Protein AF-A0A6B4JIZ2-F1 (afdb_monomer)

Solvent-accessible surface area (backbone atoms only — not comparable to full-atom values): 22905 Å² total; per-residue (Å²): 134,82,74,83,55,58,24,70,42,28,42,56,47,60,20,70,51,65,84,42,61,45,101,82,74,44,72,43,75,40,37,78,91,6,51,50,68,74,68,67,51,63,59,51,65,47,53,53,39,52,45,56,62,53,36,44,100,83,35,39,20,76,47,27,55,49,54,54,38,46,74,62,72,42,75,89,44,73,67,50,52,55,53,50,52,52,50,54,50,54,38,32,78,66,62,44,31,44,63,80,60,90,85,73,57,56,83,41,79,39,52,32,40,38,50,48,42,57,54,41,32,75,88,33,56,34,80,47,45,51,68,60,52,48,56,41,58,73,72,37,88,50,67,67,60,30,27,50,40,50,52,54,48,51,52,51,45,51,54,19,52,69,50,98,80,53,76,44,59,36,72,91,58,103,55,95,50,58,26,32,79,48,46,67,68,59,54,23,67,57,68,68,44,86,61,44,69,61,41,53,52,53,38,39,77,67,58,48,30,50,70,52,62,36,34,30,20,45,69,96,36,81,84,59,63,41,80,45,59,31,40,36,23,51,48,57,70,76,97,78,52,48,73,64,57,36,51,51,38,43,56,53,45,54,53,44,50,44,51,56,40,41,77,71,48,28,45,71,38,68,72,55,99,77,70,48,68,69,58,54,51,51,52,54,52,43,53,53,34,53,77,66,76,40,94,46,68,73,59,53,52,51,48,51,54,59,53,50,60,50,53,57,55,56,53,59,52,51,60,56,47,62,67,44,55,61,56,49,51,56,51,52,52,48,54,50,55,53,64,68,43,76,85,55,82,89,57,75,70,56,60,54,58,60,66,67,66,71,81,81,85,83,88,82,88,91,76,98,72,94,75,92,74,91,78,80,81,93,80,75,56,78,69,61,60,50,58,68,71,69,65,133

Mean predicted aligned error: 16.9 Å

Organism: Clostridium botulinum (NCBI:txid1491)

Structure (mmCIF, N/CA/C/O backbon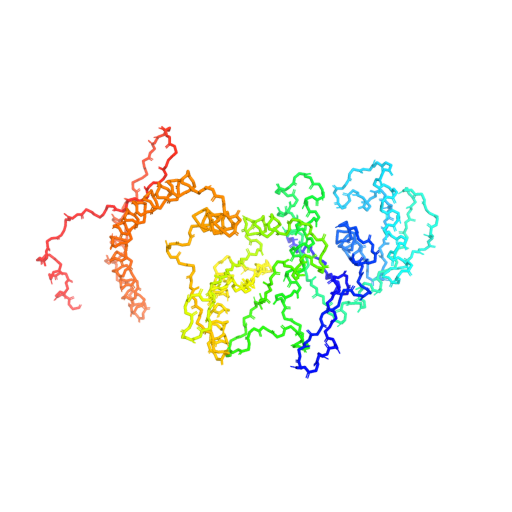e):
data_AF-A0A6B4JIZ2-F1
#
_entry.id   AF-A0A6B4JIZ2-F1
#
loop_
_atom_site.group_PDB
_atom_site.id
_atom_site.type_symbol
_atom_site.label_atom_id
_atom_site.label_alt_id
_atom_site.label_comp_id
_atom_site.label_asym_id
_atom_site.label_entity_id
_atom_site.label_seq_id
_atom_site.pdbx_PDB_ins_code
_atom_site.Cartn_x
_atom_site.Cartn_y
_atom_site.Cartn_z
_atom_site.occupancy
_atom_site.B_iso_or_equiv
_atom_site.auth_seq_id
_atom_site.auth_comp_id
_atom_site.auth_asym_id
_atom_site.auth_atom_id
_atom_site.pdbx_PDB_model_num
ATOM 1 N N . MET A 1 1 ? 20.246 -20.806 0.760 1.00 30.23 1 MET A N 1
ATOM 2 C CA . MET A 1 1 ? 20.469 -19.353 0.905 1.00 30.23 1 MET A CA 1
ATOM 3 C C . MET A 1 1 ? 19.427 -18.648 0.041 1.00 30.23 1 MET A C 1
ATOM 5 O O . MET A 1 1 ? 19.687 -18.408 -1.129 1.00 30.23 1 MET A O 1
ATOM 9 N N . ASN A 1 2 ? 18.224 -18.398 0.566 1.00 36.44 2 ASN A N 1
ATOM 10 C CA . ASN A 1 2 ? 17.301 -17.473 -0.095 1.00 36.44 2 ASN A CA 1
ATOM 11 C C . ASN A 1 2 ? 17.750 -16.081 0.333 1.00 36.44 2 ASN A C 1
ATOM 13 O O . ASN A 1 2 ? 17.566 -15.714 1.490 1.00 36.44 2 ASN A O 1
ATOM 17 N N . LYS A 1 3 ? 18.420 -15.341 -0.556 1.00 54.50 3 LYS A N 1
ATOM 18 C CA . LYS A 1 3 ? 18.503 -13.890 -0.374 1.00 54.50 3 LYS A CA 1
ATOM 19 C C . LYS A 1 3 ? 17.057 -13.403 -0.372 1.00 54.50 3 LYS A C 1
ATOM 21 O O . LYS A 1 3 ? 16.339 -13.716 -1.316 1.00 54.50 3 LYS A O 1
ATOM 26 N N . ASN A 1 4 ? 16.628 -12.714 0.683 1.00 64.25 4 ASN A N 1
ATOM 27 C CA . ASN A 1 4 ? 15.334 -12.039 0.678 1.00 64.25 4 ASN A CA 1
ATOM 28 C C . ASN A 1 4 ? 15.313 -11.129 -0.563 1.00 64.25 4 ASN A C 1
ATOM 30 O O . ASN A 1 4 ? 16.148 -10.229 -0.664 1.00 64.25 4 ASN A O 1
ATOM 34 N N . VAL A 1 5 ? 14.449 -11.411 -1.542 1.00 80.44 5 VAL A N 1
ATOM 35 C CA . VAL A 1 5 ? 14.265 -10.526 -2.696 1.00 80.44 5 VAL A CA 1
ATOM 36 C C . VAL A 1 5 ? 13.431 -9.348 -2.212 1.00 80.44 5 VAL A C 1
ATOM 38 O O . VAL A 1 5 ? 12.364 -9.521 -1.621 1.00 80.44 5 VAL A O 1
ATOM 41 N N . TYR A 1 6 ? 13.933 -8.136 -2.410 1.00 85.06 6 TYR A N 1
ATOM 42 C CA . TYR A 1 6 ? 13.248 -6.915 -2.007 1.00 85.06 6 TYR A CA 1
ATOM 43 C C . TYR A 1 6 ? 13.550 -5.788 -2.988 1.00 85.06 6 TYR A C 1
ATOM 45 O O . TYR A 1 6 ? 14.576 -5.795 -3.669 1.00 85.06 6 TYR A O 1
ATOM 53 N N . ALA A 1 7 ? 12.671 -4.791 -3.010 1.00 87.38 7 ALA A N 1
ATOM 54 C CA . ALA A 1 7 ? 12.886 -3.540 -3.721 1.00 87.38 7 ALA A CA 1
ATOM 55 C C . ALA A 1 7 ? 12.887 -2.373 -2.735 1.00 87.38 7 ALA A C 1
ATOM 57 O O . ALA A 1 7 ? 12.100 -2.336 -1.786 1.00 87.38 7 ALA A O 1
ATOM 58 N N . LYS A 1 8 ? 13.749 -1.386 -2.981 1.00 87.00 8 LYS A N 1
ATOM 59 C CA . LYS A 1 8 ? 13.679 -0.083 -2.314 1.00 87.00 8 LYS A CA 1
ATOM 60 C C . LYS A 1 8 ? 12.735 0.798 -3.118 1.00 87.00 8 LYS A C 1
ATOM 62 O O . LYS A 1 8 ? 13.150 1.383 -4.106 1.00 87.00 8 LYS A O 1
ATOM 67 N N . ILE A 1 9 ? 11.465 0.857 -2.729 1.00 87.38 9 ILE A N 1
ATOM 68 C CA . ILE A 1 9 ? 10.481 1.676 -3.437 1.00 87.38 9 ILE A CA 1
ATOM 69 C C . ILE A 1 9 ? 10.708 3.144 -3.060 1.00 87.38 9 ILE A C 1
ATOM 71 O O . ILE A 1 9 ? 10.628 3.469 -1.871 1.00 87.38 9 ILE A O 1
ATOM 75 N N . PRO A 1 10 ? 10.977 4.041 -4.022 1.00 85.44 10 PRO A N 1
ATOM 76 C CA . PRO A 1 10 ? 11.199 5.451 -3.728 1.00 85.44 10 PRO A CA 1
ATOM 77 C C . PRO A 1 10 ? 9.958 6.075 -3.093 1.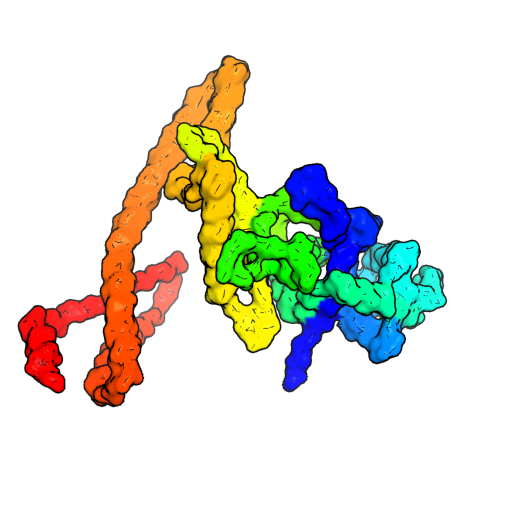00 85.44 10 PRO A C 1
ATOM 79 O O . PRO A 1 10 ? 8.830 5.844 -3.529 1.00 85.44 10 PRO A O 1
ATOM 82 N N . ASN A 1 11 ? 10.139 6.912 -2.078 1.00 80.38 11 ASN A N 1
ATOM 83 C CA . ASN A 1 11 ? 9.001 7.521 -1.389 1.00 80.38 11 ASN A CA 1
ATOM 84 C C . ASN A 1 11 ? 8.222 8.514 -2.274 1.00 80.38 11 ASN A C 1
ATOM 86 O O . ASN A 1 11 ? 7.037 8.760 -2.020 1.00 80.38 11 ASN A O 1
ATOM 90 N N . ILE A 1 12 ? 8.867 9.053 -3.316 1.00 80.00 12 ILE A N 1
ATOM 91 C CA . ILE A 1 12 ? 8.257 9.940 -4.316 1.00 80.00 12 ILE A CA 1
ATOM 92 C C . ILE A 1 12 ? 7.117 9.256 -5.090 1.00 80.00 12 ILE A C 1
ATOM 94 O O . ILE A 1 12 ? 6.154 9.916 -5.473 1.00 80.00 12 ILE A O 1
ATOM 98 N N . ILE A 1 13 ? 7.138 7.921 -5.218 1.00 84.19 13 ILE A N 1
ATOM 99 C CA . ILE A 1 13 ? 6.072 7.145 -5.877 1.00 84.19 13 ILE A CA 1
ATOM 100 C C . ILE A 1 13 ? 4.710 7.391 -5.213 1.00 84.19 13 ILE A C 1
ATOM 102 O O . ILE A 1 13 ? 3.686 7.470 -5.894 1.00 84.19 13 ILE A O 1
ATOM 106 N N . MET A 1 14 ? 4.706 7.536 -3.885 1.00 79.06 14 MET A N 1
ATOM 107 C CA . MET A 1 14 ? 3.495 7.643 -3.069 1.00 79.06 14 MET A CA 1
ATOM 108 C C . MET A 1 14 ? 3.146 9.080 -2.666 1.00 79.06 14 MET A C 1
ATOM 110 O O . MET A 1 14 ? 2.078 9.284 -2.094 1.00 79.06 14 MET A O 1
ATOM 114 N N . GLY A 1 15 ? 4.020 10.059 -2.932 1.00 64.56 15 GLY A N 1
ATOM 115 C CA . GLY A 1 15 ? 3.714 11.472 -2.704 1.00 64.56 15 GLY A CA 1
ATOM 116 C C . GLY A 1 15 ? 3.508 11.835 -1.247 1.00 64.56 15 GLY A C 1
ATOM 117 O O . GLY A 1 15 ? 2.380 12.011 -0.791 1.00 64.56 15 GLY A O 1
ATOM 118 N N . VAL A 1 16 ? 4.609 11.955 -0.513 1.00 59.97 16 VAL A N 1
ATOM 119 C CA . VAL A 1 16 ? 4.591 12.483 0.852 1.00 59.97 16 VAL A CA 1
ATOM 120 C C . VAL A 1 16 ? 5.795 13.408 1.009 1.00 59.97 16 VAL A C 1
ATOM 122 O O . VAL A 1 16 ? 6.751 13.083 1.718 1.00 59.97 16 VAL A O 1
ATOM 125 N N . ASN A 1 17 ? 5.778 14.525 0.278 1.00 55.53 17 ASN A N 1
ATOM 126 C CA . ASN A 1 17 ? 6.721 15.617 0.505 1.00 55.53 17 ASN A CA 1
ATOM 127 C C . ASN A 1 17 ? 6.260 16.423 1.719 1.00 55.53 17 ASN A C 1
ATOM 129 O O . ASN A 1 17 ? 5.088 16.776 1.852 1.00 55.53 17 ASN A O 1
ATOM 133 N N . THR A 1 18 ? 7.203 16.664 2.618 1.00 53.00 18 THR A N 1
ATOM 134 C CA . THR A 1 18 ? 7.031 17.295 3.929 1.00 53.00 18 THR A CA 1
ATOM 135 C C . THR A 1 18 ? 8.002 18.458 4.021 1.00 53.00 18 THR A C 1
ATOM 137 O O . THR A 1 18 ? 8.946 18.436 4.802 1.00 53.00 18 THR A O 1
ATOM 140 N N . HIS A 1 19 ? 7.821 19.442 3.147 1.00 51.72 19 HIS A N 1
ATOM 141 C CA . HIS A 1 19 ? 8.665 20.641 3.129 1.00 51.72 19 HIS A CA 1
ATOM 142 C C . HIS A 1 19 ? 7.857 21.932 3.238 1.00 51.72 19 HIS A C 1
ATOM 144 O O . HIS A 1 19 ? 8.424 23.016 3.183 1.00 51.72 19 HIS A O 1
ATOM 150 N N . ILE A 1 20 ? 6.537 21.829 3.403 1.00 55.00 20 ILE A N 1
ATOM 151 C CA . ILE A 1 20 ? 5.663 22.987 3.546 1.00 55.00 20 ILE A CA 1
ATOM 152 C C . ILE A 1 20 ? 5.068 22.921 4.946 1.00 55.00 20 ILE A C 1
ATOM 154 O O . ILE A 1 20 ? 4.199 22.097 5.204 1.00 55.00 20 ILE A O 1
ATOM 158 N N . GLU A 1 21 ? 5.538 23.752 5.866 1.00 55.38 21 GLU A N 1
ATOM 159 C CA . GLU A 1 21 ? 4.862 23.950 7.147 1.00 55.38 21 GLU A CA 1
ATOM 160 C C . GLU A 1 21 ? 3.722 24.958 6.963 1.00 55.38 21 GLU A C 1
ATOM 162 O O . GLU A 1 21 ? 3.862 25.960 6.262 1.00 55.38 21 GLU A O 1
ATOM 167 N N . ASN A 1 22 ? 2.561 24.692 7.562 1.00 59.22 22 ASN A N 1
ATOM 168 C CA . ASN A 1 22 ? 1.513 25.704 7.658 1.00 59.22 22 ASN A CA 1
ATOM 169 C C . ASN A 1 22 ? 1.886 26.778 8.693 1.00 59.22 22 ASN A C 1
ATOM 171 O O . ASN A 1 22 ? 2.806 26.596 9.483 1.00 59.22 22 ASN A O 1
ATOM 175 N N . GLU A 1 23 ? 1.116 27.867 8.752 1.00 57.19 23 GLU A N 1
ATOM 176 C CA . GLU A 1 23 ? 1.317 28.981 9.702 1.00 57.19 23 GLU A CA 1
ATOM 177 C C . GLU A 1 23 ? 1.361 28.552 11.184 1.00 57.19 23 GLU A C 1
ATOM 179 O O . GLU A 1 23 ? 1.831 29.293 12.040 1.00 57.19 23 GLU A O 1
ATOM 184 N N . ASN A 1 24 ? 0.898 27.336 11.490 1.00 53.03 24 ASN A N 1
ATOM 185 C CA . ASN A 1 24 ? 0.906 26.743 12.824 1.00 53.03 24 ASN A CA 1
ATOM 186 C C . ASN A 1 24 ? 2.078 25.758 13.040 1.00 53.03 24 ASN A C 1
ATOM 188 O O . ASN A 1 24 ? 2.020 24.962 13.979 1.00 53.03 24 ASN A O 1
ATOM 192 N N . GLY A 1 25 ? 3.082 25.739 12.154 1.00 51.38 25 GLY A N 1
ATOM 193 C CA . GLY A 1 25 ? 4.253 24.855 12.228 1.00 51.38 25 GLY A CA 1
ATOM 194 C C . GLY A 1 25 ? 3.950 23.374 11.974 1.00 51.38 25 GLY A C 1
ATOM 195 O O . GLY A 1 25 ? 4.674 22.505 12.449 1.00 51.38 25 GLY A O 1
ATOM 196 N N . ASN A 1 26 ? 2.845 23.044 11.289 1.00 53.75 26 ASN A N 1
ATOM 197 C CA . ASN A 1 26 ? 2.516 21.652 10.956 1.00 53.75 26 ASN A CA 1
ATOM 198 C C . ASN A 1 26 ? 2.879 21.339 9.507 1.00 53.75 26 ASN A C 1
ATOM 200 O O . ASN A 1 26 ? 2.448 22.055 8.603 1.00 53.75 26 ASN A O 1
ATOM 204 N N . ASN A 1 27 ? 3.538 20.202 9.284 1.00 56.03 27 ASN A N 1
ATOM 205 C CA . ASN A 1 27 ? 3.815 19.678 7.947 1.00 56.03 27 ASN A CA 1
ATOM 206 C C . ASN A 1 27 ? 2.522 19.500 7.127 1.00 56.03 27 ASN A C 1
ATOM 208 O O . ASN A 1 27 ? 1.617 18.743 7.495 1.00 56.03 27 ASN A O 1
ATOM 212 N N . ILE A 1 28 ? 2.453 20.184 5.988 1.00 57.50 28 ILE A N 1
ATOM 213 C CA . ILE A 1 28 ? 1.485 19.978 4.919 1.00 57.50 28 ILE A CA 1
ATOM 214 C C . ILE A 1 28 ? 2.015 18.848 4.048 1.00 57.50 28 ILE A C 1
ATOM 216 O O . ILE A 1 28 ? 3.112 18.902 3.498 1.00 57.50 28 ILE A O 1
ATOM 220 N N . TYR A 1 29 ? 1.188 17.823 3.920 1.00 64.44 29 TYR A N 1
ATOM 221 C CA . TYR A 1 29 ? 1.446 16.685 3.062 1.00 64.44 29 TYR A CA 1
ATOM 222 C C . TYR A 1 29 ? 0.773 16.911 1.708 1.00 64.44 29 TYR A C 1
ATOM 224 O O . TYR A 1 29 ? -0.430 17.195 1.656 1.00 64.44 29 TYR A O 1
ATOM 232 N N . THR A 1 30 ? 1.533 16.751 0.627 1.00 64.94 30 THR A N 1
ATOM 233 C CA . THR A 1 30 ? 1.037 16.820 -0.753 1.00 64.94 30 THR A CA 1
ATOM 234 C C . THR A 1 30 ? 1.385 15.543 -1.516 1.00 64.94 30 THR A C 1
ATOM 236 O O . THR A 1 30 ? 2.464 14.981 -1.323 1.00 64.94 30 THR A O 1
ATOM 239 N N . ASN A 1 31 ? 0.445 15.075 -2.343 1.00 70.44 31 ASN A N 1
ATOM 240 C CA . ASN A 1 31 ? 0.663 14.012 -3.327 1.00 70.44 31 ASN A CA 1
ATOM 241 C C . ASN A 1 31 ? 1.052 14.568 -4.705 1.00 70.44 31 ASN A C 1
ATOM 243 O O . ASN A 1 31 ? 1.204 13.794 -5.649 1.00 70.44 31 ASN A O 1
ATOM 247 N N . GLU A 1 32 ? 1.171 15.888 -4.828 1.00 69.12 32 GLU A N 1
ATOM 248 C CA . GLU A 1 32 ? 1.540 16.563 -6.065 1.00 69.12 32 GLU A CA 1
ATOM 249 C C . GLU A 1 32 ? 2.915 16.079 -6.540 1.00 69.12 32 GLU A C 1
ATOM 251 O O . GLU A 1 32 ? 3.854 15.958 -5.750 1.00 69.12 32 GLU A O 1
ATOM 256 N N . GLY A 1 33 ? 3.000 15.720 -7.821 1.00 70.81 33 GLY A N 1
ATOM 257 C CA . GLY A 1 33 ? 4.197 15.122 -8.415 1.00 70.81 33 GLY A CA 1
ATOM 258 C C . GLY A 1 33 ? 4.400 13.633 -8.113 1.00 70.81 33 GLY A C 1
ATOM 259 O O . GLY A 1 33 ? 5.359 13.049 -8.600 1.00 70.81 33 GLY A O 1
ATOM 260 N N . SER A 1 34 ? 3.519 12.978 -7.348 1.00 79.19 34 SER A N 1
ATOM 261 C CA . SER A 1 34 ? 3.618 11.528 -7.129 1.00 79.19 34 SER A CA 1
ATOM 262 C C . SER A 1 34 ? 3.075 10.714 -8.294 1.00 79.19 34 SER A C 1
ATOM 264 O O . SER A 1 34 ? 2.073 11.088 -8.909 1.00 79.19 34 SER A O 1
ATOM 266 N N . ILE A 1 35 ? 3.655 9.534 -8.546 1.00 79.31 35 ILE A N 1
ATOM 267 C CA . ILE A 1 35 ? 3.146 8.649 -9.608 1.00 79.31 35 ILE A CA 1
ATOM 268 C C . ILE A 1 35 ? 1.696 8.234 -9.338 1.00 79.31 35 ILE A C 1
ATOM 270 O O . ILE A 1 35 ? 0.900 8.116 -10.272 1.00 79.31 35 ILE A O 1
ATOM 274 N N . LEU A 1 36 ? 1.326 8.034 -8.067 1.00 80.38 36 LEU A N 1
ATOM 275 C CA . LEU A 1 36 ? -0.056 7.717 -7.709 1.00 80.38 36 LEU A CA 1
ATOM 276 C C . LEU A 1 36 ? -1.050 8.810 -8.115 1.00 80.38 36 LEU A C 1
ATOM 278 O O . LEU A 1 36 ? -2.168 8.476 -8.514 1.00 80.38 36 LEU A O 1
ATOM 282 N N . ASP A 1 37 ? -0.664 10.083 -8.028 1.00 77.12 37 ASP A N 1
ATOM 283 C CA . ASP A 1 37 ? -1.515 11.200 -8.445 1.00 77.12 37 ASP A CA 1
ATOM 284 C C . ASP A 1 37 ? -1.565 11.356 -9.971 1.00 77.12 37 ASP A C 1
ATOM 286 O O . ASP A 1 37 ? -2.635 11.596 -10.533 1.00 77.12 37 ASP A O 1
ATOM 290 N N . ILE A 1 38 ? -0.430 11.135 -10.640 1.00 75.06 38 ILE A N 1
ATOM 291 C CA . ILE A 1 38 ? -0.276 11.290 -12.092 1.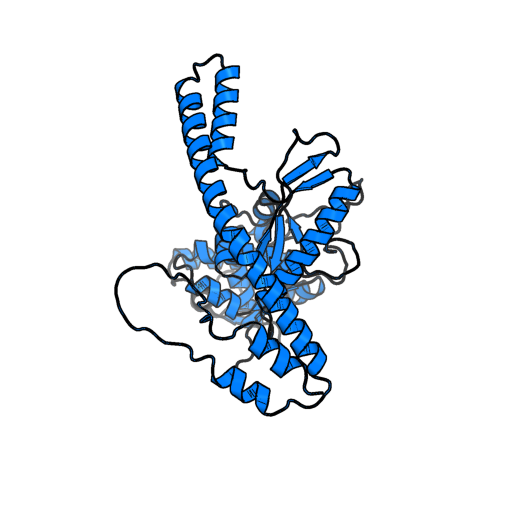00 75.06 38 ILE A CA 1
ATOM 292 C C . ILE A 1 38 ? -0.990 10.164 -12.849 1.00 75.06 38 ILE A C 1
ATOM 294 O O . ILE A 1 38 ? -1.841 10.417 -13.701 1.00 75.06 38 ILE A O 1
ATOM 298 N N . VAL A 1 39 ? -0.667 8.905 -12.538 1.00 73.88 39 VAL A N 1
ATOM 299 C CA . VAL A 1 39 ? -1.109 7.757 -13.347 1.00 73.88 39 VAL A CA 1
ATOM 300 C C . VAL A 1 39 ? -2.419 7.156 -12.837 1.00 73.88 39 VAL A C 1
ATOM 302 O O . VAL A 1 39 ? -3.164 6.547 -13.607 1.00 73.88 39 VAL A O 1
ATOM 305 N N . LYS A 1 40 ? -2.736 7.332 -11.545 1.00 72.38 40 LYS A N 1
ATOM 306 C CA . LYS A 1 40 ? -3.954 6.813 -10.885 1.00 72.38 40 LYS A CA 1
ATOM 307 C C . LYS A 1 40 ? -4.224 5.318 -11.142 1.00 72.38 40 LYS A C 1
ATOM 309 O O . LYS A 1 40 ? -5.369 4.873 -11.044 1.00 72.38 40 LYS A O 1
ATOM 314 N N . ASP A 1 41 ? -3.185 4.537 -11.451 1.00 79.94 41 ASP A N 1
ATOM 315 C CA . ASP A 1 41 ? -3.265 3.092 -11.688 1.00 79.94 41 ASP A CA 1
ATOM 316 C C . ASP A 1 41 ? -2.644 2.330 -10.513 1.00 79.94 41 ASP A C 1
ATOM 318 O O . ASP A 1 41 ? -1.480 2.516 -10.159 1.00 79.94 41 ASP A O 1
ATOM 322 N N . ASP A 1 42 ? -3.418 1.419 -9.925 1.00 82.25 42 ASP A N 1
ATOM 323 C CA . ASP A 1 42 ? -2.990 0.617 -8.778 1.00 82.25 42 ASP A CA 1
ATOM 324 C C . ASP A 1 42 ? -1.826 -0.335 -9.124 1.00 82.25 42 ASP A C 1
ATOM 326 O O . ASP A 1 42 ? -1.161 -0.846 -8.224 1.00 82.25 42 ASP A O 1
ATOM 330 N N . LYS A 1 43 ? -1.570 -0.600 -10.416 1.00 89.38 43 LYS A N 1
ATOM 331 C CA . LYS A 1 43 ? -0.469 -1.462 -10.891 1.00 89.38 43 LYS A CA 1
ATOM 332 C C . LYS A 1 43 ? 0.912 -0.858 -10.686 1.00 89.38 43 LYS A C 1
ATOM 334 O O . LYS A 1 43 ? 1.879 -1.617 -10.669 1.00 89.38 43 LYS A O 1
ATOM 339 N N . VAL A 1 44 ? 1.004 0.459 -10.497 1.00 90.19 44 VAL A N 1
ATOM 340 C CA . VAL A 1 44 ? 2.286 1.170 -10.439 1.00 90.19 44 VAL A CA 1
ATOM 341 C C . VAL A 1 44 ? 3.248 0.566 -9.417 1.00 90.19 44 VAL A C 1
ATOM 343 O O . VAL A 1 44 ? 4.416 0.383 -9.729 1.00 90.19 44 VAL A O 1
ATOM 346 N N . ILE A 1 45 ? 2.766 0.164 -8.237 1.00 90.38 45 ILE A N 1
ATOM 347 C CA . ILE A 1 45 ? 3.640 -0.363 -7.179 1.00 90.38 45 ILE A CA 1
ATOM 348 C C . ILE A 1 45 ? 4.324 -1.659 -7.608 1.00 90.38 45 ILE A C 1
ATOM 350 O O . ILE A 1 45 ? 5.517 -1.826 -7.372 1.00 90.38 45 ILE A O 1
ATOM 354 N N . LYS A 1 46 ? 3.589 -2.557 -8.275 1.00 91.19 46 LYS A N 1
ATOM 355 C CA . LYS A 1 46 ? 4.164 -3.801 -8.792 1.00 91.19 46 LYS A CA 1
ATOM 356 C C . LYS A 1 46 ? 5.106 -3.539 -9.958 1.00 91.19 46 LYS A C 1
ATOM 358 O O . LYS A 1 46 ? 6.180 -4.114 -9.985 1.00 91.19 46 LYS A O 1
ATOM 363 N N . VAL A 1 47 ? 4.742 -2.642 -10.874 1.00 94.00 47 VAL A N 1
ATOM 364 C CA . VAL A 1 47 ? 5.626 -2.282 -11.992 1.00 94.00 47 VAL A CA 1
ATOM 365 C C . VAL A 1 47 ? 6.939 -1.697 -11.478 1.00 94.00 47 VAL A C 1
ATOM 367 O O . VAL A 1 47 ? 7.995 -2.158 -11.882 1.00 94.00 47 VAL A O 1
ATOM 370 N N . VAL A 1 48 ? 6.893 -0.755 -10.534 1.00 93.00 48 VAL A N 1
ATOM 371 C CA . VAL A 1 48 ? 8.098 -0.186 -9.910 1.00 93.00 48 VAL A CA 1
ATOM 372 C C . VAL A 1 48 ? 8.918 -1.266 -9.201 1.00 93.00 48 VAL A C 1
ATOM 374 O O . VAL A 1 48 ? 10.133 -1.294 -9.359 1.00 93.00 48 VAL A O 1
ATOM 377 N N . TYR A 1 49 ? 8.271 -2.171 -8.458 1.00 93.25 49 TYR A N 1
ATOM 378 C CA . TYR A 1 49 ? 8.946 -3.301 -7.814 1.00 93.25 49 TYR A CA 1
ATOM 379 C C . TYR A 1 49 ? 9.687 -4.180 -8.833 1.00 93.25 49 TYR A C 1
ATOM 381 O O . TYR A 1 49 ? 10.887 -4.392 -8.683 1.00 93.25 49 TYR A O 1
ATOM 389 N N . GLU A 1 50 ? 9.002 -4.637 -9.884 1.00 94.31 50 GLU A N 1
ATOM 390 C CA . GLU A 1 50 ? 9.582 -5.517 -10.907 1.00 94.31 50 GLU A CA 1
ATOM 391 C C . GLU A 1 50 ? 10.705 -4.837 -11.692 1.00 94.31 50 GLU A C 1
ATOM 393 O O . GLU A 1 50 ? 11.721 -5.465 -11.980 1.00 94.31 50 GLU A O 1
ATOM 398 N N . LEU A 1 51 ? 10.558 -3.544 -12.000 1.00 94.56 51 LEU A N 1
ATOM 399 C CA . LEU A 1 51 ? 11.619 -2.778 -12.646 1.00 94.56 51 LEU A CA 1
ATOM 400 C C . LEU A 1 51 ? 12.862 -2.723 -11.753 1.00 94.56 51 LEU A C 1
ATOM 402 O O . LEU A 1 51 ? 13.933 -3.071 -12.226 1.00 94.56 51 LEU A O 1
ATOM 406 N N . ILE A 1 52 ? 12.718 -2.384 -10.466 1.00 92.06 52 ILE A N 1
ATOM 407 C CA . ILE A 1 52 ? 13.844 -2.284 -9.520 1.00 92.06 52 ILE A CA 1
ATOM 408 C C . ILE A 1 52 ? 14.514 -3.641 -9.282 1.00 92.06 52 ILE A C 1
ATOM 410 O O . ILE A 1 52 ? 15.740 -3.716 -9.245 1.00 92.06 52 ILE A O 1
ATOM 414 N N . VAL A 1 53 ? 13.738 -4.716 -9.123 1.00 91.12 53 VAL A N 1
ATOM 415 C CA . VAL A 1 53 ? 14.288 -6.072 -8.943 1.00 91.12 53 VAL A CA 1
ATOM 416 C C . VAL A 1 53 ? 14.980 -6.561 -10.218 1.00 91.12 53 VAL A C 1
ATOM 418 O O . VAL A 1 53 ? 16.014 -7.224 -10.139 1.00 91.12 53 VAL A O 1
ATOM 421 N N . GLY A 1 54 ? 14.436 -6.222 -11.390 1.00 90.69 54 GLY A N 1
ATOM 422 C CA . GLY A 1 54 ? 15.005 -6.561 -12.695 1.00 90.69 54 GLY A CA 1
ATOM 423 C C . GLY A 1 54 ? 16.179 -5.677 -13.131 1.00 90.69 54 GLY A C 1
ATOM 424 O O . GLY A 1 54 ? 16.831 -5.987 -14.131 1.00 90.69 54 GLY A O 1
ATOM 425 N N . THR A 1 55 ? 16.462 -4.588 -12.415 1.00 92.00 55 THR A N 1
ATOM 426 C CA . THR A 1 55 ? 17.564 -3.674 -12.721 1.00 92.00 55 THR A CA 1
ATOM 427 C C . THR A 1 55 ? 18.917 -4.315 -12.433 1.00 92.00 55 THR A C 1
ATOM 429 O O . THR A 1 55 ? 19.190 -4.824 -11.346 1.00 92.00 55 THR A O 1
ATOM 432 N N . ASN A 1 56 ? 19.812 -4.257 -13.417 1.00 90.44 56 ASN A N 1
ATOM 433 C CA . ASN A 1 56 ? 21.183 -4.732 -13.274 1.00 90.44 56 ASN A CA 1
ATOM 434 C C . ASN A 1 56 ? 22.109 -3.671 -12.644 1.00 90.44 56 ASN A C 1
ATOM 436 O O . ASN A 1 56 ? 21.731 -2.530 -12.396 1.00 90.44 56 ASN A O 1
ATOM 440 N N . PHE A 1 57 ? 23.379 -4.027 -12.436 1.00 85.31 57 PHE A N 1
ATOM 441 C CA . PHE A 1 57 ? 24.384 -3.138 -11.833 1.00 85.31 57 PHE A CA 1
ATOM 442 C C . PHE A 1 57 ? 24.681 -1.849 -12.626 1.00 85.31 57 PHE A C 1
ATOM 444 O O . PHE A 1 57 ? 25.382 -0.982 -12.113 1.00 85.31 57 PHE A O 1
ATOM 451 N N . ARG A 1 58 ? 24.204 -1.735 -13.873 1.00 85.88 58 ARG A N 1
ATOM 452 C CA . ARG A 1 58 ? 24.334 -0.545 -14.727 1.00 85.88 58 ARG A CA 1
ATOM 453 C C . ARG A 1 58 ? 23.080 0.335 -14.716 1.00 85.88 58 ARG A C 1
ATOM 455 O O . ARG A 1 58 ? 22.981 1.198 -15.575 1.00 85.88 58 ARG A O 1
ATOM 462 N N . GLY A 1 59 ? 22.107 0.075 -13.838 1.00 86.81 59 GLY A N 1
ATOM 463 C CA . GLY A 1 59 ? 20.871 0.866 -13.782 1.00 86.81 59 GLY A CA 1
ATOM 464 C C . GLY A 1 59 ? 19.836 0.515 -14.856 1.00 86.81 59 GLY A C 1
ATOM 465 O O . GLY A 1 59 ? 18.799 1.171 -14.967 1.00 86.81 59 GLY A O 1
ATOM 466 N N . LEU A 1 60 ? 20.075 -0.550 -15.628 1.00 92.69 60 LEU A N 1
ATOM 467 C CA . LEU A 1 60 ? 19.225 -0.965 -16.743 1.00 92.69 60 LEU A CA 1
ATOM 468 C C . LEU A 1 60 ? 18.377 -2.186 -16.385 1.00 92.69 60 LEU A C 1
ATOM 470 O O . LEU A 1 60 ? 18.909 -3.223 -15.982 1.00 92.69 60 LEU A O 1
ATOM 474 N N . CYS A 1 61 ? 17.072 -2.088 -16.619 1.00 94.94 61 CYS A N 1
ATOM 475 C CA . CYS A 1 61 ? 16.152 -3.219 -16.638 1.00 94.94 61 CYS A CA 1
ATOM 476 C C . CYS A 1 61 ? 15.909 -3.632 -18.099 1.00 94.94 61 CYS A C 1
ATOM 478 O O . CYS A 1 61 ? 15.509 -2.807 -18.922 1.00 94.94 61 CYS A O 1
ATOM 480 N N . VAL A 1 62 ? 16.180 -4.898 -18.434 1.00 95.31 62 VAL A N 1
ATOM 481 C CA . VAL A 1 62 ? 15.997 -5.441 -19.792 1.00 95.31 62 VAL A CA 1
ATOM 482 C C . VAL A 1 62 ? 14.858 -6.447 -19.763 1.00 95.31 62 VAL A C 1
ATOM 484 O O . VAL A 1 62 ? 15.015 -7.546 -19.233 1.00 95.31 62 VAL A O 1
ATOM 487 N N . ILE A 1 63 ? 13.702 -6.065 -20.302 1.00 95.75 63 ILE A N 1
ATOM 488 C CA . ILE A 1 63 ? 12.461 -6.839 -20.173 1.00 95.75 63 ILE A CA 1
ATOM 489 C C . ILE A 1 63 ? 11.542 -6.611 -21.378 1.00 95.75 63 ILE A C 1
ATOM 491 O O . ILE A 1 63 ? 11.597 -5.560 -22.016 1.00 95.75 63 ILE A O 1
ATOM 495 N N . SER A 1 64 ? 10.688 -7.581 -21.713 1.00 96.00 64 SER A N 1
ATOM 496 C CA . SER A 1 64 ? 9.580 -7.353 -22.650 1.00 96.00 64 SER A CA 1
ATOM 497 C C . SER A 1 64 ? 8.319 -6.888 -21.911 1.00 96.00 64 SER A C 1
ATOM 499 O O . SER A 1 64 ? 8.144 -7.141 -20.718 1.00 96.00 64 SER A O 1
ATOM 501 N N . LEU A 1 65 ? 7.386 -6.238 -22.612 1.00 95.06 65 LEU A N 1
ATOM 502 C CA . LEU A 1 65 ? 6.104 -5.864 -22.003 1.00 95.06 65 LEU A CA 1
ATOM 503 C C . LEU A 1 65 ? 5.314 -7.104 -21.545 1.00 95.06 65 LEU A C 1
ATOM 505 O O . LEU A 1 65 ? 4.646 -7.055 -20.515 1.00 95.06 65 LEU A O 1
ATOM 509 N N . GLU A 1 66 ? 5.360 -8.204 -22.307 1.00 95.69 66 GLU A N 1
ATOM 510 C CA . GLU A 1 66 ? 4.687 -9.455 -21.928 1.00 95.69 66 GLU A CA 1
ATOM 511 C C . GLU A 1 66 ? 5.279 -10.045 -20.641 1.00 95.69 66 GLU A C 1
ATOM 513 O O . GLU A 1 66 ? 4.509 -10.413 -19.752 1.00 95.69 66 GLU A O 1
ATOM 518 N N . ASP A 1 67 ? 6.606 -10.045 -20.496 1.00 96.81 67 ASP A N 1
ATOM 519 C CA . ASP A 1 67 ? 7.273 -10.529 -19.282 1.00 96.81 67 ASP A CA 1
ATOM 520 C C . ASP A 1 67 ? 6.950 -9.646 -18.073 1.00 96.81 67 ASP A C 1
ATOM 522 O O . ASP A 1 67 ? 6.617 -10.161 -17.009 1.00 96.81 67 ASP A O 1
ATOM 526 N N . LEU A 1 68 ? 6.941 -8.316 -18.233 1.00 96.25 68 LEU A N 1
ATOM 527 C CA . LEU A 1 68 ? 6.573 -7.397 -17.150 1.00 96.25 68 LEU A CA 1
ATOM 528 C C . LEU A 1 68 ? 5.138 -7.641 -16.650 1.00 96.25 68 LEU A C 1
ATOM 530 O O . LEU A 1 68 ? 4.882 -7.638 -15.443 1.00 96.25 68 LEU A O 1
ATOM 534 N N . ILE A 1 69 ? 4.195 -7.872 -17.571 1.00 95.06 69 ILE A N 1
ATOM 535 C CA . ILE A 1 69 ? 2.801 -8.205 -17.243 1.00 95.06 69 ILE A CA 1
ATOM 536 C C . ILE A 1 69 ? 2.740 -9.511 -16.440 1.00 95.06 69 ILE A C 1
ATOM 538 O O . ILE A 1 69 ? 2.046 -9.570 -15.419 1.00 95.06 69 ILE A O 1
ATOM 542 N N . ILE A 1 70 ? 3.470 -10.538 -16.886 1.00 94.00 70 ILE A N 1
ATOM 543 C CA . ILE A 1 70 ? 3.525 -11.849 -16.228 1.00 94.00 70 ILE A CA 1
ATOM 544 C C . ILE A 1 70 ? 4.126 -11.724 -14.829 1.00 94.00 70 ILE A C 1
ATOM 546 O O . ILE A 1 70 ? 3.509 -12.196 -13.874 1.00 94.00 70 ILE A O 1
ATOM 550 N N . ASN A 1 71 ? 5.261 -11.038 -14.691 1.00 92.50 71 ASN A N 1
ATOM 551 C CA . ASN A 1 71 ? 5.953 -10.854 -13.416 1.00 92.50 71 ASN A CA 1
ATOM 552 C C . ASN A 1 71 ? 5.086 -10.083 -12.408 1.00 92.50 71 ASN A C 1
ATOM 554 O O . ASN A 1 71 ? 4.978 -10.462 -11.246 1.00 92.50 71 ASN A O 1
ATOM 558 N N . CYS A 1 72 ? 4.313 -9.094 -12.870 1.00 90.88 72 CYS A N 1
ATOM 559 C CA . CYS A 1 72 ? 3.326 -8.410 -12.028 1.00 90.88 72 CYS A CA 1
ATOM 560 C C . CYS A 1 72 ? 2.125 -9.300 -11.613 1.00 90.88 72 CYS A C 1
ATOM 562 O O . CYS A 1 72 ? 1.281 -8.873 -10.808 1.00 90.88 72 CYS A O 1
ATOM 564 N N . GLY A 1 73 ? 2.005 -10.518 -12.153 1.00 88.31 73 GLY A N 1
ATOM 565 C CA . GLY A 1 73 ? 0.937 -11.482 -11.870 1.00 88.31 73 GLY A CA 1
ATOM 566 C C . GLY A 1 73 ? -0.342 -11.261 -12.686 1.00 88.31 73 GLY A C 1
ATOM 567 O O . GLY A 1 73 ? -1.442 -11.573 -12.215 1.00 88.31 73 GLY A O 1
ATOM 568 N N . TYR A 1 74 ? -0.232 -10.679 -13.883 1.00 90.50 74 TYR A N 1
ATOM 569 C CA . TYR A 1 74 ? -1.363 -10.396 -14.771 1.00 90.50 74 TYR A CA 1
ATOM 570 C C . TYR A 1 74 ? -1.391 -11.338 -15.979 1.00 90.50 74 TYR A C 1
ATOM 572 O O . TYR A 1 74 ? -0.346 -11.738 -16.487 1.00 90.50 74 TYR A O 1
ATOM 580 N N . PRO A 1 75 ? -2.585 -11.678 -16.499 1.00 91.88 75 PRO A N 1
ATOM 581 C CA . PRO A 1 75 ? -2.686 -12.404 -17.756 1.00 91.88 75 PRO A CA 1
ATOM 582 C C . PRO A 1 75 ? -2.305 -11.504 -18.937 1.00 91.88 75 PRO A C 1
ATOM 584 O O . PRO A 1 75 ? -2.711 -10.340 -19.014 1.00 91.88 75 PRO A O 1
ATOM 587 N N . VAL A 1 76 ? -1.591 -12.068 -19.908 1.00 94.31 76 VAL A N 1
ATOM 588 C CA . VAL A 1 76 ? -1.188 -11.369 -21.133 1.00 94.31 76 VAL A CA 1
ATOM 589 C C . VAL A 1 76 ? -2.372 -11.286 -22.101 1.00 94.31 76 VAL A C 1
ATOM 591 O O . VAL A 1 76 ? -2.589 -12.158 -22.938 1.00 94.31 76 VAL A O 1
ATOM 594 N N . ASN A 1 77 ? -3.166 -10.221 -21.986 1.00 94.62 77 ASN A N 1
ATOM 595 C CA . ASN A 1 77 ? -4.306 -9.935 -22.861 1.00 94.62 77 ASN A CA 1
ATOM 596 C C . ASN A 1 77 ? -4.228 -8.509 -23.438 1.00 94.62 77 ASN A C 1
ATOM 598 O O . ASN A 1 77 ? -3.352 -7.724 -23.073 1.00 94.62 77 ASN A O 1
ATOM 602 N N . LYS A 1 78 ? -5.125 -8.181 -24.376 1.00 93.88 78 LYS A N 1
ATOM 603 C CA . LYS A 1 78 ? -5.130 -6.883 -25.073 1.00 93.88 78 LYS A CA 1
ATOM 604 C C . LYS A 1 78 ? -5.241 -5.701 -24.103 1.00 93.88 78 LYS A C 1
ATOM 606 O O . LYS A 1 78 ? -4.509 -4.727 -24.257 1.00 93.88 78 LYS A O 1
ATOM 611 N N . ASP A 1 79 ? -6.107 -5.808 -23.102 1.00 91.94 79 ASP A N 1
ATOM 612 C CA . ASP A 1 79 ? -6.382 -4.713 -22.170 1.00 91.94 79 ASP A CA 1
ATOM 613 C C . ASP A 1 79 ? -5.192 -4.445 -21.245 1.00 91.94 79 ASP A C 1
ATOM 615 O O . ASP A 1 79 ? -4.794 -3.294 -21.067 1.00 91.94 79 ASP A O 1
ATOM 619 N N . ASN A 1 80 ? -4.558 -5.500 -20.722 1.00 92.50 80 ASN A N 1
ATOM 620 C CA . ASN A 1 80 ? -3.355 -5.373 -19.902 1.00 92.50 80 ASN A CA 1
ATOM 621 C C . ASN A 1 80 ? -2.173 -4.850 -20.718 1.00 92.50 80 ASN A C 1
ATOM 623 O O . ASN A 1 80 ? -1.464 -3.978 -20.232 1.00 92.50 80 ASN A O 1
ATOM 627 N N . LYS A 1 81 ? -1.998 -5.286 -21.972 1.00 93.88 81 LYS A N 1
ATOM 628 C CA . LYS A 1 81 ? -0.976 -4.718 -22.869 1.00 93.88 81 LYS A CA 1
ATOM 629 C C . LYS A 1 81 ? -1.140 -3.206 -23.007 1.00 93.88 81 LYS A C 1
ATOM 631 O O . LYS A 1 81 ? -0.202 -2.467 -22.746 1.00 93.88 81 LYS A O 1
ATOM 636 N N . ILE A 1 82 ? -2.352 -2.742 -23.318 1.00 92.12 82 ILE A N 1
ATOM 637 C CA . ILE A 1 82 ? -2.647 -1.306 -23.438 1.00 92.12 82 ILE A CA 1
ATOM 638 C C . ILE A 1 82 ? -2.412 -0.581 -22.105 1.00 92.12 82 ILE A C 1
ATOM 640 O O . ILE A 1 82 ? -1.811 0.491 -22.088 1.00 92.12 82 ILE A O 1
ATOM 644 N N . SER A 1 83 ? -2.886 -1.144 -20.991 1.00 91.44 83 SER A N 1
ATOM 645 C CA . SER A 1 83 ? -2.760 -0.531 -19.664 1.00 91.44 83 SER A CA 1
ATOM 646 C C . SER A 1 83 ? -1.303 -0.405 -19.216 1.00 91.44 83 SER A C 1
ATOM 648 O O . SER A 1 83 ? -0.930 0.654 -18.722 1.00 91.44 83 SER A O 1
ATOM 650 N N . PHE A 1 84 ? -0.481 -1.441 -19.401 1.00 93.69 84 PHE A N 1
ATOM 651 C CA . PHE A 1 84 ? 0.934 -1.413 -19.024 1.00 93.69 84 PHE A CA 1
ATOM 652 C C . PHE A 1 84 ? 1.752 -0.507 -19.947 1.00 93.69 84 PHE A C 1
ATOM 654 O O . PHE A 1 84 ? 2.582 0.244 -19.449 1.00 93.69 84 PHE A O 1
ATOM 661 N N . THR A 1 85 ? 1.482 -0.497 -21.259 1.00 93.62 85 THR A N 1
ATOM 662 C CA . THR A 1 85 ? 2.119 0.461 -22.177 1.00 93.62 85 THR A CA 1
ATOM 663 C C . THR A 1 85 ? 1.837 1.898 -21.746 1.00 93.62 85 THR A C 1
ATOM 665 O O . THR A 1 85 ? 2.769 2.679 -21.600 1.00 93.62 85 THR A O 1
ATOM 668 N N . LYS A 1 86 ? 0.571 2.241 -21.468 1.00 91.88 86 LYS A N 1
ATOM 669 C CA . LYS A 1 86 ? 0.201 3.584 -20.990 1.00 91.88 86 LYS A CA 1
ATOM 670 C C . LYS A 1 86 ? 0.891 3.948 -19.678 1.00 91.88 86 LYS A C 1
ATOM 672 O O . LYS A 1 86 ? 1.320 5.083 -19.525 1.00 91.88 86 LYS A O 1
ATOM 677 N N . LEU A 1 87 ? 0.995 2.997 -18.751 1.00 92.62 87 LEU A N 1
ATOM 678 C CA . LEU A 1 87 ? 1.677 3.196 -17.475 1.00 92.62 87 LEU A CA 1
ATOM 679 C C . LEU A 1 87 ? 3.176 3.470 -17.674 1.00 92.62 87 LEU A C 1
ATOM 681 O O . LEU A 1 87 ? 3.674 4.435 -17.109 1.00 92.62 87 LEU A O 1
ATOM 685 N N . LEU A 1 88 ? 3.875 2.682 -18.497 1.00 93.56 88 LEU A N 1
ATOM 686 C CA . LEU A 1 88 ? 5.301 2.894 -18.778 1.00 93.56 88 LEU A CA 1
ATOM 687 C C . LEU A 1 88 ? 5.559 4.221 -19.498 1.00 93.56 88 LEU A C 1
ATOM 689 O O . LEU A 1 88 ? 6.475 4.942 -19.116 1.00 93.56 88 LEU A O 1
ATOM 693 N N . ILE A 1 89 ? 4.731 4.567 -20.490 1.00 92.19 89 ILE A N 1
ATOM 694 C CA . ILE A 1 89 ? 4.819 5.860 -21.181 1.00 92.19 89 ILE A CA 1
ATOM 695 C C . ILE A 1 89 ? 4.617 6.999 -20.181 1.00 92.19 89 ILE A C 1
ATOM 697 O O . ILE A 1 89 ? 5.462 7.879 -20.103 1.00 92.19 89 ILE A O 1
ATOM 701 N N . ALA A 1 90 ? 3.573 6.944 -19.348 1.00 90.69 90 ALA A N 1
ATOM 702 C CA . ALA A 1 90 ? 3.322 7.985 -18.356 1.00 90.69 90 ALA A CA 1
ATOM 703 C C . ALA A 1 90 ? 4.452 8.090 -17.315 1.00 90.69 90 ALA A C 1
ATOM 705 O O . ALA A 1 90 ? 4.827 9.191 -16.924 1.00 90.69 90 ALA A O 1
ATOM 706 N N . MET A 1 91 ? 5.030 6.966 -16.876 1.00 91.56 91 MET A N 1
ATOM 707 C CA . MET A 1 91 ? 6.208 6.981 -16.000 1.00 91.56 91 MET A CA 1
ATOM 708 C C . MET A 1 91 ? 7.422 7.616 -16.690 1.00 91.56 91 MET A C 1
ATOM 710 O O . MET A 1 91 ? 8.185 8.315 -16.030 1.00 91.56 91 MET A O 1
ATOM 714 N N . SER A 1 92 ? 7.587 7.402 -17.998 1.00 92.06 92 SER A N 1
ATOM 715 C CA . SER A 1 92 ? 8.678 7.991 -18.775 1.00 92.06 92 SER A CA 1
ATOM 716 C C . SER A 1 92 ? 8.487 9.488 -19.030 1.00 92.06 92 SER A C 1
ATOM 718 O O . SER A 1 92 ? 9.412 10.260 -18.813 1.00 92.06 92 SER A O 1
ATOM 720 N N . GLU A 1 93 ? 7.277 9.916 -19.398 1.00 90.81 93 GLU A N 1
ATOM 721 C CA . GLU A 1 93 ? 6.916 11.329 -19.603 1.00 90.81 93 GLU A CA 1
ATOM 722 C C . GLU A 1 93 ? 7.070 12.175 -18.333 1.00 90.81 93 GLU A C 1
ATOM 724 O O . GLU A 1 93 ? 7.269 13.382 -18.418 1.00 90.81 93 GLU A O 1
ATOM 729 N N . ASN A 1 94 ? 6.977 11.547 -17.158 1.00 87.50 94 ASN A N 1
ATOM 730 C CA . ASN A 1 94 ? 7.163 12.197 -15.861 1.00 87.50 94 ASN A CA 1
ATOM 731 C C . ASN A 1 94 ? 8.536 11.887 -15.240 1.00 87.50 94 ASN A C 1
ATOM 733 O O . ASN A 1 94 ? 8.703 12.008 -14.031 1.00 87.50 94 ASN A O 1
ATOM 737 N N . GLU A 1 95 ? 9.502 11.462 -16.059 1.00 88.19 95 GLU A N 1
ATOM 738 C CA . GLU A 1 95 ? 10.917 11.314 -15.692 1.00 88.19 95 GLU A CA 1
ATOM 739 C C . GLU A 1 95 ? 11.203 10.317 -14.551 1.00 88.19 95 GLU A C 1
ATOM 741 O O . GLU A 1 95 ? 12.258 10.362 -13.919 1.00 88.19 95 GLU A O 1
ATOM 746 N N . PHE A 1 96 ? 10.300 9.364 -14.295 1.00 88.06 96 PHE A N 1
ATOM 747 C CA . PHE A 1 96 ? 10.549 8.288 -13.328 1.00 88.06 96 PHE A CA 1
ATOM 748 C C . PHE A 1 96 ? 11.417 7.172 -13.910 1.00 88.06 96 PHE A C 1
ATOM 750 O O . PHE A 1 96 ? 12.130 6.505 -13.164 1.00 88.06 96 PHE A O 1
ATOM 757 N N . ILE A 1 97 ? 11.344 6.955 -15.224 1.00 92.94 97 ILE A N 1
ATOM 758 C CA . ILE A 1 97 ? 12.144 5.987 -15.986 1.00 92.94 97 ILE A CA 1
ATOM 759 C C . ILE A 1 97 ? 12.504 6.580 -17.353 1.00 92.94 97 ILE A C 1
ATOM 761 O O . ILE A 1 97 ? 11.828 7.493 -17.823 1.00 92.94 97 ILE A O 1
ATOM 765 N N . SER A 1 98 ? 13.509 6.025 -18.027 1.00 93.56 98 SER A N 1
ATOM 766 C CA . SER A 1 98 ? 13.775 6.314 -19.444 1.00 93.56 98 SER A CA 1
ATOM 767 C C . SER A 1 98 ? 13.529 5.065 -20.281 1.00 93.56 98 SER A C 1
ATOM 769 O O . SER A 1 98 ? 13.992 3.982 -19.921 1.00 93.56 98 SER A O 1
ATOM 771 N N . LEU A 1 99 ? 12.790 5.200 -21.381 1.00 92.50 99 LEU A N 1
ATOM 772 C CA . LEU A 1 99 ? 12.566 4.124 -22.345 1.00 92.50 99 LEU A CA 1
ATOM 773 C C . LEU A 1 99 ? 13.462 4.340 -23.566 1.00 92.50 99 LEU A C 1
ATOM 775 O O . LEU A 1 99 ? 13.464 5.426 -24.142 1.00 92.50 99 LEU A O 1
ATOM 779 N N . ASP A 1 100 ? 14.151 3.291 -24.019 1.00 88.00 100 ASP A N 1
ATOM 780 C CA . ASP A 1 100 ? 14.936 3.324 -25.262 1.00 88.00 100 ASP A CA 1
ATOM 781 C C . ASP A 1 100 ? 14.090 3.627 -26.514 1.00 88.00 100 ASP A C 1
ATOM 783 O O . ASP A 1 100 ? 14.595 4.148 -27.511 1.00 88.00 100 ASP A O 1
ATOM 787 N N . LYS A 1 101 ? 12.790 3.321 -26.466 1.00 86.62 101 LYS A N 1
ATOM 788 C CA . LYS A 1 101 ? 11.797 3.646 -27.496 1.00 86.62 101 LYS A CA 1
ATOM 789 C C . LYS A 1 101 ? 10.398 3.785 -26.893 1.00 86.62 101 LYS A C 1
ATOM 791 O O . LYS A 1 101 ? 10.006 3.017 -26.017 1.00 86.62 101 LYS A O 1
ATOM 796 N N . ILE A 1 102 ? 9.619 4.731 -27.416 1.00 81.56 102 ILE A N 1
ATOM 797 C CA . ILE A 1 102 ? 8.226 4.976 -26.996 1.00 81.56 102 ILE A CA 1
ATOM 798 C C . ILE A 1 102 ? 7.251 4.083 -27.782 1.00 81.56 102 ILE A C 1
ATOM 800 O O . ILE A 1 102 ? 6.282 3.571 -27.224 1.00 81.56 102 ILE A O 1
ATOM 804 N N . ASP A 1 103 ? 7.550 3.821 -29.056 1.00 85.38 103 ASP A N 1
ATOM 805 C CA . ASP A 1 103 ? 6.776 2.915 -29.904 1.00 85.38 103 ASP A CA 1
ATOM 806 C C . ASP A 1 103 ? 7.355 1.497 -29.844 1.00 85.38 103 ASP A C 1
ATOM 808 O O . ASP A 1 103 ? 8.307 1.156 -30.549 1.00 85.38 103 ASP A O 1
ATOM 812 N N . PHE A 1 104 ? 6.769 0.647 -29.000 1.00 87.31 104 PHE A N 1
ATOM 813 C CA . PHE A 1 104 ? 7.173 -0.752 -28.857 1.00 87.31 104 PHE A CA 1
ATOM 814 C C . PHE A 1 104 ? 5.998 -1.723 -28.945 1.00 87.31 104 PHE A C 1
ATOM 816 O O . PHE A 1 104 ? 4.879 -1.458 -28.499 1.00 87.31 104 PHE A O 1
ATOM 823 N N . LYS A 1 105 ? 6.264 -2.902 -29.509 1.00 88.38 105 LYS A N 1
ATOM 824 C CA . LYS A 1 105 ? 5.331 -4.030 -29.508 1.00 88.38 105 LYS A CA 1
ATOM 825 C C . LYS A 1 105 ? 5.498 -4.851 -28.228 1.00 88.38 105 LYS A C 1
ATOM 827 O O . LYS A 1 105 ? 6.574 -4.864 -27.639 1.00 88.38 105 LYS A O 1
ATOM 832 N N . PRO A 1 106 ? 4.477 -5.629 -27.823 1.00 87.25 106 PRO A N 1
ATOM 833 C CA . PRO A 1 106 ? 4.527 -6.373 -26.567 1.00 87.25 106 PRO A CA 1
ATOM 834 C C . PRO A 1 106 ? 5.715 -7.337 -26.405 1.00 87.25 106 PRO A C 1
ATOM 836 O O . PRO A 1 106 ? 6.170 -7.561 -25.289 1.00 87.25 106 PRO A O 1
ATOM 839 N N . LYS A 1 107 ? 6.202 -7.906 -27.513 1.00 90.31 107 LYS A N 1
ATOM 840 C CA . LYS A 1 107 ? 7.320 -8.862 -27.541 1.00 90.31 107 LYS A CA 1
ATOM 841 C C . LYS A 1 107 ? 8.682 -8.209 -27.741 1.00 90.31 107 LYS A C 1
ATOM 843 O O . LYS A 1 107 ? 9.691 -8.909 -27.731 1.00 90.31 107 LYS A O 1
ATOM 848 N N . ASP A 1 108 ? 8.712 -6.906 -27.994 1.00 91.75 108 ASP A N 1
ATOM 849 C CA . ASP A 1 108 ? 9.973 -6.216 -28.192 1.00 91.75 108 ASP A CA 1
ATOM 850 C C . ASP A 1 108 ? 10.715 -6.172 -26.857 1.00 91.75 108 ASP A C 1
ATOM 852 O O . ASP A 1 108 ? 10.121 -5.903 -25.812 1.00 91.75 108 ASP A O 1
ATOM 856 N N . ILE A 1 109 ? 12.020 -6.428 -26.902 1.00 93.19 109 ILE A N 1
ATOM 857 C CA . ILE A 1 109 ? 12.891 -6.210 -25.749 1.00 93.19 109 ILE A CA 1
ATOM 858 C C . ILE A 1 109 ? 13.016 -4.697 -25.555 1.00 93.19 109 ILE A C 1
ATOM 860 O O . ILE A 1 109 ? 13.307 -3.973 -26.519 1.00 93.19 109 ILE A O 1
ATOM 864 N N . LEU A 1 110 ? 12.753 -4.245 -24.331 1.00 94.19 110 LEU A N 1
ATOM 865 C CA . LEU A 1 110 ? 12.905 -2.866 -23.883 1.00 94.19 110 LEU A CA 1
ATOM 866 C C . LEU A 1 110 ? 14.143 -2.760 -23.005 1.00 94.19 110 LEU A C 1
ATOM 868 O O . LEU A 1 110 ? 14.367 -3.615 -22.145 1.00 94.19 110 LEU A O 1
ATOM 872 N N . HIS A 1 111 ? 14.904 -1.690 -23.200 1.00 94.12 111 HIS A N 1
ATOM 873 C CA . HIS A 1 111 ? 15.934 -1.266 -22.262 1.00 94.12 111 HIS A CA 1
ATOM 874 C C . HIS A 1 111 ? 15.389 -0.061 -21.510 1.00 94.12 111 HIS A C 1
ATOM 876 O O . HIS A 1 111 ? 15.150 0.995 -22.095 1.00 94.12 111 HIS A O 1
ATOM 882 N N . ILE A 1 112 ? 15.139 -0.257 -20.220 1.00 95.38 112 ILE A N 1
ATOM 883 C CA . ILE A 1 112 ? 14.534 0.745 -19.354 1.00 95.38 112 ILE A CA 1
ATOM 884 C C . ILE A 1 112 ? 15.604 1.221 -18.379 1.00 95.38 112 ILE A C 1
ATOM 886 O O . ILE A 1 112 ? 16.076 0.441 -17.547 1.00 95.38 112 ILE A O 1
ATOM 890 N N . GLU A 1 113 ? 15.996 2.489 -18.472 1.00 94.25 113 GLU A N 1
ATOM 891 C CA . GLU A 1 113 ? 16.867 3.101 -17.469 1.00 94.25 113 GLU A CA 1
ATOM 892 C C . GLU A 1 113 ? 16.035 3.411 -16.225 1.00 94.25 113 GLU A C 1
ATOM 894 O O . GLU A 1 113 ? 14.977 4.045 -16.285 1.00 94.25 113 GLU A O 1
ATOM 899 N N . THR A 1 114 ? 16.521 2.940 -15.083 1.00 91.50 114 THR A N 1
ATOM 900 C CA . THR A 1 114 ? 15.844 3.041 -13.781 1.00 91.50 114 THR A CA 1
ATOM 901 C C . THR A 1 114 ? 16.647 3.879 -12.787 1.00 91.50 114 THR A C 1
ATOM 903 O O . THR A 1 114 ? 16.334 3.909 -11.594 1.00 91.50 114 THR A O 1
ATOM 906 N N . ASP A 1 115 ? 17.663 4.598 -13.271 1.00 85.88 115 ASP A N 1
ATOM 907 C CA . ASP A 1 115 ? 18.518 5.464 -12.459 1.00 85.88 115 ASP A CA 1
ATOM 908 C C . ASP A 1 115 ? 17.691 6.489 -11.692 1.00 85.88 115 ASP A C 1
ATOM 910 O O . ASP A 1 115 ? 17.921 6.671 -10.507 1.00 85.88 115 ASP A O 1
ATOM 914 N N . LYS A 1 116 ? 16.637 7.048 -12.294 1.00 83.38 116 LYS A N 1
ATOM 915 C CA . LYS A 1 116 ? 15.727 7.990 -11.623 1.00 83.38 116 LYS A CA 1
ATOM 916 C C . LYS A 1 116 ? 14.949 7.372 -10.460 1.00 83.38 116 LYS A C 1
ATOM 918 O O . LYS A 1 116 ? 14.791 8.015 -9.423 1.00 83.38 116 LYS A O 1
ATOM 923 N N . LEU A 1 117 ? 14.529 6.108 -10.568 1.00 85.69 117 LEU A N 1
ATOM 924 C CA . LEU A 1 117 ? 13.958 5.379 -9.428 1.00 85.69 117 LEU A CA 1
ATOM 925 C C . LEU A 1 117 ? 15.019 5.183 -8.337 1.00 85.69 117 LEU A C 1
ATOM 927 O O . LEU A 1 117 ? 14.741 5.346 -7.152 1.00 85.69 117 LEU A O 1
ATOM 931 N N . THR A 1 118 ? 16.254 4.879 -8.722 1.00 79.00 118 THR A N 1
ATOM 932 C CA . THR A 1 118 ? 17.341 4.630 -7.769 1.00 79.00 118 THR A CA 1
ATOM 933 C C . THR A 1 118 ? 17.801 5.922 -7.081 1.00 79.00 118 THR A C 1
ATOM 935 O O . THR A 1 118 ? 17.958 5.943 -5.862 1.00 79.00 118 THR A O 1
ATOM 938 N N . GLU A 1 119 ? 17.932 7.023 -7.822 1.00 79.25 119 GLU A N 1
ATOM 939 C CA . GLU A 1 119 ? 18.206 8.379 -7.334 1.00 79.25 119 GLU A CA 1
ATOM 940 C C . GLU A 1 119 ? 17.093 8.858 -6.405 1.00 79.25 119 GLU A C 1
ATOM 942 O O . GLU A 1 119 ? 17.376 9.372 -5.328 1.00 79.25 119 GLU A O 1
ATOM 947 N N . GLY A 1 120 ? 15.827 8.602 -6.749 1.00 70.62 120 GLY A N 1
ATOM 948 C CA . GLY A 1 120 ? 14.691 8.901 -5.877 1.00 70.62 120 GLY A CA 1
ATOM 949 C C . GLY A 1 120 ? 14.749 8.189 -4.519 1.00 70.62 120 GLY A C 1
ATOM 950 O O . GLY A 1 120 ? 14.118 8.637 -3.563 1.00 70.62 120 GLY A O 1
ATOM 951 N N . CYS A 1 121 ? 15.537 7.115 -4.372 1.00 72.12 121 CYS A N 1
ATOM 952 C CA . CYS A 1 121 ? 15.790 6.514 -3.060 1.00 72.12 121 CYS A CA 1
ATOM 953 C C . CYS A 1 121 ? 16.701 7.365 -2.162 1.00 72.12 121 CYS A C 1
ATOM 955 O O . CYS A 1 121 ? 16.691 7.151 -0.948 1.00 72.12 121 CYS A O 1
ATOM 957 N N . ILE A 1 122 ? 17.488 8.299 -2.713 1.00 72.06 122 ILE A N 1
ATOM 958 C CA . ILE A 1 122 ? 18.386 9.178 -1.943 1.00 72.06 122 ILE A CA 1
ATOM 959 C C . ILE A 1 122 ? 17.568 10.059 -0.992 1.00 72.06 122 ILE A C 1
ATOM 961 O O . ILE A 1 122 ? 17.919 10.189 0.180 1.00 72.06 122 ILE A O 1
ATOM 965 N N . GLU A 1 123 ? 16.442 10.590 -1.472 1.00 66.12 123 GLU A N 1
ATOM 966 C CA . GLU A 1 123 ? 15.494 11.392 -0.682 1.00 66.12 123 GLU A CA 1
ATOM 967 C C . GLU A 1 123 ? 14.681 10.541 0.310 1.00 66.12 123 GLU A C 1
ATOM 969 O O . GLU A 1 123 ? 14.112 11.036 1.283 1.00 66.12 123 GLU A O 1
ATOM 974 N N . GLY A 1 124 ? 14.651 9.226 0.094 1.00 73.62 124 GLY A N 1
ATOM 975 C CA . GLY A 1 124 ? 14.073 8.247 0.999 1.00 73.62 124 GLY A CA 1
ATOM 976 C C . GLY A 1 124 ? 13.338 7.138 0.260 1.00 73.62 124 GLY A C 1
ATOM 977 O O . GLY A 1 124 ? 12.749 7.333 -0.802 1.00 73.62 124 GLY A O 1
ATOM 978 N N . TYR A 1 125 ? 13.318 5.959 0.869 1.00 81.69 125 TYR A N 1
ATOM 979 C CA . TYR A 1 125 ? 12.679 4.778 0.305 1.00 81.69 125 TYR A CA 1
ATOM 980 C C . TYR A 1 125 ? 11.944 3.978 1.373 1.00 81.69 125 TYR A C 1
ATOM 982 O O . TYR A 1 125 ? 12.227 4.082 2.568 1.00 81.69 125 TYR A O 1
ATOM 990 N N . THR A 1 126 ? 11.028 3.140 0.908 1.00 83.38 126 THR A N 1
ATOM 991 C CA . THR A 1 126 ? 10.355 2.118 1.697 1.00 83.38 126 THR A CA 1
ATOM 992 C C . THR A 1 126 ? 10.708 0.757 1.116 1.00 83.38 126 THR A C 1
ATOM 994 O O . THR A 1 126 ? 10.510 0.510 -0.072 1.00 83.38 126 THR A O 1
ATOM 997 N N . VAL A 1 127 ? 11.260 -0.132 1.942 1.00 84.88 127 VAL A N 1
ATOM 998 C CA . VAL A 1 127 ? 11.551 -1.507 1.518 1.00 84.88 127 VAL A CA 1
ATOM 999 C C . VAL A 1 127 ? 10.235 -2.255 1.318 1.00 84.88 127 VAL A C 1
ATOM 1001 O O . VAL A 1 127 ? 9.360 -2.204 2.182 1.00 84.88 127 VAL A O 1
ATOM 1004 N N . LEU A 1 128 ? 10.103 -2.955 0.197 1.00 87.62 128 LEU A N 1
ATOM 1005 C CA . LEU A 1 128 ? 9.028 -3.902 -0.078 1.00 87.62 128 LEU A CA 1
ATOM 1006 C C . LEU A 1 128 ? 9.651 -5.279 -0.316 1.00 87.62 128 LEU A C 1
ATOM 1008 O O . LEU A 1 128 ? 10.418 -5.454 -1.262 1.00 87.62 128 LEU A O 1
ATOM 1012 N N . GLU A 1 129 ? 9.347 -6.236 0.553 1.00 86.44 129 GLU A N 1
ATOM 1013 C CA . GLU A 1 129 ? 9.905 -7.590 0.499 1.00 86.44 129 GLU A CA 1
ATOM 1014 C C . GLU A 1 129 ? 8.998 -8.531 -0.309 1.00 86.44 129 GLU A C 1
ATOM 1016 O O . GLU A 1 129 ? 7.771 -8.438 -0.255 1.00 86.44 129 GLU A O 1
ATOM 1021 N N . GLU A 1 130 ? 9.581 -9.501 -1.016 1.00 87.25 130 GLU A N 1
ATOM 1022 C CA . GLU A 1 130 ? 8.833 -10.492 -1.807 1.00 87.25 130 GLU A CA 1
ATOM 1023 C C . GLU A 1 130 ? 7.799 -11.251 -0.960 1.00 87.25 130 GLU A C 1
ATOM 1025 O O . GLU A 1 130 ? 6.661 -11.448 -1.380 1.00 87.25 130 GLU A O 1
ATOM 1030 N N . LYS A 1 131 ? 8.126 -11.590 0.294 1.00 87.31 131 LYS A N 1
ATOM 1031 C CA . LYS A 1 131 ? 7.163 -12.239 1.204 1.00 87.31 131 LYS A CA 1
ATOM 1032 C C . LYS A 1 131 ? 5.931 -11.375 1.508 1.00 87.31 131 LYS A C 1
ATOM 1034 O O . LYS A 1 131 ? 4.861 -11.924 1.757 1.00 87.31 131 LYS A O 1
ATOM 1039 N N . GLU A 1 132 ? 6.051 -10.045 1.492 1.00 89.06 132 GLU A N 1
ATOM 1040 C CA . GLU A 1 132 ? 4.919 -9.128 1.706 1.00 89.06 132 GLU A CA 1
ATOM 1041 C C . GLU A 1 132 ? 3.972 -9.182 0.509 1.00 89.06 132 GLU A C 1
ATOM 1043 O O . GLU A 1 132 ? 2.750 -9.264 0.672 1.00 89.06 132 GLU A O 1
ATOM 1048 N N . LEU A 1 133 ? 4.546 -9.217 -0.697 1.00 89.69 133 LEU A N 1
ATOM 1049 C CA . LEU A 1 133 ? 3.806 -9.443 -1.933 1.00 89.69 133 LEU A CA 1
ATOM 1050 C C . LEU A 1 133 ? 3.122 -10.810 -1.922 1.00 89.69 133 LEU A C 1
ATOM 1052 O O . LEU A 1 133 ? 1.934 -10.898 -2.233 1.00 89.69 133 LEU A O 1
ATOM 1056 N N . ASP A 1 134 ? 3.829 -11.858 -1.512 1.00 89.50 134 ASP A N 1
ATOM 1057 C CA . ASP A 1 134 ? 3.302 -13.217 -1.417 1.00 89.50 134 ASP A CA 1
ATOM 1058 C C . ASP A 1 134 ? 2.107 -13.331 -0.475 1.00 89.50 134 ASP A C 1
ATOM 1060 O O . ASP A 1 134 ? 1.125 -13.992 -0.819 1.00 89.50 134 ASP A O 1
ATOM 1064 N N . ILE A 1 135 ? 2.162 -12.704 0.705 1.00 91.06 135 ILE A N 1
ATOM 1065 C CA . ILE A 1 135 ? 1.052 -12.707 1.670 1.00 91.06 135 ILE A CA 1
ATOM 1066 C C . ILE A 1 135 ? -0.215 -12.138 1.015 1.00 91.06 135 ILE A C 1
ATOM 1068 O O . ILE A 1 135 ? -1.285 -12.754 1.077 1.00 91.06 135 ILE A O 1
ATOM 1072 N N . ILE A 1 136 ? -0.094 -11.003 0.321 1.00 92.50 136 ILE A N 1
ATOM 1073 C CA . ILE A 1 136 ? -1.216 -10.362 -0.377 1.00 92.50 136 ILE A CA 1
ATOM 1074 C C . ILE A 1 136 ? -1.680 -11.216 -1.567 1.00 92.50 136 ILE A C 1
ATOM 1076 O O . ILE A 1 136 ? -2.879 -11.463 -1.726 1.00 92.50 136 ILE A O 1
ATOM 1080 N N . ASN A 1 137 ? -0.751 -11.706 -2.391 1.00 90.00 137 ASN A N 1
ATOM 1081 C CA . ASN A 1 137 ? -1.054 -12.503 -3.581 1.00 90.00 137 ASN A CA 1
ATOM 1082 C C . ASN A 1 137 ? -1.758 -13.828 -3.230 1.00 90.00 137 ASN A C 1
ATOM 1084 O O . ASN A 1 137 ? -2.644 -14.255 -3.974 1.00 90.00 137 ASN A O 1
ATOM 1088 N N . LYS A 1 138 ? -1.408 -14.451 -2.093 1.00 90.94 138 LYS A N 1
ATOM 1089 C CA . LYS A 1 138 ? -2.039 -15.680 -1.577 1.00 90.94 138 LYS A CA 1
ATOM 1090 C C . LYS A 1 138 ? -3.457 -15.442 -1.057 1.00 90.94 138 LYS A C 1
ATOM 1092 O O . LYS A 1 138 ? -4.304 -16.322 -1.191 1.00 90.94 138 LYS A O 1
ATOM 1097 N N . LYS A 1 139 ? -3.731 -14.279 -0.455 1.00 92.44 139 LYS A N 1
ATOM 1098 C CA . LYS A 1 139 ? -5.042 -13.969 0.142 1.00 92.44 139 LYS A CA 1
ATOM 1099 C C . LYS A 1 139 ? -6.102 -13.602 -0.889 1.00 92.44 139 LYS A C 1
ATOM 1101 O O . LYS A 1 139 ? -7.245 -14.039 -0.765 1.00 92.44 139 LYS A O 1
ATOM 1106 N N . PHE A 1 140 ? -5.750 -12.757 -1.850 1.00 91.50 140 PHE A N 1
ATOM 1107 C CA . PHE A 1 140 ? -6.701 -12.219 -2.820 1.00 91.50 140 PHE A CA 1
ATOM 1108 C C . PHE A 1 140 ? -6.515 -12.928 -4.151 1.00 91.50 140 PHE A C 1
ATOM 1110 O O . PHE A 1 140 ? -5.385 -13.115 -4.580 1.00 91.50 140 PHE A O 1
ATOM 1117 N N . SER A 1 141 ? -7.597 -13.319 -4.819 1.00 86.62 141 SER A N 1
ATOM 1118 C CA . SER A 1 141 ? -7.549 -13.847 -6.190 1.00 86.62 141 SER A CA 1
ATOM 1119 C C . SER A 1 141 ? -7.689 -12.740 -7.236 1.00 86.62 141 SER A C 1
ATOM 1121 O O . SER A 1 141 ? -7.119 -12.838 -8.320 1.00 86.62 141 SER A O 1
ATOM 1123 N N . ASP A 1 142 ? -8.419 -11.676 -6.898 1.00 89.56 142 ASP A N 1
ATOM 1124 C CA . ASP A 1 142 ? -8.635 -10.516 -7.753 1.00 89.56 142 ASP A CA 1
ATOM 1125 C C . ASP A 1 142 ? -7.418 -9.574 -7.736 1.00 89.56 142 ASP A C 1
ATOM 1127 O O . ASP A 1 142 ? -6.957 -9.119 -6.686 1.00 89.56 142 ASP A O 1
ATOM 1131 N N . ASN A 1 143 ? -6.897 -9.259 -8.923 1.00 86.31 143 ASN A N 1
ATOM 1132 C CA . ASN A 1 143 ? -5.702 -8.434 -9.087 1.00 86.31 143 ASN A CA 1
ATOM 1133 C C . ASN A 1 143 ? -5.890 -6.972 -8.652 1.00 86.31 143 ASN A C 1
ATOM 1135 O O . ASN A 1 143 ? -4.950 -6.351 -8.151 1.00 86.31 143 ASN A O 1
ATOM 1139 N N . ARG A 1 144 ? -7.097 -6.422 -8.792 1.00 86.31 144 ARG A N 1
ATOM 1140 C CA . ARG A 1 144 ? -7.407 -5.069 -8.330 1.00 86.31 144 ARG A CA 1
ATOM 1141 C C . ARG A 1 144 ? -7.424 -5.017 -6.807 1.00 86.31 144 ARG A C 1
ATOM 1143 O O . ARG A 1 144 ? -6.872 -4.080 -6.230 1.00 86.31 144 ARG A O 1
ATOM 1150 N N . GLU A 1 145 ? -8.004 -6.020 -6.150 1.00 90.06 145 GLU A N 1
ATOM 1151 C CA . GLU A 1 145 ? -7.963 -6.130 -4.689 1.00 90.06 145 GLU A CA 1
ATOM 1152 C C . GLU A 1 145 ? -6.532 -6.319 -4.174 1.00 90.06 145 GLU A C 1
ATOM 1154 O O . GLU A 1 145 ? -6.147 -5.636 -3.222 1.00 90.06 145 GLU A O 1
ATOM 1159 N N . ARG A 1 146 ? -5.717 -7.165 -4.826 1.00 92.06 146 ARG A N 1
ATOM 1160 C CA . ARG A 1 146 ? -4.283 -7.316 -4.503 1.00 92.06 146 ARG A CA 1
ATOM 1161 C C . ARG A 1 146 ? -3.567 -5.971 -4.525 1.00 92.06 146 ARG A C 1
ATOM 1163 O O . ARG A 1 146 ? -2.968 -5.577 -3.529 1.00 92.06 146 ARG A O 1
ATOM 1170 N N . ASN A 1 147 ? -3.665 -5.247 -5.636 1.00 90.50 147 ASN A N 1
ATOM 1171 C CA . ASN A 1 147 ? -2.970 -3.975 -5.787 1.00 90.50 147 ASN A CA 1
ATOM 1172 C C . ASN A 1 147 ? -3.496 -2.895 -4.838 1.00 90.50 147 ASN A C 1
ATOM 1174 O O . ASN A 1 147 ? -2.713 -2.110 -4.313 1.00 90.50 147 ASN A O 1
ATOM 1178 N N . THR A 1 148 ? -4.809 -2.864 -4.588 1.00 91.62 148 THR A N 1
ATOM 1179 C CA . THR A 1 148 ? -5.410 -1.929 -3.626 1.00 91.62 148 THR A CA 1
ATOM 1180 C C . THR A 1 148 ? -4.815 -2.139 -2.235 1.00 91.62 148 THR A C 1
ATOM 1182 O O . THR A 1 148 ? -4.396 -1.173 -1.598 1.00 91.62 148 THR A O 1
ATOM 1185 N N . ASN A 1 149 ? -4.734 -3.395 -1.781 1.00 94.38 149 ASN A N 1
ATOM 1186 C CA . ASN A 1 149 ? -4.148 -3.727 -0.484 1.00 94.38 149 ASN A CA 1
ATOM 1187 C C . ASN A 1 149 ? -2.642 -3.454 -0.452 1.00 94.38 149 ASN A C 1
ATOM 1189 O O . ASN A 1 149 ? -2.163 -2.903 0.532 1.00 94.38 149 ASN A O 1
ATOM 1193 N N . LEU A 1 150 ? -1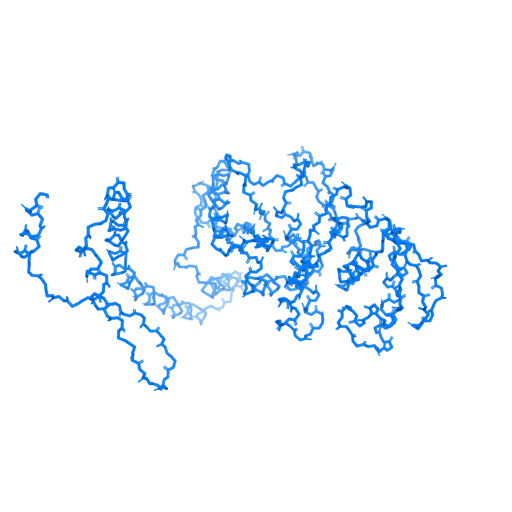.910 -3.758 -1.528 1.00 92.94 150 LEU A N 1
ATOM 1194 C CA . LEU A 1 150 ? -0.476 -3.477 -1.620 1.00 92.94 150 LEU A CA 1
ATOM 1195 C C . LEU A 1 150 ? -0.180 -1.976 -1.543 1.00 92.94 150 LEU A C 1
ATOM 1197 O O . LEU A 1 150 ? 0.680 -1.553 -0.777 1.00 92.94 150 LEU A O 1
ATOM 1201 N N . LYS A 1 151 ? -0.934 -1.162 -2.285 1.00 91.38 151 LYS A N 1
ATOM 1202 C CA . LYS A 1 151 ? -0.837 0.300 -2.246 1.00 91.38 151 LYS A CA 1
ATOM 1203 C C . LYS A 1 151 ? -1.158 0.845 -0.853 1.00 91.38 151 LYS A C 1
ATOM 1205 O O . LYS A 1 151 ? -0.427 1.687 -0.340 1.00 91.38 151 LYS A O 1
ATOM 1210 N N . GLY A 1 152 ? -2.234 0.357 -0.231 1.00 92.31 152 GLY A N 1
ATOM 1211 C CA . GLY A 1 152 ? -2.608 0.746 1.130 1.00 92.31 152 GLY A CA 1
ATOM 1212 C C . GLY A 1 152 ? -1.539 0.369 2.155 1.00 92.31 152 GLY A C 1
ATOM 1213 O O . GLY A 1 152 ? -1.177 1.189 2.995 1.00 92.31 152 GLY A O 1
ATOM 1214 N N . TYR A 1 153 ? -0.993 -0.842 2.049 1.00 93.38 153 TYR A N 1
ATOM 1215 C CA . TYR A 1 153 ? 0.075 -1.333 2.910 1.00 93.38 153 TYR A CA 1
ATOM 1216 C C . TYR A 1 153 ? 1.343 -0.495 2.776 1.00 93.38 153 TYR A C 1
ATOM 1218 O O . TYR A 1 153 ? 1.838 0.017 3.778 1.00 93.38 153 TYR A O 1
ATOM 1226 N N . LEU A 1 154 ? 1.829 -0.300 1.547 1.00 90.00 154 LEU A N 1
ATOM 1227 C CA . LEU A 1 154 ? 3.063 0.435 1.299 1.00 90.00 154 LEU A CA 1
ATOM 1228 C C . LEU A 1 154 ? 2.955 1.892 1.762 1.00 90.00 154 LEU A C 1
ATOM 1230 O O . LEU A 1 154 ? 3.896 2.406 2.359 1.00 90.00 154 LEU A O 1
ATOM 1234 N N . PHE A 1 155 ? 1.790 2.528 1.580 1.00 88.94 155 PHE A N 1
ATOM 1235 C CA . PHE A 1 155 ? 1.538 3.868 2.116 1.00 88.94 155 PHE A CA 1
ATOM 1236 C C . PHE A 1 155 ? 1.693 3.905 3.638 1.00 88.94 155 PHE A C 1
ATOM 1238 O O . PHE A 1 155 ? 2.391 4.757 4.176 1.00 88.94 155 PHE A O 1
ATOM 1245 N N . ILE A 1 156 ? 1.058 2.972 4.351 1.00 89.81 156 ILE A N 1
ATOM 1246 C CA . ILE A 1 156 ? 1.124 2.925 5.817 1.00 89.81 156 ILE A CA 1
ATOM 1247 C C . ILE A 1 156 ? 2.554 2.627 6.274 1.00 89.81 156 ILE A C 1
ATOM 1249 O O . ILE A 1 156 ? 3.039 3.298 7.181 1.00 89.81 156 ILE A O 1
ATOM 1253 N N . LYS A 1 157 ? 3.247 1.690 5.615 1.00 88.12 157 LYS A N 1
ATOM 1254 C CA . LYS A 1 157 ? 4.655 1.354 5.871 1.00 88.12 157 LYS A CA 1
ATOM 1255 C C . LYS A 1 157 ? 5.561 2.571 5.738 1.00 88.12 157 LYS A C 1
ATOM 1257 O O . LYS A 1 157 ? 6.290 2.885 6.673 1.00 88.12 157 LYS A O 1
ATOM 1262 N N . GLN A 1 158 ? 5.426 3.312 4.643 1.00 82.88 158 GLN A N 1
ATOM 1263 C CA . GLN A 1 158 ? 6.157 4.556 4.413 1.00 82.88 158 GLN A CA 1
ATOM 1264 C C . GLN A 1 158 ? 5.900 5.611 5.496 1.00 82.88 158 GLN A C 1
ATOM 1266 O O . GLN A 1 158 ? 6.799 6.367 5.858 1.00 82.88 158 GLN A O 1
ATOM 1271 N N . MET A 1 159 ? 4.667 5.702 5.994 1.00 80.06 159 MET A N 1
ATOM 1272 C CA . MET A 1 159 ? 4.297 6.691 7.007 1.00 80.06 159 MET A CA 1
ATOM 1273 C C . MET A 1 159 ? 4.745 6.303 8.420 1.00 80.06 159 MET A C 1
ATOM 1275 O O . MET A 1 159 ? 4.961 7.189 9.245 1.00 80.06 159 MET A O 1
ATOM 1279 N N . VAL A 1 160 ? 4.839 5.003 8.706 1.00 81.12 160 VAL A N 1
ATOM 1280 C CA . VAL A 1 160 ? 5.226 4.448 10.010 1.00 81.12 160 VAL A CA 1
ATOM 1281 C C . VAL A 1 160 ? 6.745 4.385 10.171 1.00 81.12 160 VAL A C 1
ATOM 1283 O O . VAL A 1 160 ? 7.255 4.721 11.240 1.00 81.12 160 VAL A O 1
ATOM 1286 N N . HIS A 1 161 ? 7.478 3.982 9.131 1.00 74.19 161 HIS A N 1
ATOM 1287 C CA . HIS A 1 161 ? 8.937 3.932 9.181 1.00 74.19 161 HIS A CA 1
ATOM 1288 C C . HIS A 1 161 ? 9.516 5.355 9.158 1.00 74.19 161 HIS A C 1
ATOM 1290 O O . HIS A 1 161 ? 9.229 6.160 8.269 1.00 74.19 161 HIS A O 1
ATOM 1296 N N . LYS A 1 162 ? 10.333 5.677 10.168 1.00 58.97 162 LYS A N 1
ATOM 1297 C CA . LYS A 1 162 ? 10.912 7.014 10.342 1.00 58.97 162 LYS A CA 1
ATOM 1298 C C . LYS A 1 162 ? 11.881 7.350 9.212 1.00 58.97 162 LYS A C 1
ATOM 1300 O O . LYS A 1 162 ? 12.736 6.549 8.841 1.00 58.97 162 LYS A O 1
ATOM 1305 N N . ARG A 1 163 ? 11.780 8.582 8.714 1.00 52.47 163 ARG A N 1
ATOM 1306 C CA . ARG A 1 163 ? 12.773 9.182 7.817 1.00 52.47 163 ARG A CA 1
ATOM 1307 C C . ARG A 1 163 ? 13.904 9.810 8.633 1.00 52.47 163 ARG A C 1
ATOM 1309 O O . ARG A 1 163 ? 13.670 10.310 9.731 1.00 52.47 163 ARG A O 1
ATOM 1316 N N . LYS A 1 164 ? 15.119 9.817 8.070 1.00 47.16 164 LYS A N 1
ATOM 1317 C CA . LYS A 1 164 ? 16.317 10.433 8.677 1.00 47.16 164 LYS A CA 1
ATOM 1318 C C . LYS A 1 164 ? 16.172 11.942 8.929 1.00 47.16 164 LYS A C 1
ATOM 1320 O O . LYS A 1 164 ? 16.913 12.490 9.733 1.00 47.16 164 LYS A O 1
ATOM 1325 N N . ASP A 1 165 ? 15.233 12.597 8.252 1.00 47.03 165 ASP A N 1
ATOM 1326 C CA . ASP A 1 165 ? 14.973 14.039 8.312 1.00 47.03 165 ASP A CA 1
ATOM 1327 C C . ASP A 1 165 ? 13.936 14.449 9.383 1.00 47.03 165 ASP A C 1
ATOM 1329 O O . ASP A 1 165 ? 13.562 15.615 9.453 1.00 47.03 165 ASP A O 1
ATOM 1333 N N . ASN A 1 166 ? 13.443 13.513 10.211 1.00 48.38 166 ASN A N 1
ATOM 1334 C CA . ASN A 1 166 ? 12.425 13.742 11.253 1.00 48.38 166 ASN A CA 1
ATOM 1335 C C . ASN A 1 166 ? 11.084 14.341 10.776 1.00 48.38 166 ASN A C 1
ATOM 1337 O O . ASN A 1 166 ? 10.220 14.659 11.600 1.00 48.38 166 ASN A O 1
ATOM 1341 N N . THR A 1 167 ? 10.840 14.422 9.467 1.00 42.34 167 THR A N 1
ATOM 1342 C CA . THR A 1 167 ? 9.580 14.941 8.902 1.00 42.34 167 THR A CA 1
ATOM 1343 C C . THR A 1 167 ? 8.371 14.046 9.203 1.00 42.34 167 THR A C 1
ATOM 1345 O O . THR A 1 167 ? 7.226 14.501 9.288 1.00 42.34 167 THR A O 1
ATOM 1348 N N . ASN A 1 168 ? 8.649 12.762 9.442 1.00 46.72 168 ASN A N 1
ATOM 1349 C CA . ASN A 1 168 ? 7.753 11.770 10.025 1.00 46.72 168 ASN A CA 1
ATOM 1350 C C . ASN A 1 168 ? 8.210 11.384 11.436 1.00 46.72 168 ASN A C 1
ATOM 1352 O O . ASN A 1 168 ? 8.262 10.201 11.772 1.00 46.72 168 ASN A O 1
ATOM 1356 N N . SER A 1 169 ? 8.551 12.369 12.269 1.00 44.12 169 SER A N 1
ATOM 1357 C CA . SER A 1 169 ? 8.703 12.119 13.700 1.00 44.12 169 SER A CA 1
ATOM 1358 C C . SER A 1 169 ? 7.430 11.430 14.205 1.00 44.12 169 SER A C 1
ATOM 1360 O O . SER A 1 169 ? 6.302 11.868 13.953 1.00 44.12 169 SER A O 1
ATOM 1362 N N . GLY A 1 170 ? 7.618 10.262 14.825 1.00 49.03 170 GLY A N 1
ATOM 1363 C CA . GLY A 1 170 ? 6.560 9.581 15.562 1.00 49.03 170 GLY A CA 1
ATOM 1364 C C . GLY A 1 170 ? 6.066 10.458 16.714 1.00 49.03 170 GLY A C 1
ATOM 1365 O O . GLY A 1 170 ? 6.495 11.600 16.882 1.00 49.03 170 GLY A O 1
ATOM 1366 N N . LEU A 1 171 ? 5.166 9.926 17.536 1.00 49.22 171 LEU A N 1
ATOM 1367 C CA . LEU A 1 171 ? 4.678 10.644 18.713 1.00 49.22 171 LEU A CA 1
ATOM 1368 C C . LEU A 1 171 ? 5.862 11.048 19.606 1.00 49.22 171 LEU A C 1
ATOM 1370 O O . LEU A 1 171 ? 6.631 10.205 20.067 1.00 49.22 171 LEU A O 1
ATOM 1374 N N . THR A 1 172 ? 6.037 12.351 19.812 1.00 44.50 172 THR A N 1
ATOM 1375 C CA . THR A 1 172 ? 7.173 12.927 20.533 1.00 44.50 172 THR A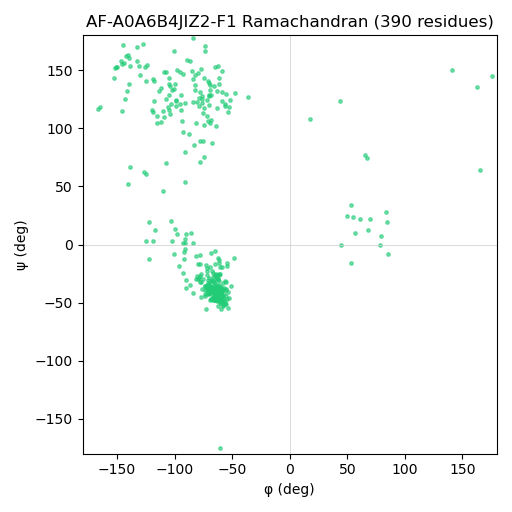 CA 1
ATOM 1376 C C . THR A 1 172 ? 7.010 12.705 22.032 1.00 44.50 172 THR A C 1
ATOM 1378 O O . THR A 1 172 ? 6.436 13.539 22.724 1.00 44.50 172 THR A O 1
ATOM 1381 N N . TYR A 1 173 ? 7.504 11.571 22.543 1.00 33.06 173 TYR A N 1
ATOM 1382 C CA . TYR A 1 173 ? 7.855 11.418 23.960 1.00 33.06 173 TYR A CA 1
ATOM 1383 C C . TYR A 1 173 ? 8.728 10.177 24.218 1.00 33.06 173 TYR A C 1
ATOM 1385 O O . TYR A 1 173 ? 8.268 9.061 24.001 1.00 33.06 173 TYR A O 1
ATOM 1393 N N . GLU A 1 174 ? 9.947 10.387 24.728 1.00 34.44 174 GLU A N 1
ATOM 1394 C CA . GLU A 1 174 ? 10.844 9.466 25.472 1.00 34.44 174 GLU A CA 1
ATOM 1395 C C . GLU A 1 174 ? 11.224 8.084 24.890 1.00 34.44 174 GLU A C 1
ATOM 1397 O O . GLU A 1 174 ? 12.206 7.508 25.346 1.00 34.44 174 GLU A O 1
ATOM 1402 N N . LEU A 1 175 ? 10.532 7.550 23.881 1.00 42.97 175 LEU A N 1
ATOM 1403 C CA . LEU A 1 175 ? 10.827 6.255 23.260 1.00 42.97 175 LEU A CA 1
ATOM 1404 C C . LEU A 1 175 ? 10.605 6.328 21.750 1.00 42.97 175 LEU A C 1
ATOM 1406 O O . LEU A 1 175 ? 9.571 6.813 21.278 1.00 42.97 175 LEU A O 1
ATOM 1410 N N . GLU A 1 176 ? 11.575 5.836 20.983 1.00 54.81 176 GLU A N 1
ATOM 1411 C CA . GLU A 1 176 ? 11.521 5.820 19.527 1.00 54.81 176 GLU A CA 1
ATOM 1412 C C . GLU A 1 176 ? 10.552 4.751 19.000 1.00 54.81 176 GLU A C 1
ATOM 1414 O O . GLU A 1 176 ? 10.984 3.741 18.465 1.00 54.81 176 GLU A O 1
ATOM 1419 N N . THR A 1 177 ? 9.241 4.983 19.092 1.00 61.75 177 THR A N 1
ATOM 1420 C CA . THR A 1 177 ? 8.267 4.051 18.499 1.00 61.75 177 THR A CA 1
ATOM 1421 C C . THR A 1 177 ? 8.213 4.178 16.980 1.00 61.75 177 THR A C 1
ATOM 1423 O O . THR A 1 177 ? 8.294 5.286 16.432 1.00 61.75 177 THR A O 1
ATOM 1426 N N . GLN A 1 178 ? 8.036 3.051 16.291 1.00 74.12 178 GLN A N 1
ATOM 1427 C CA . GLN A 1 178 ? 7.695 3.015 14.868 1.00 74.12 178 GLN A CA 1
ATOM 1428 C C . GLN A 1 178 ? 6.176 2.986 14.725 1.00 74.12 178 GLN A C 1
ATOM 1430 O O . GLN A 1 178 ? 5.550 1.944 14.528 1.00 74.12 178 GLN A O 1
ATOM 1435 N N . SER A 1 179 ? 5.562 4.159 14.862 1.00 78.88 179 SER A N 1
ATOM 1436 C CA . SER A 1 179 ? 4.114 4.314 14.791 1.00 78.88 179 SER A CA 1
ATOM 1437 C C . SER A 1 179 ? 3.712 5.621 14.120 1.00 78.88 179 SER A C 1
ATOM 1439 O O . SER A 1 179 ? 4.456 6.606 14.121 1.00 78.88 179 SER A O 1
ATOM 1441 N N . LYS A 1 180 ? 2.499 5.656 13.561 1.00 83.50 180 LYS A N 1
ATOM 1442 C CA . LYS A 1 180 ? 1.934 6.882 12.988 1.00 83.50 180 LYS A CA 1
ATOM 1443 C C . LYS A 1 180 ? 0.456 7.028 13.306 1.00 83.50 180 LYS A C 1
ATOM 1445 O O . LYS A 1 180 ? -0.325 6.086 13.181 1.00 83.50 180 LYS A O 1
ATOM 1450 N N . VAL A 1 181 ? 0.060 8.250 13.653 1.00 83.50 181 VAL A N 1
ATOM 1451 C CA . VAL A 1 181 ? -1.337 8.619 13.889 1.00 83.50 181 VAL A CA 1
ATOM 1452 C C . VAL A 1 181 ? -1.958 9.202 12.624 1.00 83.50 181 VAL A C 1
ATOM 1454 O O . VAL A 1 181 ? -1.556 10.270 12.161 1.00 83.50 181 VAL A O 1
ATOM 1457 N N . MET A 1 182 ? -2.961 8.523 12.068 1.00 84.56 182 MET A N 1
ATOM 1458 C CA . MET A 1 182 ? -3.661 8.931 10.844 1.00 84.56 182 MET A CA 1
ATOM 1459 C C . MET A 1 182 ? -5.140 8.542 10.910 1.00 84.56 182 MET A C 1
ATOM 1461 O O . MET A 1 182 ? -5.526 7.597 11.595 1.00 84.56 182 MET A O 1
ATOM 1465 N N . ASP A 1 183 ? -5.995 9.244 10.173 1.00 83.19 183 ASP A N 1
ATOM 1466 C CA . ASP A 1 183 ? -7.376 8.808 9.956 1.00 83.19 183 ASP A CA 1
ATOM 1467 C C . ASP A 1 183 ? -7.542 8.153 8.574 1.00 83.19 183 ASP A C 1
ATOM 1469 O O . ASP A 1 183 ? -6.671 8.221 7.703 1.00 83.19 183 ASP A O 1
ATOM 1473 N N . TYR A 1 184 ? -8.673 7.480 8.370 1.00 88.44 184 TYR A N 1
ATOM 1474 C CA . TYR A 1 184 ? -8.987 6.836 7.094 1.00 88.44 184 TYR A CA 1
ATOM 1475 C C . TYR A 1 184 ? -9.136 7.827 5.937 1.00 88.44 184 TYR A C 1
ATOM 1477 O O . TYR A 1 184 ? -8.834 7.468 4.800 1.00 88.44 184 TYR A O 1
ATOM 1485 N N . LYS A 1 185 ? -9.585 9.061 6.201 1.00 84.94 185 LYS A N 1
ATOM 1486 C CA . LYS A 1 185 ? -9.759 10.080 5.156 1.00 84.94 185 LYS A CA 1
ATOM 1487 C C . LYS A 1 185 ? -8.408 10.518 4.607 1.00 84.94 185 LYS A C 1
ATOM 1489 O O . LYS A 1 185 ? -8.276 10.677 3.400 1.00 84.94 185 LYS A O 1
ATOM 1494 N N . TYR A 1 186 ? -7.418 10.659 5.480 1.00 83.06 186 TYR A N 1
ATOM 1495 C CA . TYR A 1 186 ? -6.044 10.962 5.133 1.00 83.06 186 TYR A CA 1
ATOM 1496 C C . TYR A 1 186 ? -5.490 9.871 4.215 1.00 83.06 186 TYR A C 1
ATOM 1498 O O . TYR A 1 186 ? -5.132 10.164 3.082 1.00 83.06 186 TYR A O 1
ATOM 1506 N N . ILE A 1 187 ? -5.540 8.600 4.625 1.00 86.62 187 ILE A N 1
ATOM 1507 C CA . ILE A 1 187 ? -5.031 7.502 3.786 1.00 86.62 187 ILE A CA 1
ATOM 1508 C C . ILE A 1 187 ? -5.771 7.446 2.439 1.00 86.62 187 ILE A C 1
ATOM 1510 O O . ILE A 1 187 ? -5.137 7.353 1.390 1.00 86.62 187 ILE A O 1
ATOM 1514 N N . ALA A 1 188 ? -7.103 7.554 2.437 1.00 87.81 188 ALA A N 1
ATOM 1515 C CA . ALA A 1 188 ? -7.897 7.537 1.208 1.00 87.81 188 ALA A CA 1
ATOM 1516 C C . ALA A 1 188 ? -7.571 8.709 0.267 1.00 87.81 188 ALA A C 1
ATOM 1518 O O . ALA A 1 188 ? -7.547 8.510 -0.945 1.00 87.81 188 ALA A O 1
ATOM 1519 N N . LYS A 1 189 ? -7.285 9.904 0.806 1.00 83.44 189 LYS A N 1
ATOM 1520 C CA . LYS A 1 189 ? -6.896 11.087 0.024 1.00 83.44 189 LYS A CA 1
ATOM 1521 C C . LYS A 1 189 ? -5.611 10.835 -0.766 1.00 83.44 189 LYS A C 1
ATOM 1523 O O . LYS A 1 189 ? -5.600 11.078 -1.964 1.00 83.44 189 LYS A O 1
ATOM 1528 N N . PHE A 1 190 ? -4.561 10.340 -0.110 1.00 82.38 190 PHE A N 1
ATOM 1529 C CA . PHE A 1 190 ? -3.242 10.166 -0.737 1.00 82.38 190 PHE A CA 1
ATOM 1530 C C . PHE A 1 190 ? -3.137 8.894 -1.584 1.00 82.38 190 PHE A C 1
ATOM 1532 O O . PHE A 1 190 ? -2.377 8.845 -2.541 1.00 82.38 190 PHE A O 1
ATOM 1539 N N . THR A 1 191 ? -3.921 7.863 -1.266 1.00 85.19 191 THR A N 1
ATOM 1540 C CA . THR A 1 191 ? -3.886 6.595 -2.012 1.00 85.19 191 THR A CA 1
ATOM 1541 C C . THR A 1 191 ? -4.966 6.489 -3.088 1.00 85.19 191 THR A C 1
ATOM 1543 O O . THR A 1 191 ? -4.876 5.618 -3.949 1.00 85.19 191 THR A O 1
ATOM 1546 N N . GLY A 1 192 ? -6.032 7.293 -3.036 1.00 84.25 192 GLY A N 1
ATOM 1547 C CA . GLY A 1 192 ? -7.200 7.159 -3.916 1.00 84.25 192 GLY A CA 1
ATOM 1548 C C . GLY A 1 192 ? -8.046 5.898 -3.666 1.00 84.25 192 GLY A C 1
ATOM 1549 O O . GLY A 1 192 ? -8.887 5.537 -4.494 1.00 84.25 192 GLY A O 1
ATOM 1550 N N . ILE A 1 193 ? -7.836 5.187 -2.552 1.00 89.00 193 ILE A N 1
ATOM 1551 C CA . ILE A 1 193 ? -8.576 3.960 -2.224 1.00 89.00 193 ILE A CA 1
ATOM 1552 C C . ILE A 1 193 ? -9.999 4.311 -1.772 1.00 89.00 193 ILE A C 1
ATOM 1554 O O . ILE A 1 193 ? -10.199 4.938 -0.734 1.00 89.00 193 ILE A O 1
ATOM 1558 N N . LYS A 1 194 ? -11.000 3.851 -2.535 1.00 87.88 194 LYS A N 1
ATOM 1559 C CA . LYS A 1 194 ? -12.423 4.127 -2.262 1.00 87.88 194 LYS A CA 1
ATOM 1560 C C . LYS A 1 194 ? -12.930 3.467 -0.977 1.00 87.88 194 LYS A C 1
ATOM 1562 O O . LYS A 1 194 ? -13.581 4.125 -0.173 1.00 87.88 194 LYS A O 1
ATOM 1567 N N . ASP A 1 195 ? -12.636 2.180 -0.780 1.00 90.38 195 ASP A N 1
ATOM 1568 C CA . ASP A 1 195 ? -13.026 1.430 0.422 1.00 90.38 195 ASP A CA 1
ATOM 1569 C C . ASP A 1 195 ? -11.813 1.169 1.318 1.00 90.38 195 ASP A C 1
ATOM 1571 O O . ASP A 1 195 ? -11.303 0.052 1.454 1.00 90.38 195 ASP A O 1
ATOM 1575 N N . ILE A 1 196 ? -11.326 2.250 1.926 1.00 91.81 196 ILE A N 1
ATOM 1576 C CA . ILE A 1 196 ? -10.191 2.187 2.845 1.00 91.81 196 ILE A CA 1
ATOM 1577 C C . ILE A 1 196 ? -10.502 1.332 4.081 1.00 91.81 196 ILE A C 1
ATOM 1579 O O . ILE A 1 196 ? -9.614 0.682 4.620 1.00 91.81 196 ILE A O 1
ATOM 1583 N N . THR A 1 197 ? -11.768 1.247 4.505 1.00 90.44 197 THR A N 1
ATOM 1584 C CA . THR A 1 197 ? -12.147 0.435 5.671 1.00 90.44 197 THR A CA 1
ATOM 1585 C C . THR A 1 197 ? -11.934 -1.051 5.396 1.00 90.44 197 THR A C 1
ATOM 1587 O O . THR A 1 197 ? -11.379 -1.752 6.244 1.00 90.44 197 THR A O 1
ATOM 1590 N N . LYS A 1 198 ? -12.351 -1.541 4.220 1.00 93.31 198 LYS A N 1
ATOM 1591 C CA . LYS A 1 198 ? -12.098 -2.925 3.803 1.00 93.31 198 LYS A CA 1
ATOM 1592 C C . LYS A 1 198 ? -10.600 -3.199 3.688 1.00 93.31 198 LYS A C 1
ATOM 1594 O O . LYS A 1 198 ? -10.138 -4.181 4.258 1.00 93.31 198 LYS A O 1
ATOM 1599 N N . CYS A 1 199 ? -9.848 -2.303 3.044 1.00 94.50 199 CYS A N 1
ATOM 1600 C CA . CYS A 1 199 ? -8.394 -2.423 2.905 1.00 94.50 199 CYS A CA 1
ATOM 1601 C C . CYS A 1 199 ? -7.688 -2.553 4.267 1.00 94.50 199 CYS A C 1
ATOM 1603 O O . CYS A 1 199 ? -6.929 -3.490 4.484 1.00 94.50 199 CYS A O 1
ATOM 1605 N N . ILE A 1 200 ? -7.973 -1.662 5.221 1.00 93.88 200 ILE A N 1
ATOM 1606 C CA . ILE A 1 200 ? -7.330 -1.684 6.544 1.00 93.88 200 ILE A CA 1
ATOM 1607 C C . ILE A 1 200 ? -7.679 -2.955 7.329 1.00 93.88 200 ILE A C 1
ATOM 1609 O O . ILE A 1 200 ? -6.804 -3.549 7.957 1.00 93.88 200 ILE A O 1
ATOM 1613 N N . LYS A 1 201 ? -8.940 -3.406 7.280 1.00 92.94 201 LYS A N 1
ATOM 1614 C CA . LYS A 1 201 ? -9.349 -4.671 7.915 1.00 92.94 201 LYS A CA 1
ATOM 1615 C C . LYS A 1 201 ? -8.602 -5.859 7.325 1.00 92.94 201 LYS A C 1
ATOM 1617 O O . LYS A 1 201 ? -8.074 -6.671 8.072 1.00 92.94 201 LYS A O 1
ATOM 1622 N N . SER A 1 202 ? -8.521 -5.919 6.001 1.00 94.62 202 SER A N 1
ATOM 1623 C CA . SER A 1 202 ? -7.786 -6.950 5.279 1.00 94.62 202 SER A CA 1
ATOM 1624 C C . SER A 1 202 ? -6.305 -6.993 5.655 1.00 94.62 202 SER A C 1
ATOM 1626 O O . SER A 1 202 ? -5.787 -8.067 5.940 1.00 94.62 202 SER A O 1
ATOM 1628 N N . LEU A 1 203 ? -5.634 -5.843 5.722 1.00 95.06 203 LEU A N 1
ATOM 1629 C CA . LEU A 1 203 ? -4.224 -5.777 6.120 1.00 95.06 203 LEU A CA 1
ATOM 1630 C C . LEU A 1 203 ? -4.002 -6.185 7.584 1.00 95.06 203 LEU A C 1
ATOM 1632 O O . LEU A 1 203 ? -2.993 -6.817 7.891 1.00 95.06 203 LEU A O 1
ATOM 1636 N N . LYS A 1 204 ? -4.953 -5.871 8.474 1.00 93.31 204 LYS A N 1
ATOM 1637 C CA . LYS A 1 204 ? -4.930 -6.322 9.874 1.00 93.31 204 LYS A CA 1
ATOM 1638 C C . LYS A 1 204 ? -5.157 -7.831 10.002 1.00 93.31 204 LYS A C 1
ATOM 1640 O O . LYS A 1 204 ? -4.467 -8.480 10.775 1.00 93.31 204 LYS A O 1
ATOM 1645 N N . GLU A 1 205 ? -6.086 -8.400 9.232 1.00 92.94 205 GLU A N 1
ATOM 1646 C CA . GLU A 1 205 ? -6.316 -9.855 9.173 1.00 92.94 205 GLU A CA 1
ATOM 1647 C C . GLU A 1 205 ? -5.096 -10.630 8.663 1.00 92.94 205 GLU A C 1
ATOM 1649 O O . GLU A 1 205 ? -4.912 -11.787 9.027 1.00 92.94 205 GLU A O 1
ATOM 1654 N N . LEU A 1 206 ? -4.286 -10.005 7.807 1.00 91.31 206 LEU A N 1
ATOM 1655 C CA . LEU A 1 206 ? -3.031 -10.563 7.307 1.00 91.31 206 LEU A CA 1
ATOM 1656 C C . LEU A 1 206 ? -1.846 -10.331 8.249 1.00 91.31 206 LEU A C 1
ATOM 1658 O O . LEU A 1 206 ? -0.729 -10.702 7.901 1.00 91.31 206 LEU A O 1
ATOM 1662 N N . GLU A 1 207 ? -2.073 -9.696 9.403 1.00 91.00 207 GLU A N 1
ATOM 1663 C CA . GLU A 1 207 ? -1.037 -9.323 10.373 1.00 91.00 207 GLU A CA 1
ATOM 1664 C C . GLU A 1 207 ? 0.091 -8.474 9.763 1.00 91.00 207 GLU A C 1
ATOM 1666 O O . GLU A 1 207 ? 1.203 -8.444 10.280 1.00 91.00 207 GLU A O 1
ATOM 1671 N N . MET A 1 208 ? -0.177 -7.779 8.654 1.00 91.00 208 MET A N 1
ATOM 1672 C CA . MET A 1 208 ? 0.798 -6.889 8.014 1.00 91.00 208 MET A CA 1
ATOM 1673 C C . MET A 1 208 ? 0.843 -5.529 8.713 1.00 91.00 208 MET A C 1
ATOM 1675 O O . MET A 1 208 ? 1.874 -4.860 8.739 1.00 91.00 208 MET A O 1
ATOM 1679 N N . ILE A 1 209 ? -0.287 -5.126 9.296 1.00 92.44 209 ILE A N 1
ATOM 1680 C CA . ILE A 1 209 ? -0.412 -3.941 10.142 1.00 92.44 209 ILE A CA 1
ATOM 1681 C C . ILE A 1 209 ? -1.167 -4.306 11.414 1.00 92.44 209 ILE A C 1
ATOM 1683 O O . ILE A 1 209 ? -2.005 -5.211 11.418 1.00 92.44 209 ILE A O 1
ATOM 1687 N N . ASN A 1 210 ? -0.976 -3.512 12.458 1.00 91.12 210 ASN A N 1
ATOM 1688 C CA . ASN A 1 210 ? -1.943 -3.420 13.539 1.00 91.12 210 ASN A CA 1
ATOM 1689 C C . ASN A 1 210 ? -2.325 -1.959 13.743 1.00 91.12 210 ASN A C 1
ATOM 1691 O O . ASN A 1 210 ? -1.585 -1.034 13.408 1.00 91.12 210 ASN A O 1
ATOM 1695 N N . TYR A 1 211 ? -3.532 -1.754 14.245 1.00 90.25 211 TYR A N 1
ATOM 1696 C CA . TYR A 1 211 ? -3.992 -0.433 14.613 1.00 90.25 211 TYR A CA 1
ATOM 1697 C C . TYR A 1 211 ? -5.015 -0.518 15.728 1.00 90.25 211 TYR A C 1
ATOM 1699 O O . TYR A 1 211 ? -5.770 -1.497 15.836 1.00 90.25 211 TYR A O 1
ATOM 1707 N N . ASP A 1 212 ? -5.057 0.552 16.506 1.00 86.00 212 ASP A N 1
ATOM 1708 C CA . ASP A 1 212 ? -6.070 0.783 17.520 1.00 86.00 212 ASP A CA 1
ATOM 1709 C C . ASP A 1 212 ? -6.469 2.260 17.516 1.00 86.00 212 ASP A C 1
ATOM 1711 O O . ASP A 1 212 ? -5.792 3.117 16.933 1.00 86.00 212 ASP A O 1
ATOM 1715 N N . ASN A 1 213 ? -7.609 2.552 18.120 1.00 77.94 213 ASN A N 1
ATOM 1716 C CA . ASN A 1 213 ? -8.134 3.897 18.230 1.00 77.94 213 ASN A CA 1
ATOM 1717 C C . ASN A 1 213 ? -8.865 4.101 19.551 1.00 77.94 213 ASN A C 1
ATOM 1719 O O . ASN A 1 213 ? -9.062 3.189 20.353 1.00 77.94 213 ASN A O 1
ATOM 1723 N N . PHE A 1 214 ? -9.233 5.348 19.804 1.00 78.38 214 PHE A N 1
ATOM 1724 C CA . PHE A 1 214 ? -9.900 5.743 21.025 1.00 78.38 214 PHE A CA 1
ATOM 1725 C C . PHE A 1 214 ? -11.100 6.619 20.726 1.00 78.38 214 PHE A C 1
ATOM 1727 O O . PHE A 1 214 ? -11.303 7.111 19.618 1.00 78.38 214 PHE A O 1
ATOM 1734 N N . ILE A 1 215 ? -11.879 6.847 21.772 1.00 81.19 215 ILE A N 1
ATOM 1735 C CA . ILE A 1 215 ? -12.801 7.968 21.822 1.00 81.19 215 ILE A CA 1
ATOM 1736 C C . ILE A 1 215 ? -12.121 9.052 22.645 1.00 81.19 215 ILE A C 1
ATOM 1738 O O . ILE A 1 215 ? -11.538 8.773 23.694 1.00 81.19 215 ILE A O 1
ATOM 1742 N N . GLU A 1 216 ? -12.229 10.294 22.204 1.00 85.12 216 GLU A N 1
ATOM 1743 C CA . GLU A 1 216 ? -11.762 11.446 22.963 1.00 85.12 216 GLU A CA 1
ATOM 1744 C C . GLU A 1 216 ? -12.881 12.460 23.195 1.00 85.12 216 GLU A C 1
ATOM 1746 O O . GLU A 1 216 ? -13.874 12.501 22.466 1.00 85.12 216 GLU A O 1
ATOM 1751 N N . TYR A 1 217 ? -12.751 13.246 24.260 1.00 85.44 217 TYR A N 1
ATOM 1752 C CA . TYR A 1 217 ? -13.653 14.353 24.575 1.00 85.44 217 TYR A CA 1
ATOM 1753 C C . TYR A 1 217 ? -12.903 15.456 25.336 1.00 85.44 217 TYR A C 1
ATOM 1755 O O . TYR A 1 217 ? -11.932 15.146 26.029 1.00 85.44 217 TYR A O 1
ATOM 1763 N N . PRO A 1 218 ? -13.318 16.731 25.244 1.00 86.38 218 PRO A N 1
ATOM 1764 C CA . PRO A 1 218 ? -12.698 17.811 26.012 1.00 86.38 218 PRO A CA 1
ATOM 1765 C C . PRO A 1 218 ? -12.847 17.592 27.523 1.00 86.38 218 PRO A C 1
ATOM 1767 O O . PRO A 1 218 ? -13.881 17.106 27.989 1.00 86.38 218 PRO A O 1
ATOM 1770 N N . ILE A 1 219 ? -11.834 17.959 28.310 1.00 82.38 219 ILE A N 1
ATOM 1771 C CA . ILE A 1 219 ? -11.909 17.895 29.778 1.00 82.38 219 ILE A CA 1
ATOM 1772 C C . ILE A 1 219 ? -13.124 18.703 30.263 1.00 82.38 219 ILE A C 1
ATOM 1774 O O . ILE A 1 219 ? -13.319 19.848 29.873 1.00 82.38 219 ILE A O 1
ATOM 1778 N N . GLY A 1 220 ? -13.953 18.085 31.107 1.00 77.25 220 GLY A N 1
ATOM 1779 C CA . GLY A 1 220 ? -15.195 18.686 31.609 1.00 77.25 220 GLY A CA 1
ATOM 1780 C C . GLY A 1 220 ? -16.418 18.505 30.700 1.00 77.25 220 GLY A C 1
ATOM 1781 O O . GLY A 1 220 ? -17.532 18.761 31.145 1.00 77.25 220 GLY A O 1
ATOM 1782 N N . GLU A 1 221 ? -16.255 17.987 29.476 1.00 82.38 221 GLU A N 1
ATOM 1783 C CA . GLU A 1 221 ? -17.351 17.810 28.509 1.00 82.38 221 GLU A CA 1
ATOM 1784 C C . GLU A 1 221 ? -17.490 16.357 27.994 1.00 82.38 221 GLU A C 1
ATOM 1786 O O . GLU A 1 221 ? -17.420 16.102 26.787 1.00 82.38 221 GLU A O 1
ATOM 1791 N N . PRO A 1 222 ? -17.745 15.366 28.873 1.00 79.69 222 PRO A N 1
ATOM 1792 C CA . PRO A 1 222 ? -17.858 13.946 28.504 1.00 79.69 222 PRO A CA 1
ATOM 1793 C C . PRO A 1 222 ? -18.987 13.620 27.516 1.00 79.69 222 PRO A C 1
ATOM 1795 O O . PRO A 1 222 ? -19.042 12.517 26.971 1.00 79.69 222 PRO A O 1
ATOM 1798 N N . G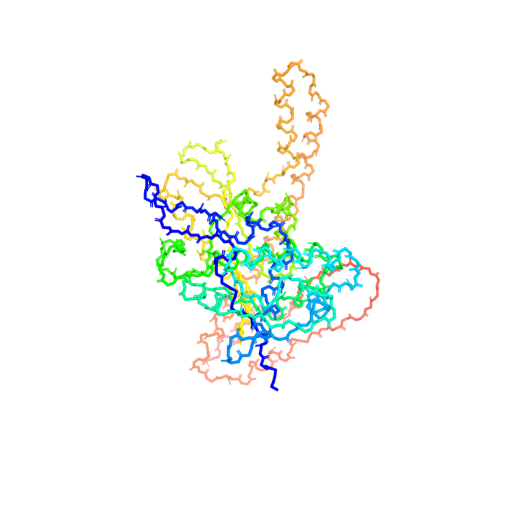LN A 1 223 ? -19.912 14.545 27.286 1.00 76.75 223 GLN A N 1
ATOM 1799 C CA . GLN A 1 223 ? -20.971 14.443 26.289 1.00 76.75 223 GLN A CA 1
ATOM 1800 C C . GLN A 1 223 ? -20.476 14.701 24.855 1.00 76.75 223 GLN A C 1
ATOM 1802 O O . GLN A 1 223 ? -21.068 14.165 23.921 1.00 76.75 223 GLN A O 1
ATOM 1807 N N . LYS A 1 224 ? -19.384 15.458 24.658 1.00 81.50 224 LYS A N 1
ATOM 1808 C CA . LYS A 1 224 ? -18.840 15.806 23.329 1.00 81.50 224 LYS A CA 1
ATOM 1809 C C . LYS A 1 224 ? -17.797 14.792 22.848 1.00 81.50 224 LYS A C 1
ATOM 1811 O O . LYS A 1 224 ? -16.668 15.137 22.514 1.00 81.50 224 LYS A O 1
ATOM 1816 N N . LYS A 1 225 ? -18.182 13.518 22.844 1.00 78.56 225 LYS A N 1
ATOM 1817 C CA . LYS A 1 225 ? -17.326 12.417 22.385 1.00 78.56 225 LYS A CA 1
ATOM 1818 C C . LYS A 1 225 ? -17.128 12.454 20.880 1.00 78.56 225 LYS A C 1
ATOM 1820 O O . LYS A 1 225 ? -18.087 12.636 20.134 1.00 78.56 225 LYS A O 1
ATOM 1825 N N . MET A 1 226 ? -15.903 12.188 20.457 1.00 79.25 226 MET A N 1
ATOM 1826 C CA . MET A 1 226 ? -15.524 12.038 19.060 1.00 79.25 226 MET A CA 1
ATOM 1827 C C . MET A 1 226 ? -14.548 10.879 18.887 1.00 79.25 226 MET A C 1
ATOM 1829 O O . MET A 1 226 ? -13.836 10.509 19.822 1.00 79.25 226 MET A O 1
ATOM 1833 N N . ASP A 1 227 ? -14.541 10.298 17.692 1.00 77.69 227 ASP A N 1
ATOM 1834 C CA . ASP A 1 227 ? -13.565 9.278 17.325 1.00 77.69 227 ASP A CA 1
ATOM 1835 C C . ASP A 1 227 ? -12.181 9.933 17.225 1.00 77.69 227 ASP A C 1
ATOM 1837 O O . ASP A 1 227 ? -12.014 10.948 16.542 1.00 77.69 227 ASP A O 1
ATOM 1841 N N . SER A 1 228 ? -11.186 9.360 17.902 1.00 80.62 228 SER A N 1
ATOM 1842 C CA . SER A 1 228 ? -9.799 9.778 17.733 1.00 80.62 228 SER A CA 1
ATOM 1843 C C . SER A 1 228 ? -9.255 9.280 16.397 1.00 80.62 228 SER A C 1
ATOM 1845 O O . SER A 1 228 ? -9.798 8.373 15.759 1.00 80.62 228 SER A O 1
ATOM 1847 N N . LYS A 1 229 ? -8.107 9.827 15.993 1.00 83.56 229 LYS A N 1
ATOM 1848 C CA . LYS A 1 229 ? -7.325 9.234 14.905 1.00 83.56 229 LYS A CA 1
ATOM 1849 C C . LYS A 1 229 ? -6.870 7.824 15.298 1.00 83.56 229 LYS A C 1
ATOM 1851 O O . LYS A 1 229 ? -6.726 7.521 16.486 1.00 83.56 229 LYS A O 1
ATOM 1856 N N . ASN A 1 230 ? -6.641 6.983 14.294 1.00 86.69 230 ASN A N 1
ATOM 1857 C CA . ASN A 1 230 ? -6.107 5.643 14.497 1.00 86.69 230 ASN A CA 1
ATOM 1858 C C . ASN A 1 230 ? -4.585 5.726 14.636 1.00 86.69 230 ASN A C 1
ATOM 1860 O O . ASN A 1 230 ? -3.940 6.540 13.970 1.00 86.69 230 ASN A O 1
ATOM 1864 N N . ILE A 1 231 ? -4.018 4.856 15.462 1.00 87.69 231 ILE A N 1
ATOM 1865 C CA . ILE A 1 231 ? -2.573 4.675 15.577 1.00 87.69 231 ILE A CA 1
ATOM 1866 C C . ILE A 1 231 ? -2.209 3.398 14.844 1.00 87.69 231 ILE A C 1
ATOM 1868 O O . ILE A 1 231 ? -2.724 2.339 15.190 1.00 87.69 231 ILE A O 1
ATOM 1872 N N . TYR A 1 232 ? -1.346 3.509 13.840 1.00 89.25 232 TYR A N 1
ATOM 1873 C CA . TYR A 1 232 ? -0.874 2.385 13.044 1.00 89.25 232 TYR A CA 1
ATOM 1874 C C . TYR A 1 232 ? 0.546 2.013 13.424 1.00 89.25 232 TYR A C 1
ATOM 1876 O O . TYR A 1 232 ? 1.388 2.882 13.658 1.00 89.25 232 TYR A O 1
ATOM 1884 N N . VAL A 1 233 ? 0.787 0.712 13.390 1.00 88.50 233 VAL A N 1
ATOM 1885 C CA . VAL A 1 233 ? 2.098 0.074 13.424 1.00 88.50 233 VAL A CA 1
ATOM 1886 C C . VAL A 1 233 ? 2.154 -0.941 12.293 1.00 88.50 233 VAL A C 1
ATOM 1888 O O . VAL A 1 233 ? 1.121 -1.453 11.842 1.00 88.50 233 VAL A O 1
ATOM 1891 N N . VAL A 1 234 ? 3.356 -1.219 11.814 1.00 87.44 234 VAL A N 1
ATOM 1892 C CA . VAL A 1 234 ? 3.581 -2.142 10.704 1.00 87.44 234 VAL A CA 1
ATOM 1893 C C . VAL A 1 234 ? 4.416 -3.292 11.217 1.00 87.44 234 VAL A C 1
ATOM 1895 O O . VAL A 1 234 ? 5.320 -3.111 12.030 1.00 87.44 234 VAL A O 1
ATOM 1898 N N . ARG A 1 235 ? 4.090 -4.492 10.752 1.00 81.12 235 ARG A N 1
ATOM 1899 C CA . ARG A 1 235 ? 4.951 -5.641 10.954 1.00 81.12 235 ARG A CA 1
ATOM 1900 C C . ARG A 1 235 ? 6.168 -5.445 10.056 1.00 81.12 235 ARG A C 1
ATOM 1902 O O . ARG A 1 235 ? 6.018 -5.495 8.834 1.00 81.12 235 ARG A O 1
ATOM 1909 N N . ALA A 1 236 ? 7.348 -5.199 10.629 1.00 66.88 236 ALA A N 1
ATOM 1910 C CA . ALA A 1 236 ? 8.563 -5.420 9.855 1.00 66.88 236 ALA A CA 1
ATOM 1911 C C . ALA A 1 236 ? 8.639 -6.923 9.567 1.00 66.88 236 ALA A C 1
ATOM 1913 O O . ALA A 1 236 ? 8.045 -7.725 10.287 1.00 66.88 236 ALA A O 1
ATOM 1914 N N . LEU A 1 237 ? 9.288 -7.330 8.488 1.00 62.44 237 LEU A N 1
ATOM 1915 C CA . LEU A 1 237 ? 9.496 -8.750 8.246 1.00 62.44 237 LEU A CA 1
ATOM 1916 C C . LEU A 1 237 ? 10.979 -9.093 8.118 1.00 62.44 237 LEU A C 1
ATOM 1918 O O . LEU A 1 237 ? 11.291 -10.280 8.197 1.00 62.44 237 LEU A O 1
ATOM 1922 N N . GLU A 1 238 ? 11.881 -8.119 7.979 1.00 54.97 238 GLU A N 1
ATOM 1923 C CA . GLU A 1 238 ? 13.331 -8.334 7.959 1.00 54.97 238 GLU A CA 1
ATOM 1924 C C . GLU A 1 238 ? 13.800 -9.143 9.191 1.00 54.97 238 GLU A C 1
ATOM 1926 O O . GLU A 1 238 ? 13.591 -8.754 10.338 1.00 54.97 238 GLU A O 1
ATOM 1931 N N . ASP A 1 239 ? 14.371 -10.318 8.907 1.00 47.03 239 ASP A N 1
ATOM 1932 C CA . ASP A 1 239 ? 15.158 -11.253 9.729 1.00 47.03 239 ASP A CA 1
ATOM 1933 C C . ASP A 1 239 ? 14.752 -11.647 11.168 1.00 47.03 239 ASP A C 1
ATOM 1935 O O . ASP A 1 239 ? 15.451 -12.490 11.720 1.00 47.03 239 ASP A O 1
ATOM 1939 N N . ASN A 1 240 ? 13.658 -11.149 11.762 1.00 51.81 240 ASN A N 1
ATOM 1940 C CA . ASN A 1 240 ? 12.902 -11.751 12.891 1.00 51.81 240 ASN A CA 1
ATOM 1941 C C . ASN A 1 240 ? 11.952 -10.725 13.531 1.00 51.81 240 ASN A C 1
ATOM 1943 O O . ASN A 1 240 ? 12.097 -10.363 14.699 1.00 51.81 240 ASN A O 1
ATOM 1947 N N . TRP A 1 241 ? 10.959 -10.239 12.789 1.00 54.06 241 TRP A N 1
ATOM 1948 C CA . TRP A 1 241 ? 9.973 -9.336 13.379 1.00 54.06 241 TRP A CA 1
ATOM 1949 C C . TRP A 1 241 ? 8.620 -10.019 13.616 1.00 54.06 241 TRP A C 1
ATOM 1951 O O . TRP A 1 241 ? 7.941 -10.530 12.714 1.00 54.06 241 TRP A O 1
ATOM 1961 N N . ASP A 1 242 ? 8.281 -10.035 14.902 1.00 69.50 242 ASP A N 1
ATOM 1962 C CA . ASP A 1 242 ? 7.213 -10.790 15.540 1.00 69.50 242 ASP A CA 1
ATOM 1963 C C . ASP A 1 242 ? 5.942 -9.933 15.681 1.00 69.50 242 ASP A C 1
ATOM 1965 O O . ASP A 1 242 ? 5.990 -8.712 15.864 1.00 69.50 242 ASP A O 1
ATOM 1969 N N . VAL A 1 243 ? 4.781 -10.580 15.615 1.00 76.50 243 VAL A N 1
ATOM 1970 C CA . VAL A 1 243 ? 3.488 -9.980 15.965 1.00 76.50 243 VAL A CA 1
ATOM 1971 C C . VAL A 1 243 ? 3.530 -9.423 17.393 1.00 76.50 243 VAL A C 1
ATOM 1973 O O . VAL A 1 243 ? 2.900 -8.398 17.663 1.00 76.50 243 VAL A O 1
ATOM 1976 N N . GLU A 1 244 ? 4.302 -10.046 18.288 1.00 80.50 244 GLU A N 1
ATOM 1977 C CA . GLU A 1 244 ? 4.530 -9.561 19.653 1.00 80.50 244 GLU A CA 1
ATOM 1978 C C . GLU A 1 244 ? 5.118 -8.146 19.680 1.00 80.50 244 GLU A C 1
ATOM 1980 O O . GLU A 1 244 ? 4.518 -7.251 20.277 1.00 80.50 244 GLU A O 1
ATOM 1985 N N . LEU A 1 245 ? 6.208 -7.899 18.949 1.00 76.88 245 LEU A N 1
ATOM 1986 C CA . LEU A 1 245 ? 6.865 -6.590 18.921 1.00 76.88 245 LEU A CA 1
ATOM 1987 C C . LEU A 1 245 ? 5.972 -5.509 18.299 1.00 76.88 245 LEU A C 1
ATOM 1989 O O . LEU A 1 245 ? 5.879 -4.397 18.814 1.00 76.88 245 LEU A O 1
ATOM 1993 N N . MET A 1 246 ? 5.229 -5.845 17.238 1.00 84.06 246 MET A N 1
ATOM 1994 C CA . MET A 1 246 ? 4.221 -4.939 16.673 1.00 84.06 246 MET A CA 1
ATOM 1995 C C . MET A 1 246 ? 3.162 -4.542 17.723 1.00 84.06 246 MET A C 1
ATOM 1997 O O . MET A 1 246 ? 2.732 -3.389 17.778 1.00 84.06 246 MET A O 1
ATOM 2001 N N . ASN A 1 247 ? 2.736 -5.477 18.576 1.00 85.06 247 ASN A N 1
ATOM 2002 C CA . ASN A 1 247 ? 1.777 -5.194 19.645 1.00 85.06 247 ASN A CA 1
ATOM 2003 C C . ASN A 1 247 ? 2.386 -4.345 20.771 1.00 85.06 247 ASN A C 1
ATOM 2005 O O . ASN A 1 247 ? 1.692 -3.491 21.333 1.00 85.06 247 ASN A O 1
ATOM 2009 N N . GLU A 1 248 ? 3.663 -4.547 21.095 1.00 82.69 248 GLU A N 1
ATOM 2010 C CA . GLU A 1 248 ? 4.401 -3.717 22.051 1.00 82.69 248 GLU A CA 1
ATOM 2011 C C . GLU A 1 248 ? 4.552 -2.276 21.552 1.00 82.69 248 GLU A C 1
ATOM 2013 O O . GLU A 1 248 ? 4.193 -1.342 22.274 1.00 82.69 248 GLU A O 1
ATOM 2018 N N . GLU A 1 249 ? 4.967 -2.091 20.298 1.00 82.88 249 GLU A N 1
ATOM 2019 C CA . GLU A 1 249 ? 5.042 -0.788 19.626 1.00 82.88 249 GLU A CA 1
ATOM 2020 C C . GLU A 1 249 ? 3.697 -0.062 19.668 1.00 82.88 249 GLU A C 1
ATOM 2022 O O . GLU A 1 249 ? 3.610 1.103 20.070 1.00 82.88 249 GLU A O 1
ATOM 2027 N N . LEU A 1 250 ? 2.610 -0.772 19.344 1.00 86.81 250 LEU A N 1
ATOM 2028 C CA . LEU A 1 250 ? 1.267 -0.207 19.413 1.00 86.81 250 LEU A CA 1
ATOM 2029 C C . LEU A 1 250 ? 0.937 0.227 20.842 1.00 86.81 250 LEU A C 1
ATOM 2031 O O . LEU A 1 250 ? 0.462 1.339 21.054 1.00 86.81 250 LEU A O 1
ATOM 2035 N N . LYS A 1 251 ? 1.227 -0.602 21.847 1.00 85.44 251 LYS A N 1
ATOM 2036 C CA . LYS A 1 251 ? 0.977 -0.274 23.257 1.00 85.44 251 LYS A CA 1
ATOM 2037 C C . LYS A 1 251 ? 1.732 0.983 23.702 1.00 85.44 251 LYS A C 1
ATOM 2039 O O . LYS A 1 251 ? 1.148 1.818 24.403 1.00 85.44 251 LYS A O 1
ATOM 2044 N N . ILE A 1 252 ? 2.996 1.137 23.304 1.00 82.69 252 ILE A N 1
ATOM 2045 C CA . ILE A 1 252 ? 3.807 2.317 23.637 1.00 82.69 252 ILE A CA 1
ATOM 2046 C C . ILE A 1 252 ? 3.260 3.553 22.912 1.00 82.69 252 ILE A C 1
ATOM 2048 O O . ILE A 1 252 ? 2.999 4.571 23.558 1.00 82.69 252 ILE A O 1
ATOM 2052 N N . ALA A 1 253 ? 2.976 3.449 21.613 1.00 82.62 253 ALA A N 1
ATOM 2053 C CA . ALA A 1 253 ? 2.415 4.534 20.810 1.00 82.62 253 ALA A CA 1
ATOM 2054 C C . ALA A 1 253 ? 1.052 5.014 21.341 1.00 82.62 253 ALA A C 1
ATOM 2056 O O . ALA A 1 253 ? 0.794 6.210 21.473 1.00 82.62 253 ALA A O 1
ATOM 2057 N N . LEU A 1 254 ? 0.187 4.082 21.745 1.00 84.88 254 LEU A N 1
ATOM 2058 C CA . LEU A 1 254 ? -1.092 4.375 22.390 1.00 84.88 254 LEU A CA 1
ATOM 2059 C C . LEU A 1 254 ? -0.913 5.156 23.700 1.00 84.88 254 LEU A C 1
ATOM 2061 O O . LEU A 1 254 ? -1.690 6.073 23.978 1.00 84.88 254 LEU A O 1
ATOM 2065 N N . LYS A 1 255 ? 0.101 4.825 24.509 1.00 83.44 255 LYS A N 1
ATOM 2066 C CA . LYS A 1 255 ? 0.426 5.565 25.740 1.00 83.44 255 LYS A CA 1
ATOM 2067 C C . LYS A 1 255 ? 0.909 6.983 25.421 1.00 83.44 255 LYS A C 1
ATOM 2069 O O . LYS A 1 255 ? 0.428 7.931 26.042 1.00 83.44 255 LYS A O 1
ATOM 2074 N N . GLN A 1 256 ? 1.802 7.131 24.442 1.00 82.06 256 GLN A N 1
ATOM 2075 C CA . GLN A 1 256 ? 2.314 8.431 23.994 1.00 82.06 256 GLN A CA 1
ATOM 2076 C C . GLN A 1 256 ? 1.177 9.331 23.494 1.00 82.06 256 GLN A C 1
ATOM 2078 O O . GLN A 1 256 ? 1.029 10.462 23.956 1.00 82.06 256 GLN A O 1
ATOM 2083 N N . TYR A 1 257 ? 0.300 8.801 22.640 1.00 83.44 257 TYR A N 1
ATOM 2084 C CA . TYR A 1 257 ? -0.823 9.558 22.096 1.00 83.44 257 TYR A CA 1
ATOM 2085 C C . TYR A 1 257 ? -1.800 10.008 23.181 1.00 83.44 257 TYR A C 1
ATOM 2087 O O . TYR A 1 257 ? -2.211 11.167 23.203 1.00 83.44 257 TYR A O 1
ATOM 2095 N N . LYS A 1 258 ? -2.139 9.128 24.135 1.00 84.12 258 LYS A N 1
ATOM 2096 C CA . LYS A 1 258 ? -2.989 9.493 25.280 1.00 84.12 258 LYS A CA 1
ATOM 2097 C C . LYS A 1 258 ? -2.425 10.680 26.055 1.00 84.12 258 LYS A C 1
ATOM 2099 O O . LYS A 1 258 ? -3.180 11.588 26.400 1.00 84.12 258 LYS A O 1
ATOM 2104 N N . ASN A 1 259 ? -1.119 10.680 26.308 1.00 83.81 259 ASN A N 1
ATOM 2105 C CA . ASN A 1 259 ? -0.450 11.767 27.016 1.00 83.81 259 ASN A CA 1
ATOM 2106 C C . ASN A 1 259 ? -0.479 13.070 26.205 1.00 83.81 259 ASN A C 1
ATOM 2108 O O . ASN A 1 259 ? -0.846 14.112 26.744 1.00 83.81 259 ASN A O 1
ATOM 2112 N N . GLU A 1 260 ? -0.183 13.012 24.905 1.00 82.94 260 GLU A N 1
ATOM 2113 C CA . GLU A 1 260 ? -0.219 14.188 24.030 1.00 82.94 260 GLU A CA 1
ATOM 2114 C C . GLU A 1 260 ? -1.622 14.816 23.970 1.00 82.94 260 GLU A C 1
ATOM 2116 O O . GLU A 1 260 ? -1.784 16.033 24.090 1.00 82.94 260 GLU A O 1
ATOM 2121 N N . ARG A 1 261 ? -2.667 13.990 23.839 1.00 85.31 261 ARG A N 1
ATOM 2122 C CA . ARG A 1 261 ? -4.062 14.457 23.840 1.00 85.31 261 ARG A CA 1
ATOM 2123 C C . ARG A 1 261 ? -4.471 15.033 25.195 1.00 85.31 261 ARG A C 1
ATOM 2125 O O . ARG A 1 261 ? -5.130 16.072 25.225 1.00 85.31 261 ARG A O 1
ATOM 2132 N N . LYS A 1 262 ? -4.020 14.433 26.302 1.00 85.31 262 LYS A N 1
ATOM 2133 C CA . LYS A 1 262 ? -4.235 14.969 27.654 1.00 85.31 262 LYS A CA 1
ATOM 2134 C C . LYS A 1 262 ? -3.640 16.363 27.822 1.00 85.31 262 LYS A C 1
ATOM 2136 O O . LYS A 1 262 ? -4.329 17.254 28.313 1.00 85.31 262 LYS A O 1
ATOM 2141 N N . ASN A 1 263 ? -2.419 16.578 27.339 1.00 84.31 263 ASN A N 1
ATOM 2142 C CA . ASN A 1 263 ? -1.764 17.889 27.374 1.00 84.31 263 ASN A CA 1
ATOM 2143 C C . ASN A 1 263 ? -2.497 18.936 26.517 1.00 84.31 263 ASN A C 1
ATOM 2145 O O . ASN A 1 263 ? -2.456 20.121 26.826 1.00 84.31 263 ASN A O 1
ATOM 2149 N N . LYS A 1 264 ? -3.225 18.500 25.482 1.00 84.06 264 LYS A N 1
ATOM 2150 C CA . LYS A 1 264 ? -4.082 19.348 24.633 1.00 84.06 264 LYS A CA 1
ATOM 2151 C C . LYS A 1 264 ? -5.499 19.559 25.194 1.00 84.06 264 LYS A C 1
ATOM 2153 O O . LYS A 1 264 ? -6.354 20.078 24.483 1.00 84.06 264 LYS A O 1
ATOM 2158 N N . GLY A 1 265 ? -5.770 19.153 26.437 1.00 86.12 265 GLY A N 1
ATOM 2159 C CA . GLY A 1 265 ? -7.063 19.367 27.094 1.00 86.12 265 GLY A CA 1
ATOM 2160 C C . GLY A 1 265 ? -8.134 18.319 26.775 1.00 86.12 265 GLY A C 1
ATOM 2161 O O . GLY A 1 265 ? -9.321 18.578 26.976 1.00 86.12 265 GLY A O 1
ATOM 2162 N N . PHE A 1 266 ? -7.743 17.137 26.291 1.00 87.38 266 PHE A N 1
ATOM 2163 C CA . PHE A 1 266 ? -8.663 16.038 25.985 1.00 87.38 266 PHE A CA 1
ATOM 2164 C C . PHE A 1 266 ? -8.529 14.883 26.979 1.00 87.38 266 PHE A C 1
ATOM 2166 O O . PHE A 1 266 ? -7.449 14.563 27.464 1.00 87.38 266 PHE A O 1
ATOM 2173 N N . VAL A 1 267 ? -9.629 14.188 27.241 1.00 81.94 267 VAL A N 1
ATOM 2174 C CA . VAL A 1 267 ? -9.623 12.882 27.897 1.00 81.94 267 VAL A CA 1
ATOM 2175 C C . VAL A 1 267 ? -9.745 11.810 26.826 1.00 81.94 267 VAL A C 1
ATOM 2177 O O . VAL A 1 267 ? -10.695 11.813 26.046 1.00 81.94 267 VAL A O 1
ATOM 2180 N N . VAL A 1 268 ? -8.793 10.878 26.812 1.00 79.94 268 VAL A N 1
ATOM 2181 C CA . VAL A 1 268 ? -8.798 9.726 25.907 1.00 79.94 268 VAL A CA 1
ATOM 2182 C C . VAL A 1 268 ? -9.329 8.505 26.646 1.00 79.94 268 VAL A C 1
ATOM 2184 O O . VAL A 1 268 ? -8.744 8.057 27.635 1.00 79.94 268 VAL A O 1
ATOM 2187 N N . ALA A 1 269 ? -10.426 7.946 26.152 1.00 71.44 269 ALA A N 1
ATOM 2188 C CA . ALA A 1 269 ? -11.045 6.738 26.668 1.00 71.44 269 ALA A CA 1
ATOM 2189 C C . ALA A 1 269 ? -10.904 5.602 25.647 1.00 71.44 269 ALA A C 1
ATOM 2191 O O . ALA A 1 269 ? -11.167 5.777 24.457 1.00 71.44 269 ALA A O 1
ATOM 2192 N N . THR A 1 270 ? -10.524 4.409 26.113 1.00 61.59 270 THR A N 1
ATOM 2193 C CA . THR A 1 270 ? -10.747 3.184 25.333 1.00 61.59 270 THR A CA 1
ATOM 2194 C C . THR A 1 270 ? -12.235 3.028 25.062 1.00 61.59 270 THR A C 1
ATOM 2196 O O . THR A 1 270 ? -13.049 3.499 25.865 1.00 61.59 270 THR A O 1
ATOM 2199 N N . GLU A 1 271 ? -12.581 2.414 23.921 1.00 56.59 271 GLU A N 1
ATOM 2200 C CA . GLU A 1 271 ? -13.969 2.154 23.540 1.00 56.59 271 GLU A CA 1
ATOM 2201 C C . GLU A 1 271 ? -14.799 1.810 24.774 1.00 56.59 271 GLU A C 1
ATOM 2203 O O . GLU A 1 271 ? -14.445 0.941 25.581 1.00 56.59 271 GLU A O 1
ATOM 2208 N N . TYR A 1 272 ? -15.904 2.537 24.949 1.00 43.31 272 TYR A N 1
ATOM 2209 C CA . TYR A 1 272 ? -16.865 2.214 25.987 1.00 43.31 272 TYR A CA 1
ATOM 2210 C C . TYR A 1 272 ? -17.132 0.708 25.912 1.00 43.31 272 TYR A C 1
ATOM 2212 O O . TYR A 1 272 ? -17.550 0.223 24.861 1.00 43.31 272 TYR A O 1
ATOM 2220 N N . LYS A 1 273 ? -17.060 -0.004 27.048 1.00 42.56 273 LYS A N 1
ATOM 2221 C CA . LYS A 1 273 ? -17.668 -1.346 27.197 1.00 42.56 273 LYS A CA 1
ATOM 2222 C C . LYS A 1 273 ? -19.132 -1.393 26.700 1.00 42.56 273 LYS A C 1
ATOM 2224 O O . LYS A 1 273 ? -19.678 -2.477 26.549 1.00 42.56 273 LYS A O 1
ATOM 2229 N N . ASN A 1 274 ? -19.738 -0.226 26.436 1.00 44.44 274 ASN A N 1
ATOM 2230 C CA . ASN A 1 274 ? -21.095 -0.005 25.960 1.00 44.44 274 ASN A CA 1
ATOM 2231 C C . ASN A 1 274 ? -21.228 0.774 24.623 1.00 44.44 274 ASN A C 1
ATOM 2233 O O . ASN A 1 274 ? -22.304 1.316 24.365 1.00 44.44 274 ASN A O 1
ATOM 2237 N N . ASN A 1 275 ? -20.193 0.882 23.774 1.00 49.25 275 ASN A N 1
ATOM 2238 C CA . ASN A 1 275 ? -20.332 1.514 22.450 1.00 49.25 275 ASN A CA 1
ATOM 2239 C C . ASN A 1 275 ? -20.885 0.514 21.424 1.00 49.25 275 ASN A C 1
ATOM 2241 O O . ASN A 1 275 ? -20.143 -0.143 20.703 1.00 49.25 275 ASN A O 1
ATOM 2245 N N . ASN A 1 276 ? -22.207 0.379 21.354 1.00 58.38 276 ASN A N 1
ATOM 2246 C CA . ASN A 1 276 ? -22.837 -0.414 20.306 1.00 58.38 276 ASN A CA 1
ATOM 2247 C C . ASN A 1 276 ? -23.208 0.500 19.128 1.00 58.38 276 ASN A C 1
ATOM 2249 O O . ASN A 1 276 ? -24.174 1.262 19.202 1.00 58.38 276 ASN A O 1
ATOM 2253 N N . LYS A 1 277 ? -22.450 0.402 18.026 1.00 60.19 277 LYS A N 1
ATOM 2254 C CA . LYS A 1 277 ? -22.658 1.176 16.786 1.00 60.19 277 LYS A CA 1
ATOM 2255 C C . LYS A 1 277 ? -24.097 1.095 16.264 1.00 60.19 277 LYS A C 1
ATOM 2257 O O . LYS A 1 277 ? -24.618 2.097 15.785 1.00 60.19 277 LYS A O 1
ATOM 2262 N N . LYS A 1 278 ? -24.755 -0.062 16.408 1.00 69.69 278 LYS A N 1
ATOM 2263 C CA . LYS A 1 278 ? -26.161 -0.268 16.022 1.00 69.69 278 LYS A CA 1
ATOM 2264 C C . LYS A 1 278 ? -27.101 0.577 16.889 1.00 69.69 278 LYS A C 1
ATOM 2266 O O . LYS A 1 278 ? -27.935 1.300 16.358 1.00 69.69 278 LYS A O 1
ATOM 2271 N N . ILE A 1 279 ? -26.908 0.545 18.210 1.00 71.12 279 ILE A N 1
ATOM 2272 C CA . ILE A 1 279 ? -27.689 1.330 19.183 1.00 71.12 279 ILE A CA 1
ATOM 2273 C C . ILE A 1 279 ? -27.473 2.831 18.960 1.00 71.12 279 ILE A C 1
ATOM 2275 O O . ILE A 1 279 ? -28.426 3.606 18.972 1.00 71.12 279 ILE A O 1
ATOM 2279 N N . ASN A 1 280 ? -26.231 3.251 18.722 1.00 67.25 280 ASN A N 1
ATOM 2280 C CA . ASN A 1 280 ? -25.903 4.659 18.505 1.00 67.25 280 ASN A CA 1
ATOM 2281 C C . ASN A 1 280 ? -26.414 5.179 17.155 1.00 67.25 280 ASN A C 1
ATOM 2283 O O . ASN A 1 280 ? -26.932 6.293 17.097 1.00 67.25 280 ASN A O 1
ATOM 2287 N N . GLY A 1 281 ? -26.368 4.357 16.102 1.00 69.62 281 GLY A N 1
ATOM 2288 C CA . GLY A 1 281 ? -27.019 4.656 14.825 1.00 69.62 281 GLY A CA 1
ATOM 2289 C C . GLY A 1 281 ? -28.533 4.826 14.973 1.00 69.62 281 GLY A C 1
ATOM 2290 O O . GLY A 1 281 ? -29.087 5.804 14.474 1.00 69.62 281 GLY A O 1
ATOM 2291 N N . LEU A 1 282 ? -29.190 3.943 15.739 1.00 78.75 282 LEU A N 1
ATOM 2292 C CA . LEU A 1 282 ? -30.625 4.052 16.025 1.00 78.75 282 LEU A CA 1
ATOM 2293 C C . LEU A 1 282 ? -30.971 5.345 16.779 1.00 78.75 282 LEU A C 1
ATOM 2295 O O . LEU A 1 282 ? -31.930 6.023 16.422 1.00 78.75 282 LEU A O 1
ATOM 2299 N N . LYS A 1 283 ? -30.174 5.722 17.790 1.00 78.25 283 LYS A N 1
ATOM 2300 C CA . LYS A 1 283 ? -30.354 6.987 18.527 1.00 78.25 283 LYS A CA 1
ATOM 2301 C C . LYS A 1 283 ? -30.251 8.204 17.609 1.00 78.25 283 LYS A C 1
ATOM 2303 O O . LYS A 1 283 ? -31.094 9.092 17.690 1.00 78.25 283 LYS A O 1
ATOM 2308 N N . GLY A 1 284 ? -29.259 8.226 16.715 1.00 69.94 284 GLY A N 1
ATOM 2309 C CA . GLY A 1 284 ? -29.110 9.298 15.728 1.00 69.94 284 GLY A CA 1
ATOM 2310 C C . GLY A 1 284 ? -30.302 9.385 14.769 1.00 69.94 284 GLY A C 1
ATOM 2311 O O . GLY A 1 284 ? -30.781 10.478 14.471 1.00 69.94 284 GLY A O 1
ATOM 2312 N N . GLN A 1 285 ? -30.832 8.239 14.337 1.00 80.88 285 GLN A N 1
ATOM 2313 C CA . GLN A 1 285 ? -32.004 8.173 13.464 1.00 80.88 285 GLN A CA 1
ATOM 2314 C C . GLN A 1 285 ? -33.284 8.668 14.159 1.00 80.88 285 GLN A C 1
ATOM 2316 O O . GLN A 1 285 ? -34.041 9.427 13.554 1.00 80.88 285 GLN A O 1
ATOM 2321 N N . ILE A 1 286 ? -33.493 8.308 15.431 1.00 81.19 286 ILE A N 1
ATOM 2322 C CA . ILE A 1 286 ? -34.605 8.809 16.259 1.00 81.19 286 ILE A CA 1
ATOM 2323 C C . ILE A 1 286 ? -34.500 10.326 16.433 1.00 81.19 286 ILE A C 1
ATOM 2325 O O . ILE A 1 286 ? -35.475 11.033 16.210 1.00 81.19 286 ILE A O 1
ATOM 2329 N N . GLN A 1 287 ? -33.316 10.842 16.777 1.00 76.25 287 GLN A N 1
ATOM 2330 C CA . GLN A 1 287 ? -33.091 12.283 16.936 1.00 76.25 287 GLN A CA 1
ATOM 2331 C C . GLN A 1 287 ? -33.433 13.045 15.647 1.00 76.25 287 GLN A C 1
ATOM 2333 O O . GLN A 1 287 ? -34.120 14.063 15.690 1.00 76.25 287 GLN A O 1
ATOM 2338 N N . LYS A 1 288 ? -33.000 12.526 14.491 1.00 83.12 288 LYS A N 1
ATOM 2339 C CA . LYS A 1 288 ? -33.296 13.123 13.185 1.00 83.12 288 LYS A CA 1
ATOM 2340 C C . LYS A 1 288 ? -34.800 13.138 12.894 1.00 83.12 288 LYS A C 1
ATOM 2342 O O . LYS A 1 288 ? -35.319 14.162 12.472 1.00 83.12 288 LYS A O 1
ATOM 2347 N N . GLN A 1 289 ? -35.505 12.040 13.165 1.00 86.56 289 GLN A N 1
ATOM 2348 C CA . GLN A 1 289 ? -36.953 11.962 12.949 1.00 86.56 289 GLN A CA 1
ATOM 2349 C C . GLN A 1 289 ? -37.754 12.839 13.918 1.00 86.56 289 GLN A C 1
ATOM 2351 O O . GLN A 1 289 ? -38.719 13.464 13.490 1.00 86.56 289 GLN A O 1
ATOM 2356 N N . LYS A 1 290 ? -37.319 12.974 15.178 1.00 81.81 290 LYS A N 1
ATOM 2357 C CA . LYS A 1 290 ? -37.914 13.924 16.132 1.00 81.81 290 LYS A CA 1
ATOM 2358 C C . LYS A 1 290 ? -37.747 15.371 15.679 1.00 81.81 290 LYS A C 1
ATOM 2360 O O . LYS A 1 290 ? -38.704 16.130 15.736 1.00 81.81 290 LYS A O 1
ATOM 2365 N N . ASN A 1 291 ? -36.569 15.733 15.168 1.00 82.12 291 ASN A N 1
ATOM 2366 C CA . ASN A 1 291 ? -36.328 17.065 14.604 1.00 82.12 291 ASN A CA 1
ATOM 2367 C C . ASN A 1 291 ? -37.177 17.335 13.346 1.00 82.12 291 ASN A C 1
ATOM 2369 O O . ASN A 1 291 ? -37.476 18.483 13.042 1.00 82.12 291 ASN A O 1
ATOM 2373 N N . GLU A 1 292 ? -37.571 16.283 12.623 1.00 88.06 292 GLU A N 1
ATOM 2374 C CA . GLU A 1 292 ? -38.476 16.339 11.469 1.00 88.06 292 GLU A CA 1
ATOM 2375 C C . GLU A 1 292 ? -39.966 16.180 11.857 1.00 88.06 292 GLU A C 1
ATOM 2377 O O . GLU A 1 292 ? -40.802 16.023 10.969 1.00 88.06 292 GLU A O 1
ATOM 2382 N N . ASN A 1 293 ? -40.313 16.204 13.155 1.00 85.31 293 ASN A N 1
ATOM 2383 C CA . ASN A 1 293 ? -41.669 15.986 13.691 1.00 85.31 293 ASN A CA 1
ATOM 2384 C C . ASN A 1 293 ? -42.344 14.684 13.212 1.00 85.31 293 ASN A C 1
ATOM 2386 O O . ASN A 1 293 ? -43.558 14.628 13.018 1.00 85.31 293 ASN A O 1
ATOM 2390 N N . LYS A 1 294 ? -41.558 13.623 13.011 1.00 81.44 294 LYS A N 1
ATOM 2391 C CA . LYS A 1 294 ? -42.044 12.295 12.611 1.00 81.44 294 LYS A CA 1
ATOM 2392 C C . LYS A 1 294 ? -42.184 11.371 13.817 1.00 81.44 294 LYS A C 1
ATOM 2394 O O . LYS A 1 294 ? -41.428 11.472 14.783 1.00 81.44 294 LYS A O 1
ATOM 2399 N N . ASP A 1 295 ? -43.131 10.439 13.727 1.00 83.19 295 ASP A N 1
ATOM 2400 C CA . ASP A 1 295 ? -43.320 9.394 14.733 1.00 83.19 295 ASP A CA 1
ATOM 2401 C C . ASP A 1 295 ? -42.081 8.485 14.816 1.00 83.19 295 ASP A C 1
ATOM 2403 O O . ASP A 1 295 ? -41.558 8.017 13.804 1.00 83.19 295 ASP A O 1
ATOM 2407 N N . THR A 1 296 ? -41.615 8.243 16.041 1.00 85.62 296 THR A N 1
ATOM 2408 C CA . THR A 1 296 ? -40.415 7.450 16.342 1.00 85.62 296 THR A CA 1
ATOM 2409 C C . THR A 1 296 ? -40.693 6.210 17.188 1.00 85.62 296 THR A C 1
ATOM 2411 O O . THR A 1 296 ? -39.756 5.468 17.486 1.00 85.62 296 THR A O 1
ATOM 2414 N N . THR A 1 297 ? -41.957 5.921 17.514 1.00 84.69 297 THR A N 1
ATOM 2415 C CA . THR A 1 297 ? -42.362 4.882 18.479 1.00 84.69 297 THR A CA 1
ATOM 2416 C C . THR A 1 297 ? -41.741 3.509 18.172 1.00 84.69 297 THR A C 1
ATOM 2418 O O . THR A 1 297 ? -41.121 2.886 19.034 1.00 84.69 297 THR A O 1
ATOM 2421 N N . ILE A 1 298 ? -41.773 3.079 16.904 1.00 82.12 298 ILE A N 1
ATOM 2422 C CA . ILE A 1 298 ? -41.202 1.792 16.456 1.00 82.12 298 ILE A CA 1
ATOM 2423 C C . ILE A 1 298 ? -39.674 1.746 16.624 1.00 82.12 298 ILE A C 1
ATOM 2425 O O . ILE A 1 298 ? -39.094 0.705 16.947 1.00 82.12 298 ILE A O 1
ATOM 2429 N N . LEU A 1 299 ? -38.987 2.861 16.367 1.00 80.50 299 LEU A N 1
ATOM 2430 C CA . LEU A 1 299 ? -37.534 2.934 16.518 1.00 80.50 299 LEU A CA 1
ATOM 2431 C C . LEU A 1 299 ? -37.136 2.964 17.996 1.00 80.50 299 LEU A C 1
ATOM 2433 O O . LEU A 1 299 ? -36.132 2.359 18.364 1.00 80.50 299 LEU A O 1
ATOM 2437 N N . GLU A 1 300 ? -37.928 3.611 18.848 1.00 83.88 300 GLU A N 1
ATOM 2438 C CA . GLU A 1 300 ? -37.710 3.635 20.296 1.00 83.88 300 GLU A CA 1
ATOM 2439 C C . GLU A 1 300 ? -37.913 2.257 20.943 1.00 83.88 300 GLU A C 1
ATOM 2441 O O . GLU A 1 300 ? -37.119 1.856 21.800 1.00 83.88 300 GLU A O 1
ATOM 2446 N N . GLU A 1 301 ? -38.904 1.482 20.493 1.00 85.25 301 GLU A N 1
ATOM 2447 C CA . GLU A 1 301 ? -39.081 0.085 20.912 1.00 85.25 301 GLU A CA 1
ATOM 2448 C C . GLU A 1 301 ? -37.912 -0.801 20.472 1.00 85.25 301 GLU A C 1
ATOM 2450 O O . GLU A 1 301 ? -37.349 -1.550 21.279 1.00 85.25 301 GLU A O 1
ATOM 2455 N N . LYS A 1 302 ? -37.468 -0.670 19.214 1.00 81.94 302 LYS A N 1
ATOM 2456 C CA . LYS A 1 302 ? -36.266 -1.364 18.725 1.00 81.94 302 LYS A CA 1
ATOM 2457 C C . LYS A 1 302 ? -35.024 -0.988 19.533 1.00 81.94 302 LYS A C 1
ATOM 2459 O O . LYS A 1 302 ? -34.229 -1.868 19.861 1.00 81.94 302 LYS A O 1
ATOM 2464 N N . LEU A 1 303 ? -34.877 0.285 19.907 1.00 83.50 303 LEU A N 1
ATOM 2465 C CA . LEU A 1 303 ? -33.773 0.758 20.740 1.00 83.50 303 LEU A CA 1
ATOM 2466 C C . LEU A 1 303 ? -33.798 0.117 22.132 1.00 83.50 303 LEU A C 1
ATOM 2468 O O . LEU A 1 303 ? -32.741 -0.285 22.626 1.00 83.50 303 LEU A O 1
ATOM 2472 N N . LYS A 1 304 ? -34.974 0.004 22.764 1.00 82.31 304 LYS A N 1
ATOM 2473 C CA . LYS A 1 304 ? -35.133 -0.682 24.058 1.00 82.31 304 LYS A CA 1
ATOM 2474 C C . LYS A 1 304 ? -34.731 -2.152 23.963 1.00 82.31 304 LYS A C 1
ATOM 2476 O O . LYS A 1 304 ? -33.936 -2.609 24.783 1.00 82.31 304 LYS A O 1
ATOM 2481 N N . ASN A 1 305 ? -35.207 -2.858 22.941 1.00 79.50 305 ASN A N 1
ATOM 2482 C CA . ASN A 1 305 ? -34.913 -4.279 22.748 1.00 79.50 305 ASN A CA 1
ATOM 2483 C C . ASN A 1 305 ? -33.418 -4.529 22.500 1.00 79.50 305 ASN A C 1
ATOM 2485 O O . ASN A 1 305 ? -32.807 -5.354 23.181 1.00 79.50 305 ASN A O 1
ATOM 2489 N N . ASP A 1 306 ? -32.800 -3.756 21.601 1.00 72.38 306 ASP A N 1
ATOM 2490 C CA . ASP A 1 306 ? -31.364 -3.859 21.314 1.00 72.38 306 ASP A CA 1
ATOM 2491 C C . ASP A 1 306 ? -30.501 -3.472 22.534 1.00 72.38 306 ASP A C 1
ATOM 2493 O O . ASP A 1 306 ? -29.442 -4.061 22.762 1.00 72.38 306 ASP A O 1
ATOM 2497 N N . SER A 1 307 ? -30.955 -2.517 23.357 1.00 71.00 307 SER A N 1
ATOM 2498 C CA . SER A 1 307 ? -30.252 -2.101 24.581 1.00 71.00 307 SER A CA 1
ATOM 2499 C C . SER A 1 307 ? -30.326 -3.140 25.700 1.00 71.00 307 SER A C 1
ATOM 2501 O O . SER A 1 307 ? -29.345 -3.315 26.426 1.00 71.00 307 SER A O 1
ATOM 2503 N N . ASN A 1 308 ? -31.456 -3.837 25.841 1.00 72.19 308 ASN A N 1
ATOM 2504 C CA . ASN A 1 308 ? -31.628 -4.898 26.835 1.00 72.19 308 ASN A CA 1
ATOM 2505 C C . ASN A 1 308 ? -30.782 -6.128 26.483 1.00 72.19 308 ASN A C 1
ATOM 2507 O O . ASN A 1 308 ? -29.981 -6.571 27.304 1.00 72.19 308 ASN A O 1
ATOM 2511 N N . ALA A 1 309 ? -30.830 -6.582 25.227 1.00 63.12 309 ALA A N 1
ATOM 2512 C CA . ALA A 1 309 ? -29.999 -7.691 24.751 1.00 63.12 309 ALA A CA 1
ATOM 2513 C C . ALA A 1 309 ? -28.488 -7.423 24.923 1.00 63.12 309 ALA A C 1
ATOM 2515 O O . ALA A 1 309 ? -27.693 -8.329 25.185 1.00 63.12 309 ALA A O 1
ATOM 2516 N N . PHE A 1 310 ? -28.070 -6.160 24.803 1.00 56.91 310 PHE A N 1
ATOM 2517 C CA . PHE A 1 310 ? -26.682 -5.756 25.008 1.00 56.91 310 PHE A CA 1
ATOM 2518 C C . PHE A 1 310 ? -26.249 -5.783 26.492 1.00 56.91 310 PHE A C 1
ATOM 2520 O O . PHE A 1 310 ? -25.115 -6.165 26.807 1.00 56.91 310 PHE A O 1
ATOM 2527 N N . LYS A 1 311 ? -27.143 -5.422 27.423 1.00 57.25 311 LYS A N 1
ATOM 2528 C CA . LYS A 1 311 ? -26.887 -5.500 28.875 1.00 57.25 311 LYS A CA 1
ATOM 2529 C C . LYS A 1 311 ? -26.731 -6.946 29.362 1.00 57.25 311 LYS A C 1
ATOM 2531 O O . LYS A 1 311 ? -25.850 -7.225 30.177 1.00 57.25 311 LYS A O 1
ATOM 2536 N N . ASP A 1 312 ? -27.500 -7.878 28.812 1.00 48.06 312 ASP A N 1
ATOM 2537 C CA . ASP A 1 312 ? -27.430 -9.288 29.219 1.00 48.06 312 ASP A CA 1
ATOM 2538 C C . ASP A 1 312 ? -26.103 -9.950 28.800 1.00 48.06 312 ASP A C 1
ATOM 2540 O O . ASP A 1 312 ? -25.475 -10.675 29.579 1.00 48.06 312 ASP A O 1
ATOM 2544 N N . ASN A 1 313 ? -25.595 -9.622 27.607 1.00 48.44 313 ASN A N 1
ATOM 2545 C CA . ASN A 1 313 ? -24.314 -10.142 27.110 1.00 48.44 313 ASN A CA 1
ATOM 2546 C C . ASN A 1 313 ? -23.089 -9.580 27.852 1.00 48.44 313 ASN A C 1
ATOM 2548 O O . ASN A 1 313 ? -22.118 -10.300 28.099 1.00 48.44 313 ASN A O 1
ATOM 2552 N N . THR A 1 314 ? -23.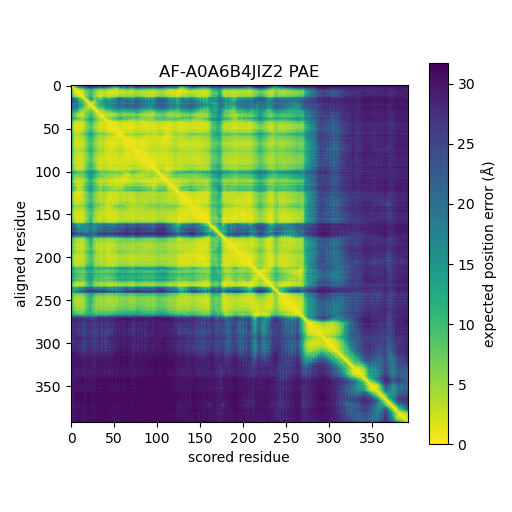124 -8.307 28.255 1.00 47.06 314 THR A N 1
ATOM 2553 C CA . THR A 1 314 ? -22.030 -7.688 29.030 1.00 47.06 314 THR A CA 1
ATOM 2554 C C . THR A 1 314 ? -21.948 -8.226 30.462 1.00 47.06 314 THR A C 1
ATOM 2556 O O . THR A 1 314 ? -20.853 -8.314 31.027 1.00 47.06 314 THR A O 1
ATOM 2559 N N . THR A 1 315 ? -23.079 -8.649 31.031 1.00 44.09 315 THR A N 1
ATOM 2560 C CA . THR A 1 315 ? -23.153 -9.238 32.377 1.00 44.09 315 THR A CA 1
ATOM 2561 C C . THR A 1 315 ? -22.580 -10.661 32.400 1.00 44.09 315 THR A C 1
ATOM 2563 O O . THR A 1 315 ? -21.751 -10.966 33.260 1.00 44.09 315 THR A O 1
ATOM 2566 N N . LYS A 1 316 ? -22.886 -11.493 31.390 1.00 34.81 316 LYS A N 1
ATOM 2567 C CA . LYS A 1 316 ? -22.287 -12.837 31.234 1.00 34.81 316 LYS A CA 1
ATOM 2568 C C . LYS A 1 316 ? -20.762 -12.808 31.066 1.00 34.81 316 LYS A C 1
ATOM 2570 O O . LYS A 1 316 ? -20.063 -13.600 31.693 1.00 34.81 316 LYS A O 1
ATOM 2575 N N . HIS A 1 317 ? -20.217 -11.874 30.283 1.00 36.69 317 HIS A N 1
ATOM 2576 C CA . HIS A 1 317 ? -18.764 -11.776 30.081 1.00 36.69 317 HIS A CA 1
ATOM 2577 C C . HIS A 1 317 ? -17.986 -11.246 31.300 1.00 36.69 317 HIS A C 1
ATOM 2579 O O . HIS A 1 317 ? -16.808 -11.574 31.457 1.00 36.69 317 HIS A O 1
ATOM 2585 N N . LYS A 1 318 ? -18.610 -10.453 32.186 1.00 32.69 318 LYS A N 1
ATOM 2586 C CA . LYS A 1 318 ? -17.974 -10.000 33.440 1.00 32.69 318 LYS A CA 1
ATOM 2587 C C . LYS A 1 318 ? -17.774 -11.137 34.447 1.00 32.69 318 LYS A C 1
ATOM 2589 O O . LYS A 1 318 ? -16.755 -11.125 35.132 1.00 32.69 318 LYS A O 1
ATOM 2594 N N . GLY A 1 319 ? -18.698 -12.099 34.511 1.00 30.83 319 GLY A N 1
ATOM 2595 C CA . GLY A 1 319 ? -18.563 -13.282 35.371 1.00 30.83 319 GLY A CA 1
ATOM 2596 C C . GLY A 1 319 ? -17.365 -14.153 34.986 1.00 30.83 319 GLY A C 1
ATOM 2597 O O . GLY A 1 319 ? -16.604 -14.557 35.852 1.00 30.83 319 GLY A O 1
ATOM 2598 N N . ILE A 1 320 ? -17.136 -14.332 33.680 1.00 32.47 320 ILE A N 1
ATOM 2599 C CA . ILE A 1 320 ? -16.039 -15.156 33.142 1.00 32.47 320 ILE A CA 1
ATOM 2600 C C . ILE A 1 320 ? -14.670 -14.464 33.290 1.00 32.47 320 ILE A C 1
ATOM 2602 O O . ILE A 1 320 ? -13.667 -15.118 33.555 1.00 32.47 320 ILE A O 1
ATOM 2606 N N . ARG A 1 321 ? -14.594 -13.130 33.148 1.00 28.84 321 ARG A N 1
ATOM 2607 C CA . ARG A 1 321 ? -13.317 -12.404 33.312 1.00 28.84 321 ARG A CA 1
ATOM 2608 C C . ARG A 1 321 ? -12.836 -12.333 34.761 1.00 28.84 321 ARG A C 1
ATOM 2610 O O . ARG A 1 321 ? -11.633 -12.389 34.969 1.00 28.84 321 ARG A O 1
ATOM 2617 N N . LYS A 1 322 ? -13.741 -12.233 35.744 1.00 30.31 322 LYS A N 1
ATOM 2618 C CA . LYS A 1 322 ? -13.355 -12.230 37.167 1.00 30.31 322 LYS A CA 1
ATOM 2619 C C . LYS A 1 322 ? -12.760 -13.566 37.622 1.00 30.31 322 LYS A C 1
ATOM 2621 O O . LYS A 1 322 ? -11.881 -13.546 38.467 1.00 30.31 322 LYS A O 1
ATOM 2626 N N . SER A 1 323 ? -13.201 -14.688 37.048 1.00 29.81 323 SER A N 1
ATOM 2627 C CA . SER A 1 323 ? -12.618 -16.009 37.323 1.00 29.81 323 SER A CA 1
ATOM 2628 C C . SER A 1 323 ? -11.308 -16.278 36.568 1.00 29.81 323 SER A C 1
ATOM 2630 O O . SER A 1 323 ? -10.586 -17.195 36.932 1.00 29.81 323 SER A O 1
ATOM 2632 N N . CYS A 1 324 ? -10.995 -15.512 35.514 1.00 28.56 324 CYS A N 1
ATOM 2633 C CA . CYS A 1 324 ? -9.724 -15.626 34.784 1.00 28.56 324 CYS A CA 1
ATOM 2634 C C . CYS A 1 324 ? -8.628 -14.717 35.359 1.00 28.56 324 CYS A C 1
ATOM 2636 O O . CYS A 1 324 ? -7.480 -15.137 35.409 1.00 28.56 324 CYS A O 1
ATOM 2638 N N . SER A 1 325 ? -8.963 -13.504 35.818 1.00 27.53 325 SER A N 1
ATOM 2639 C CA . SER A 1 325 ? -7.953 -12.552 36.307 1.00 27.53 325 SER A CA 1
ATOM 2640 C C . SER A 1 325 ? -7.274 -12.995 37.604 1.00 27.53 325 SER A C 1
ATOM 2642 O O . SER A 1 325 ? -6.107 -12.689 37.794 1.00 27.53 325 SER A O 1
ATOM 2644 N N . CYS A 1 326 ? -7.973 -13.738 38.470 1.00 33.19 326 CYS A N 1
ATOM 2645 C CA . CYS A 1 326 ? -7.362 -14.321 39.667 1.00 33.19 326 CYS A CA 1
ATOM 2646 C C . CYS A 1 326 ? -6.370 -15.449 39.328 1.00 33.19 326 CYS A C 1
ATOM 2648 O O . CYS A 1 326 ? -5.355 -15.568 39.991 1.00 33.19 326 CYS A O 1
ATOM 2650 N N . MET A 1 327 ? -6.600 -16.216 38.253 1.00 34.97 327 MET A N 1
ATOM 2651 C CA . MET A 1 327 ? -5.659 -17.260 37.819 1.00 34.97 327 MET A CA 1
ATOM 2652 C C . MET A 1 327 ? -4.435 -16.702 37.074 1.00 34.97 327 MET A C 1
ATOM 2654 O O . MET A 1 327 ? -3.378 -17.326 37.079 1.00 34.97 327 MET A O 1
ATOM 2658 N N . GLU A 1 328 ? -4.562 -15.542 36.419 1.00 37.91 328 GLU A N 1
ATOM 2659 C CA . GLU A 1 328 ? -3.433 -14.876 35.755 1.00 37.91 328 GLU A CA 1
ATOM 2660 C C . GLU A 1 328 ? -2.471 -14.235 36.765 1.00 37.91 328 GLU A C 1
ATOM 2662 O O . GLU A 1 328 ? -1.261 -14.335 36.575 1.00 37.91 328 GLU A O 1
ATOM 2667 N N . GLU A 1 329 ? -2.972 -13.623 37.844 1.00 38.44 329 GLU A N 1
ATOM 2668 C CA . GLU A 1 329 ? -2.116 -13.056 38.898 1.00 38.44 329 GLU A CA 1
ATOM 2669 C C . GLU A 1 329 ? -1.299 -14.145 39.609 1.00 38.44 329 GLU A C 1
ATOM 2671 O O . GLU A 1 329 ? -0.081 -14.000 39.701 1.00 38.44 329 GLU A O 1
ATOM 2676 N N . ASP A 1 330 ? -1.910 -15.278 39.970 1.00 40.22 330 ASP A N 1
ATOM 2677 C CA . ASP A 1 330 ? -1.201 -16.398 40.608 1.00 40.22 330 ASP A CA 1
ATOM 2678 C C . ASP A 1 330 ? -0.141 -17.031 39.680 1.00 40.22 330 ASP A C 1
ATOM 2680 O O . ASP A 1 330 ? 0.961 -17.371 40.117 1.00 40.22 330 ASP A O 1
ATOM 2684 N N . TYR A 1 331 ? -0.420 -17.128 38.373 1.00 41.97 331 TYR A N 1
ATOM 2685 C CA . TYR A 1 331 ? 0.540 -17.629 37.381 1.00 41.97 331 TYR A CA 1
ATOM 2686 C C . TYR A 1 331 ? 1.714 -16.661 37.151 1.00 41.97 331 TYR A C 1
ATOM 2688 O O . TYR A 1 331 ? 2.865 -17.090 37.055 1.00 41.97 331 TYR A O 1
ATOM 2696 N N . PHE A 1 332 ? 1.461 -15.348 37.096 1.00 41.66 332 PHE A N 1
ATOM 2697 C CA . PHE A 1 332 ? 2.525 -14.348 36.953 1.00 41.66 332 PHE A CA 1
ATOM 2698 C C . PHE A 1 332 ? 3.369 -14.198 38.227 1.00 41.66 332 PHE A C 1
ATOM 2700 O O . PHE A 1 332 ? 4.579 -13.967 38.119 1.00 41.66 332 PHE A O 1
ATOM 2707 N N . GLU A 1 333 ? 2.771 -14.360 39.410 1.00 45.34 333 GLU A N 1
ATOM 2708 C CA . GLU A 1 333 ? 3.485 -14.412 40.690 1.00 45.34 333 GLU A CA 1
ATOM 2709 C C . GLU A 1 333 ? 4.387 -15.660 40.745 1.00 45.34 333 GLU A C 1
ATOM 2711 O O . GLU A 1 333 ? 5.576 -15.543 41.053 1.00 45.34 333 GLU A O 1
ATOM 2716 N N . PHE A 1 334 ? 3.881 -16.825 40.314 1.00 41.22 334 PHE A N 1
ATOM 2717 C CA . PHE A 1 334 ? 4.661 -18.059 40.161 1.00 41.22 334 PHE A CA 1
ATOM 2718 C C . PHE A 1 334 ? 5.834 -17.884 39.182 1.00 41.22 334 PHE A C 1
ATOM 2720 O O . PHE A 1 334 ? 6.985 -18.132 39.541 1.00 41.22 334 PHE A O 1
ATOM 2727 N N . CYS A 1 335 ? 5.600 -17.357 37.974 1.00 41.09 335 CYS A N 1
ATOM 2728 C CA . CYS A 1 335 ? 6.669 -17.098 37.001 1.00 41.09 335 CYS A CA 1
ATOM 2729 C C . CYS A 1 335 ? 7.710 -16.081 37.505 1.00 41.09 335 CYS A C 1
ATOM 2731 O O . CYS A 1 335 ? 8.890 -16.185 37.163 1.00 41.09 335 CYS A O 1
ATOM 2733 N N . ARG A 1 336 ? 7.310 -15.103 38.332 1.00 45.22 336 ARG A N 1
ATOM 2734 C CA . ARG A 1 336 ? 8.240 -14.169 38.992 1.00 45.22 336 ARG A CA 1
ATOM 2735 C C . ARG A 1 336 ? 9.089 -14.843 40.060 1.00 45.22 336 ARG A C 1
ATOM 2737 O O . ARG A 1 336 ? 10.260 -14.490 40.190 1.00 45.22 336 ARG A O 1
ATOM 2744 N N . GLN A 1 337 ? 8.520 -15.770 40.825 1.00 46.44 337 GLN A N 1
ATOM 2745 C CA . GLN A 1 337 ? 9.266 -16.532 41.824 1.00 46.44 337 GLN A CA 1
ATOM 2746 C C . GLN A 1 337 ? 10.256 -17.501 41.164 1.00 46.44 337 GLN A C 1
ATOM 2748 O O . GLN A 1 337 ? 11.393 -17.593 41.620 1.00 46.44 337 GLN A O 1
ATOM 2753 N N . VAL A 1 338 ? 9.878 -18.122 40.040 1.00 43.00 338 VAL A N 1
ATOM 2754 C CA . VAL A 1 338 ? 10.767 -18.977 39.233 1.00 43.00 338 VAL A CA 1
ATOM 2755 C C . VAL A 1 338 ? 11.931 -18.166 38.645 1.00 43.00 338 VAL A C 1
ATOM 2757 O O . VAL A 1 338 ? 13.083 -18.520 38.870 1.00 43.00 338 VAL A O 1
ATOM 2760 N N . LYS A 1 339 ? 11.673 -16.999 38.033 1.00 41.12 339 LYS A N 1
ATOM 2761 C CA . LYS A 1 339 ? 12.742 -16.119 37.509 1.00 41.12 339 LYS A CA 1
ATOM 2762 C C . LYS A 1 339 ? 13.684 -15.554 38.575 1.00 41.12 339 LYS A C 1
ATOM 2764 O O . LYS A 1 339 ? 14.810 -15.196 38.255 1.00 41.12 339 LYS A O 1
ATOM 2769 N N . LYS A 1 340 ? 13.241 -15.432 39.831 1.00 42.12 340 LYS A N 1
ATOM 2770 C CA . LYS A 1 340 ? 14.115 -15.026 40.947 1.00 42.12 340 LYS A CA 1
ATOM 2771 C C . LYS A 1 340 ? 15.000 -16.167 41.459 1.00 42.12 340 LYS A C 1
ATOM 2773 O O . LYS A 1 340 ? 15.969 -15.885 42.157 1.00 42.12 340 LYS A O 1
ATOM 2778 N N . LYS A 1 341 ? 14.679 -17.424 41.135 1.00 41.00 341 LYS A N 1
ATOM 2779 C CA . LYS A 1 341 ? 15.494 -18.598 41.477 1.00 41.00 341 LYS A CA 1
ATOM 2780 C C . LYS A 1 341 ? 16.511 -18.976 40.391 1.00 41.00 341 LYS A C 1
ATOM 2782 O O . LYS A 1 341 ? 17.443 -19.703 40.708 1.00 41.00 341 LYS A O 1
ATOM 2787 N N . ASP A 1 342 ? 16.423 -18.416 39.182 1.00 38.09 342 ASP A N 1
ATOM 2788 C CA . ASP A 1 342 ? 17.380 -18.680 38.088 1.00 38.09 342 ASP A CA 1
ATOM 2789 C C . ASP A 1 342 ? 18.827 -18.198 38.360 1.00 38.09 342 ASP A C 1
ATOM 2791 O O . ASP A 1 342 ? 19.731 -18.537 37.600 1.00 38.09 342 ASP A O 1
ATOM 2795 N N . ASP A 1 343 ? 19.089 -17.498 39.473 1.00 42.66 343 ASP A N 1
ATOM 2796 C CA . ASP A 1 343 ? 20.452 -17.169 39.931 1.00 42.66 343 ASP A CA 1
ATOM 2797 C C . ASP A 1 343 ? 21.069 -18.210 40.896 1.00 42.66 343 ASP A C 1
ATOM 2799 O O . ASP A 1 343 ? 22.210 -18.045 41.336 1.00 42.66 343 ASP A O 1
ATOM 2803 N N . LYS A 1 344 ? 20.379 -19.316 41.222 1.00 44.00 344 LYS A N 1
ATOM 2804 C CA . LYS A 1 344 ? 20.970 -20.448 41.962 1.00 44.00 344 LYS A CA 1
ATOM 2805 C C . LYS A 1 344 ? 20.381 -21.790 41.519 1.00 44.00 344 LYS A C 1
ATOM 2807 O O . LYS A 1 344 ? 19.214 -22.052 41.764 1.00 44.00 344 LYS A O 1
ATOM 2812 N N . ALA A 1 345 ? 21.252 -22.610 40.918 1.00 46.06 345 ALA A N 1
ATOM 2813 C CA . ALA A 1 345 ? 21.177 -24.059 40.684 1.00 46.06 345 ALA A CA 1
ATOM 2814 C C . ALA A 1 345 ? 19.780 -24.705 40.800 1.00 46.06 345 ALA A C 1
ATOM 2816 O O . ALA A 1 345 ? 19.259 -24.903 41.894 1.00 46.06 345 ALA A O 1
ATOM 2817 N N . ILE A 1 346 ? 19.220 -25.082 39.647 1.00 43.62 346 ILE A N 1
ATOM 2818 C CA . ILE A 1 346 ? 17.972 -25.843 39.537 1.00 43.62 346 ILE A CA 1
ATOM 2819 C C . ILE A 1 346 ? 18.174 -27.221 40.182 1.00 43.62 346 ILE A C 1
ATOM 2821 O O . ILE A 1 346 ? 19.024 -27.993 39.742 1.00 43.62 346 ILE A O 1
ATOM 2825 N N . ASP A 1 347 ? 17.399 -27.481 41.232 1.00 46.31 347 ASP A N 1
ATOM 2826 C CA . ASP A 1 347 ? 17.356 -28.724 42.002 1.00 46.31 347 ASP A CA 1
ATOM 2827 C C . ASP A 1 347 ? 16.420 -29.748 41.325 1.00 46.31 347 ASP A C 1
ATOM 2829 O O . ASP A 1 347 ? 15.372 -29.381 40.776 1.00 46.31 347 ASP A O 1
ATOM 2833 N N . ASP A 1 348 ? 16.787 -31.032 41.364 1.00 44.34 348 ASP A N 1
ATOM 2834 C CA . ASP A 1 348 ? 16.161 -32.126 40.595 1.00 44.34 348 ASP A CA 1
ATOM 2835 C C . ASP A 1 348 ? 14.666 -32.344 40.935 1.00 44.34 348 ASP A C 1
ATOM 2837 O O . ASP A 1 348 ? 13.909 -32.916 40.145 1.00 44.34 348 ASP A O 1
ATOM 2841 N N . SER A 1 349 ? 14.197 -31.795 42.060 1.00 43.00 349 SER A N 1
ATOM 2842 C CA . SER A 1 349 ? 12.796 -31.820 42.504 1.00 43.00 349 SER A CA 1
ATOM 2843 C C . SER A 1 349 ? 11.835 -31.007 41.614 1.00 43.00 349 SER A C 1
ATOM 2845 O O . SER A 1 349 ? 10.659 -31.356 41.480 1.00 43.00 349 SER A O 1
ATOM 2847 N N . ILE A 1 350 ? 12.315 -29.956 40.933 1.00 47.19 350 ILE A N 1
ATOM 2848 C CA . ILE A 1 350 ? 11.486 -29.113 40.044 1.00 47.19 350 ILE A CA 1
ATOM 2849 C C . ILE A 1 350 ? 11.229 -29.817 38.703 1.00 47.19 350 ILE A C 1
ATOM 2851 O O . ILE A 1 350 ? 10.149 -29.688 38.116 1.00 47.19 350 ILE A O 1
ATOM 2855 N N . GLN A 1 351 ? 12.189 -30.617 38.234 1.00 44.09 351 GLN A N 1
ATOM 2856 C CA . GLN A 1 351 ? 12.061 -31.364 36.984 1.00 44.09 351 GLN A CA 1
ATOM 2857 C C . GLN A 1 351 ? 11.005 -32.478 37.099 1.00 44.09 351 GLN A C 1
ATOM 2859 O O . GLN A 1 351 ? 10.290 -32.767 36.135 1.00 44.09 351 GLN A O 1
ATOM 2864 N N . GLU A 1 352 ? 10.841 -33.057 38.290 1.00 43.28 352 GLU A N 1
ATOM 2865 C CA . GLU A 1 352 ? 9.800 -34.045 38.586 1.00 43.28 352 GLU A CA 1
ATOM 2866 C C . GLU A 1 352 ? 8.394 -33.413 38.640 1.00 43.28 352 GLU A C 1
ATOM 2868 O O . GLU A 1 352 ? 7.439 -33.977 38.096 1.00 43.28 352 GLU A O 1
ATOM 2873 N N . ALA A 1 353 ? 8.267 -32.184 39.160 1.00 43.88 353 ALA A N 1
ATOM 2874 C CA . ALA A 1 353 ? 7.010 -31.429 39.158 1.00 43.88 353 ALA A CA 1
ATOM 2875 C C . ALA A 1 353 ? 6.548 -31.037 37.738 1.00 43.88 353 ALA A C 1
ATOM 2877 O O . ALA A 1 353 ? 5.360 -31.132 37.422 1.00 43.88 353 ALA A O 1
ATOM 2878 N N . ILE A 1 354 ? 7.479 -30.672 36.846 1.00 44.72 354 ILE A N 1
ATOM 2879 C CA . ILE A 1 354 ? 7.183 -30.390 35.428 1.00 44.72 354 ILE A CA 1
ATOM 2880 C C . ILE A 1 354 ? 6.730 -31.665 34.696 1.00 44.72 354 ILE A C 1
ATOM 2882 O O . ILE A 1 354 ? 5.794 -31.624 33.893 1.00 44.72 354 ILE A O 1
ATOM 2886 N N . ASN A 1 355 ? 7.341 -32.814 35.001 1.00 41.94 355 ASN A N 1
ATOM 2887 C CA . ASN A 1 355 ? 7.009 -34.098 34.375 1.00 41.94 355 ASN A CA 1
ATOM 2888 C C . ASN A 1 355 ? 5.646 -34.670 34.815 1.00 41.94 355 ASN A C 1
ATOM 2890 O O . ASN A 1 355 ? 5.034 -35.437 34.064 1.00 41.94 355 ASN A O 1
ATOM 2894 N N . ASN A 1 356 ? 5.132 -34.271 35.983 1.00 38.97 356 ASN A N 1
ATOM 2895 C CA . ASN A 1 356 ? 3.819 -34.694 36.479 1.00 38.97 356 ASN A CA 1
ATOM 2896 C C . ASN A 1 356 ? 2.636 -33.905 35.881 1.00 38.97 356 ASN A C 1
ATOM 2898 O O . ASN A 1 356 ? 1.491 -34.354 35.977 1.00 38.97 356 ASN A O 1
ATOM 2902 N N . VAL A 1 357 ? 2.881 -32.811 35.143 1.00 39.12 357 VAL A N 1
ATOM 2903 C CA . VAL A 1 357 ? 1.853 -32.116 34.342 1.00 39.12 357 VAL A CA 1
ATOM 2904 C C . VAL A 1 357 ? 1.594 -32.892 33.039 1.00 39.12 357 VAL A C 1
ATOM 2906 O O . VAL A 1 357 ? 1.963 -32.495 31.932 1.00 39.12 357 VAL A O 1
ATOM 2909 N N . LYS A 1 358 ? 0.946 -34.057 33.149 1.00 34.72 358 LYS A N 1
ATOM 2910 C CA . LYS A 1 358 ? 0.516 -34.860 31.993 1.00 34.72 358 LYS A CA 1
ATOM 2911 C C . LYS A 1 358 ? -0.620 -34.165 31.236 1.00 34.72 358 LYS A C 1
ATOM 2913 O O . LYS A 1 358 ? -1.786 -34.226 31.617 1.00 34.72 358 LYS A O 1
ATOM 2918 N N . VAL A 1 359 ? -0.285 -33.580 30.087 1.00 32.47 359 VAL A N 1
ATOM 2919 C CA . VAL A 1 359 ? -1.242 -33.099 29.078 1.00 32.47 359 VAL A CA 1
ATOM 2920 C C . VAL A 1 359 ? -2.026 -34.287 28.502 1.00 32.47 359 VAL A C 1
ATOM 2922 O O . VAL A 1 359 ? -1.539 -35.024 27.641 1.00 32.47 359 VAL A O 1
ATOM 2925 N N . VAL A 1 360 ? -3.268 -34.484 28.949 1.00 29.34 360 VAL A N 1
ATOM 2926 C CA . VAL A 1 360 ? -4.164 -35.505 28.386 1.00 29.34 360 VAL A CA 1
ATOM 2927 C C . VAL A 1 360 ? -4.680 -35.039 27.017 1.00 29.34 360 VAL A C 1
ATOM 2929 O O . VAL A 1 360 ? -5.591 -34.220 26.909 1.00 29.34 360 VAL A O 1
ATOM 2932 N N . LYS A 1 361 ? -4.113 -35.587 25.933 1.00 31.36 361 LYS A N 1
ATOM 2933 C CA . LYS A 1 361 ? -4.663 -35.472 24.569 1.00 31.36 361 LYS A CA 1
ATOM 2934 C C . LYS A 1 361 ? -5.944 -36.304 24.448 1.00 31.36 361 LYS A C 1
ATOM 2936 O O . LYS A 1 361 ? -5.873 -37.521 24.292 1.00 31.36 361 LYS A O 1
ATOM 2941 N N . VAL A 1 362 ? -7.112 -35.660 24.411 1.00 25.55 362 VAL A N 1
ATOM 2942 C CA . VAL A 1 362 ? -8.375 -36.335 24.056 1.00 25.55 362 VAL A CA 1
ATOM 2943 C C . VAL A 1 362 ? -8.686 -36.157 22.563 1.00 25.55 362 VAL A C 1
ATOM 2945 O O . VAL A 1 362 ? -8.833 -35.046 22.059 1.00 25.55 362 VAL A O 1
ATOM 2948 N N . LYS A 1 363 ? -8.811 -37.279 21.840 1.00 29.39 363 LYS A N 1
ATOM 2949 C CA . LYS A 1 363 ? -9.348 -37.375 20.467 1.00 29.39 363 LYS A CA 1
ATOM 2950 C C . LYS A 1 363 ? -10.868 -37.634 20.510 1.00 29.39 363 LYS A C 1
ATOM 2952 O O . LYS A 1 363 ? -11.236 -38.712 20.959 1.00 29.39 363 LYS A O 1
ATOM 2957 N N . LYS A 1 364 ? -11.712 -36.772 19.905 1.00 28.03 364 LYS A N 1
ATOM 2958 C CA . LYS A 1 364 ? -12.627 -37.088 18.761 1.00 28.03 364 LYS A CA 1
ATOM 2959 C C . LYS A 1 364 ? -13.781 -36.083 18.517 1.00 28.03 364 LYS A C 1
ATOM 2961 O O . LYS A 1 364 ? -14.526 -35.739 19.417 1.00 28.03 364 LYS A O 1
ATOM 2966 N N . LYS A 1 365 ? -13.938 -35.786 17.214 1.00 29.44 365 LYS A N 1
ATOM 2967 C CA . LYS A 1 365 ? -15.119 -35.603 16.325 1.00 29.44 365 LYS A CA 1
ATOM 2968 C C . LYS A 1 365 ? -16.374 -34.797 16.746 1.00 29.44 365 LYS A C 1
ATOM 2970 O O . LYS A 1 365 ? -17.152 -35.231 17.579 1.00 29.44 365 LYS A O 1
ATOM 2975 N N . LYS A 1 366 ? -16.641 -33.804 15.871 1.00 34.56 366 LYS A N 1
ATOM 2976 C CA . LYS A 1 366 ? -17.917 -33.167 15.468 1.00 34.56 366 LYS A CA 1
ATOM 2977 C C . LYS A 1 366 ? -18.651 -32.349 16.538 1.00 34.56 366 LYS A C 1
ATOM 2979 O O . LYS A 1 366 ? -19.673 -32.764 17.049 1.00 34.56 366 LYS A O 1
ATOM 2984 N N . ASP A 1 367 ? -18.134 -31.165 16.842 1.00 30.27 367 ASP A N 1
ATOM 2985 C CA . ASP A 1 367 ? -18.707 -29.884 16.400 1.00 30.27 367 ASP A CA 1
ATOM 2986 C C . ASP A 1 367 ? -17.911 -28.726 17.019 1.00 30.27 367 ASP A C 1
ATOM 2988 O O . ASP A 1 367 ? -17.316 -28.832 18.089 1.00 30.27 367 ASP A O 1
ATOM 2992 N N . LYS A 1 368 ? -17.777 -27.640 16.258 1.00 40.78 368 LYS A N 1
ATOM 2993 C CA . LYS A 1 368 ? -16.816 -26.557 16.496 1.00 40.78 368 LYS A CA 1
ATOM 2994 C C . LYS A 1 368 ? -17.146 -25.749 17.761 1.00 40.78 368 LYS A C 1
ATOM 2996 O O . LYS A 1 368 ? -18.035 -24.904 17.720 1.00 40.78 368 LYS A O 1
ATOM 3001 N N . LYS A 1 369 ? -16.352 -25.922 18.825 1.00 28.03 369 LYS A N 1
ATOM 3002 C CA . LYS A 1 369 ? -16.002 -24.891 19.827 1.00 28.03 369 LYS A CA 1
ATOM 3003 C C . LYS A 1 369 ? -14.827 -25.381 20.683 1.00 28.03 369 LYS A C 1
ATOM 3005 O O . LYS A 1 369 ? -14.959 -26.368 21.394 1.00 28.03 369 LYS A O 1
ATOM 3010 N N . TYR A 1 370 ? -13.687 -24.694 20.617 1.00 27.94 370 TYR A N 1
ATOM 3011 C CA . TYR A 1 370 ? -12.590 -24.897 21.565 1.00 27.94 370 TYR A CA 1
ATOM 3012 C C . TYR A 1 370 ? -12.914 -24.120 22.845 1.00 27.94 370 TYR A C 1
ATOM 3014 O O . TYR A 1 370 ? -13.128 -22.910 22.791 1.00 27.94 370 TYR A O 1
ATOM 3022 N N . VAL A 1 371 ? -12.968 -24.811 23.979 1.00 26.14 371 VAL A N 1
ATOM 3023 C CA . VAL A 1 371 ? -12.942 -24.206 25.314 1.00 26.14 371 VAL A CA 1
ATOM 3024 C C . VAL A 1 371 ? -11.693 -24.756 25.987 1.00 26.14 371 VAL A C 1
ATOM 3026 O O . VAL A 1 371 ? -11.596 -25.961 26.204 1.00 26.14 371 VAL A O 1
ATOM 3029 N N . TYR A 1 372 ? -10.721 -23.891 26.265 1.00 27.39 372 TYR A N 1
ATOM 3030 C CA . TYR A 1 372 ? -9.605 -24.234 27.138 1.00 27.39 372 TYR A CA 1
A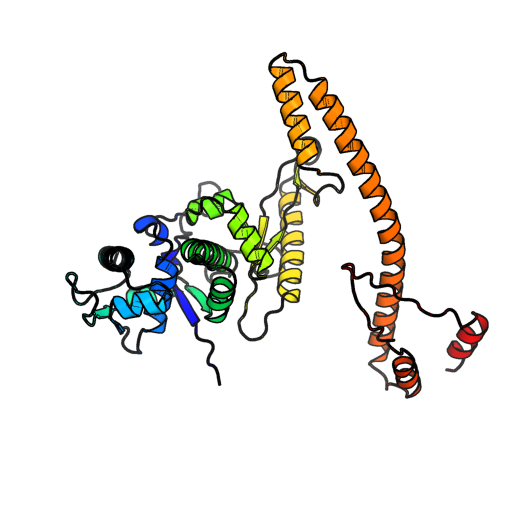TOM 3031 C C . TYR A 1 372 ? -10.133 -24.214 28.575 1.00 27.39 372 TYR A C 1
ATOM 3033 O O . TYR A 1 372 ? -10.542 -23.166 29.069 1.00 27.39 372 TYR A O 1
ATOM 3041 N N . GLN A 1 373 ? -10.183 -25.378 29.219 1.00 27.52 373 GLN A N 1
ATOM 3042 C CA . GLN A 1 373 ? -10.393 -25.504 30.660 1.00 27.52 373 GLN A CA 1
ATOM 3043 C C . GLN A 1 373 ? -9.125 -26.116 31.249 1.00 27.52 373 GLN A C 1
ATOM 3045 O O . GLN A 1 373 ? -8.831 -27.285 31.006 1.00 27.52 373 GLN A O 1
ATOM 3050 N N . SER A 1 374 ? -8.372 -25.325 32.009 1.00 28.14 374 SER A N 1
ATOM 3051 C CA . SER A 1 374 ? -7.427 -25.853 32.984 1.00 28.14 374 SER A CA 1
ATOM 3052 C C . SER A 1 374 ? -8.240 -26.467 34.129 1.00 28.14 374 SER A C 1
ATOM 3054 O O . SER A 1 374 ? -9.057 -25.798 34.756 1.00 28.14 374 SER A O 1
ATOM 3056 N N . ARG A 1 375 ? -8.064 -27.767 34.370 1.00 28.77 375 ARG A N 1
ATOM 3057 C CA . ARG A 1 375 ? -8.407 -28.408 35.644 1.00 28.77 375 ARG A CA 1
ATOM 3058 C C . ARG A 1 375 ? -7.082 -28.757 36.302 1.00 28.77 375 ARG A C 1
ATOM 3060 O O . ARG A 1 375 ? -6.386 -29.633 35.799 1.00 28.77 375 ARG A O 1
ATOM 3067 N N . ILE A 1 376 ? -6.736 -28.053 37.372 1.00 32.81 376 ILE A N 1
ATOM 3068 C CA . ILE A 1 376 ? -5.805 -28.583 38.367 1.00 32.81 376 ILE A CA 1
ATOM 3069 C C . ILE A 1 376 ? -6.655 -29.473 39.280 1.00 32.81 376 ILE A C 1
ATOM 3071 O O . ILE A 1 376 ? -7.791 -29.125 39.601 1.00 32.81 376 ILE A O 1
ATOM 3075 N N . ILE A 1 377 ? -6.159 -30.677 39.551 1.00 31.52 377 ILE A N 1
ATOM 3076 C CA . ILE A 1 377 ? -6.766 -31.634 40.475 1.00 31.52 377 ILE A CA 1
ATOM 3077 C C . ILE A 1 377 ? -6.379 -31.166 41.881 1.00 31.52 377 ILE A C 1
ATOM 3079 O O . ILE A 1 377 ? -5.191 -31.052 42.171 1.00 31.52 377 ILE A O 1
ATOM 3083 N N . ASP A 1 378 ? -7.378 -30.850 42.705 1.00 37.00 378 ASP A N 1
ATOM 3084 C CA . ASP A 1 378 ? -7.226 -30.532 44.127 1.00 37.00 378 ASP A CA 1
ATOM 3085 C C . ASP A 1 378 ? -6.789 -31.794 44.890 1.00 37.00 378 ASP A C 1
ATOM 3087 O O . ASP A 1 378 ? -7.633 -32.543 45.374 1.00 37.00 378 ASP A O 1
ATOM 3091 N N . GLU A 1 379 ? -5.489 -32.066 44.980 1.00 37.22 379 GLU A N 1
ATOM 3092 C CA . GLU A 1 379 ? -4.955 -33.128 45.850 1.00 37.22 379 GLU A CA 1
ATOM 3093 C C . GLU A 1 379 ? -3.655 -32.697 46.539 1.00 37.22 379 GLU A C 1
ATOM 3095 O O . GLU A 1 379 ? -2.664 -33.407 46.485 1.00 37.22 379 GLU A O 1
ATOM 3100 N N . TYR A 1 380 ? -3.658 -31.538 47.203 1.00 36.94 380 TYR A N 1
ATOM 3101 C CA . TYR A 1 380 ? -2.771 -31.309 48.347 1.00 36.94 380 TYR A CA 1
ATOM 3102 C C . TYR A 1 380 ? -3.511 -30.470 49.381 1.00 36.94 380 TYR A C 1
ATOM 3104 O O . TYR A 1 380 ? -4.049 -29.407 49.071 1.00 36.94 380 TYR A O 1
ATOM 3112 N N . THR A 1 381 ? -3.584 -30.975 50.606 1.00 47.19 381 THR A N 1
ATOM 3113 C CA . THR A 1 381 ? -4.143 -30.221 51.730 1.00 47.19 381 THR A CA 1
ATOM 3114 C C . THR A 1 381 ? -3.122 -29.196 52.225 1.00 47.19 381 THR A C 1
ATOM 3116 O O . THR A 1 381 ? -1.917 -29.425 52.142 1.00 47.19 381 THR A O 1
ATOM 3119 N N . ASP A 1 382 ? -3.585 -28.071 52.781 1.00 42.06 382 ASP A N 1
ATOM 3120 C CA . ASP A 1 382 ? -2.729 -26.975 53.280 1.00 42.06 382 ASP A CA 1
ATOM 3121 C C .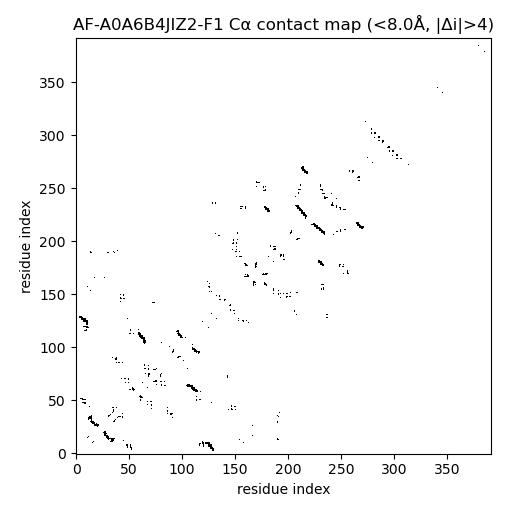 ASP A 1 382 ? -1.660 -27.428 54.301 1.00 42.06 382 ASP A C 1
ATOM 3123 O O . ASP A 1 382 ? -0.674 -26.729 54.539 1.00 42.06 382 ASP A O 1
ATOM 3127 N N . ALA A 1 383 ? -1.831 -28.608 54.905 1.00 40.94 383 ALA A N 1
ATOM 3128 C CA . ALA A 1 383 ? -0.840 -29.228 55.778 1.00 40.94 383 ALA A CA 1
ATOM 3129 C C . ALA A 1 383 ? 0.385 -29.761 55.006 1.00 40.94 383 ALA A C 1
ATOM 3131 O O . ALA A 1 383 ? 1.512 -29.580 55.453 1.00 40.94 383 ALA A O 1
ATOM 3132 N N . GLU A 1 384 ? 0.187 -30.348 53.824 1.00 42.16 384 GLU A N 1
ATOM 3133 C CA . GLU A 1 384 ? 1.255 -30.946 53.004 1.00 42.16 384 GLU A CA 1
ATOM 3134 C C . GLU A 1 384 ? 2.103 -29.874 52.300 1.00 42.16 384 GLU A C 1
ATOM 3136 O O . GLU A 1 384 ? 3.307 -30.040 52.104 1.00 42.16 384 GLU A O 1
ATOM 3141 N N . LEU A 1 385 ? 1.491 -28.727 51.989 1.00 40.19 385 LEU A N 1
ATOM 3142 C CA . LEU A 1 385 ? 2.168 -27.555 51.423 1.00 40.19 385 LEU A CA 1
ATOM 3143 C C . LEU A 1 385 ? 3.082 -26.848 52.436 1.00 40.19 385 LEU A C 1
ATOM 3145 O O . LEU A 1 385 ? 4.108 -26.291 52.047 1.00 40.19 385 LEU A O 1
ATOM 3149 N N . ASN A 1 386 ? 2.743 -26.892 53.728 1.00 41.16 386 ASN A N 1
ATOM 3150 C CA . ASN A 1 386 ? 3.565 -26.287 54.779 1.00 41.16 386 ASN A CA 1
ATOM 3151 C C . ASN A 1 386 ? 4.791 -27.140 55.140 1.00 41.16 386 ASN A C 1
ATOM 3153 O O . ASN A 1 386 ? 5.846 -26.572 55.419 1.00 41.16 386 ASN A O 1
ATOM 3157 N N . ASP A 1 387 ? 4.704 -28.470 55.046 1.00 38.78 387 ASP A N 1
ATOM 3158 C CA . ASP A 1 387 ? 5.869 -29.344 55.243 1.00 38.78 387 ASP A CA 1
ATOM 3159 C C . ASP A 1 387 ? 6.908 -29.164 54.120 1.00 38.78 387 ASP A C 1
ATOM 3161 O O . ASP A 1 387 ? 8.101 -29.049 54.404 1.00 38.78 387 ASP A O 1
ATOM 3165 N N . LEU A 1 388 ? 6.469 -29.007 52.864 1.00 38.41 388 LEU A N 1
ATOM 3166 C CA . LEU A 1 388 ? 7.348 -28.737 51.712 1.00 38.41 388 LEU A CA 1
ATOM 3167 C C . LEU A 1 388 ? 8.074 -27.382 51.782 1.00 38.41 388 LEU A C 1
ATOM 3169 O O . LEU A 1 388 ? 9.155 -27.238 51.216 1.00 38.41 388 LEU A O 1
ATOM 3173 N N . LEU A 1 389 ? 7.503 -26.394 52.475 1.00 37.44 389 LEU A N 1
ATOM 3174 C CA . LEU A 1 389 ? 8.093 -25.061 52.648 1.00 37.44 389 LEU A CA 1
ATOM 3175 C C . LEU A 1 389 ? 8.977 -24.940 53.903 1.00 37.44 389 LEU A C 1
ATOM 3177 O O . LEU A 1 389 ? 9.579 -23.888 54.118 1.00 37.44 389 LEU A O 1
ATOM 3181 N N . SER A 1 390 ? 9.065 -25.992 54.724 1.00 36.88 390 SER A N 1
ATOM 3182 C CA . SER A 1 390 ? 9.790 -25.981 56.005 1.00 36.88 390 SER A CA 1
ATOM 3183 C C . SER A 1 390 ? 11.165 -26.665 55.982 1.00 36.88 390 SER A C 1
ATOM 3185 O O . SER A 1 390 ? 11.851 -26.705 57.005 1.00 36.88 390 SER A O 1
ATOM 3187 N N . ILE A 1 391 ? 11.617 -27.150 54.823 1.00 34.31 391 ILE A N 1
ATOM 3188 C CA . ILE A 1 391 ? 12.966 -27.705 54.648 1.00 34.31 391 ILE A CA 1
ATOM 3189 C C . ILE A 1 391 ? 13.813 -26.679 53.875 1.00 34.31 391 ILE A C 1
ATOM 3191 O O . ILE A 1 391 ? 13.478 -26.334 52.746 1.00 34.31 391 ILE A O 1
ATOM 3195 N N . ASN A 1 392 ? 14.848 -26.160 54.555 1.00 37.84 392 ASN A N 1
ATOM 3196 C CA . ASN A 1 392 ? 15.733 -25.037 54.180 1.00 37.84 392 ASN A CA 1
ATOM 3197 C C . ASN A 1 392 ? 16.211 -24.981 52.725 1.00 37.84 392 ASN A C 1
ATOM 3199 O O . ASN A 1 392 ? 16.755 -26.003 52.250 1.00 37.84 392 ASN A O 1
#

Radius of gyration: 28.21 Å; Cα contacts (8 Å, |Δi|>4): 459; chains: 1; bounding box: 68×66×86 Å

pLDDT: mean 71.33, std 21.67, range [25.55, 96.81]

Secondary structure (DSSP, 8-state):
-----EEEEEGGGG--EEEEE-TTSPEEEE-TT-HHHHH--TTHHHHHHHHHHHB-TTSEEEEEHHHHHHHTT----HHHHHHHHHHHHHHHHTTSSEES-SS--TTSEEEEE-HHHHHHTTS-EEEEEHHHHHHHHHH-SSHHHHHHHHHHHHHHHHHHSPPTTSTT--S-SSS----EEE-HHHHHHHH--TTHHHHHHHHHHTTSEEEE--EEEETT-TTS-EEPPEEEEE---SSS--HHHHHHHHHHHHHHHHHHHHHTTEEEE---TT--HHHHHHHHHHHHHHHTT---HHHHHHHHHHHHHHHHHHHHHHHHHHHHHHHHHHHHHHHHHHHHHTTS---HHHHHHHHT---------S---------------HHHHHHHTS--

Foldseek 3Di:
DPPFQKFFFQPLQLFFDFPDADPVRATDTGNPLHLCVQLVDLLLVLLLTCQRSQQDPVQKRKDFLCRSCVSSVHDPDPVSSVSSLSSVLSCCVSPQKPWPDNDDDRGDIIIIRRVSRVVSCVQHTFMDTVVNLVLLVVPDVDSVSSSLLVLLLSVQRVLQDDDPVCSSPALDDDDRFSKDFAAQVVSCVSNVRPCSVVSVVVCVVSLQKDKDWWWKDAVVCPVRIDTGTIMMFGQDDPPDTDSVVRVVSRVVSVVSVQVVVVVVRMHTHHPPLPPDVVLVVLVVVLVVCVVVVHDCVVSVVVSVVVNVVSVVVSVVVVVVVVVVVVVVVVVVVVVVVVVVCVVDDDDPVVVVVVVVPDDDDDDDDDDDDDDDDDDDDPPDDPVNVVVVVPDD

Nearest PDB structures (foldseek):
  3p9k-assembly2_C  TM=4.802E-01  e=3.738E+00  Lolium perenne

Sequence (392 aa):
MNKNVYAKIPNIIMGVNTHIENENGNNIYTNEGSILDIVKDDKVIKVVYELIVGTNFRGLCVISLEDLIINCGYPVNKDNKISFTKLLIAMSENEFISLDKIDFKPKDILHIETDKLTEGCIEGYTVLEEKELDIINKKFSDNRERNTNLKGYLFIKQMVHKRKDNTNSGLTYELETQSKVMDYKYIAKFTGIKDITKCIKSLKELEMINYDNFIEYPIGEPQKKMDSKNIYVVRALEDNWDVELMNEELKIALKQYKNERKNKGFVVATEYKNNNKKINGLKGQIQKQKNENKDTTILEEKLKNDSNAFKDNTTKHKGIRKSCSCMEEDYFEFCRQVKKKDDKAIDDSIQEAINNVKVVKVKKKKDKKYVYQSRIIDEYTDAELNDLLSIN